Protein AF-0000000082581713 (afdb_homodimer)

Structure (mmCIF, N/CA/C/O backbone):
data_AF-0000000082581713-model_v1
#
loop_
_entity.id
_entity.type
_entity.pdbx_description
1 polymer Glycosyltransferase
#
loop_
_atom_site.group_PDB
_atom_site.id
_atom_site.type_symbol
_atom_site.label_atom_id
_atom_site.label_alt_id
_atom_site.label_comp_id
_atom_site.label_asym_id
_atom_site.label_entity_id
_atom_site.label_seq_id
_atom_site.pdbx_PDB_ins_code
_atom_site.Cartn_x
_atom_site.Cartn_y
_atom_site.Cartn_z
_atom_site.occupancy
_atom_site.B_iso_or_equiv
_atom_site.auth_seq_id
_atom_site.auth_comp_id
_atom_site.auth_asym_id
_atom_site.auth_atom_id
_atom_site.pdbx_PDB_model_num
ATOM 1 N N . MET A 1 1 ? -20.016 19.453 37.25 1 76.5 1 MET A N 1
ATOM 2 C CA . MET A 1 1 ? -19.453 18.109 37.062 1 76.5 1 MET A CA 1
ATOM 3 C C . MET A 1 1 ? -18.406 18.109 35.969 1 76.5 1 MET A C 1
ATOM 5 O O . MET A 1 1 ? -18.516 18.891 35 1 76.5 1 MET A O 1
ATOM 9 N N . THR A 1 2 ? -17.359 17.469 36.125 1 90.81 2 THR A N 1
ATOM 10 C CA . THR A 1 2 ? -16.234 17.422 35.188 1 90.81 2 THR A CA 1
ATOM 11 C C . THR A 1 2 ? -16.672 16.781 33.875 1 90.81 2 THR A C 1
ATOM 13 O O . THR A 1 2 ? -17.359 15.758 33.875 1 90.81 2 THR A O 1
ATOM 16 N N . LYS A 1 3 ? -16.484 17.5 32.812 1 94.31 3 LYS A N 1
ATOM 17 C CA . LYS A 1 3 ? -16.828 16.984 31.484 1 94.31 3 LYS A CA 1
ATOM 18 C C . LYS A 1 3 ? -15.664 16.219 30.891 1 94.31 3 LYS A C 1
ATOM 20 O O . LYS A 1 3 ? -14.516 16.656 30.953 1 94.31 3 LYS A O 1
ATOM 25 N N . ASN A 1 4 ? -15.984 15 30.391 1 97.25 4 ASN A N 1
ATOM 26 C CA . ASN A 1 4 ? -14.984 14.156 29.75 1 97.25 4 ASN A CA 1
ATOM 27 C C . ASN A 1 4 ? -15.039 14.281 28.234 1 97.25 4 ASN A C 1
ATOM 29 O O . ASN A 1 4 ? -16.078 14.055 27.625 1 97.25 4 ASN A O 1
ATOM 33 N N . ILE A 1 5 ? -13.922 14.641 27.688 1 98.06 5 ILE A N 1
ATOM 34 C CA . ILE A 1 5 ? -13.828 14.75 26.234 1 98.06 5 ILE A CA 1
ATOM 35 C C . ILE A 1 5 ? -12.844 13.711 25.703 1 98.06 5 ILE A C 1
ATOM 37 O O . ILE A 1 5 ? -11.711 13.625 26.172 1 98.06 5 ILE A O 1
ATOM 41 N N . LEU A 1 6 ? -13.289 12.883 24.781 1 98.69 6 LEU A N 1
ATOM 42 C CA . LEU A 1 6 ? -12.43 11.914 24.109 1 98.69 6 LEU A CA 1
ATOM 43 C C . LEU A 1 6 ? -11.992 12.43 22.734 1 98.69 6 LEU A C 1
ATOM 45 O O . LEU A 1 6 ? -12.828 12.688 21.875 1 98.69 6 LEU A O 1
ATOM 49 N N . ILE A 1 7 ? -10.711 12.625 22.578 1 98.69 7 ILE A N 1
ATOM 50 C CA . ILE A 1 7 ? -10.164 13.07 21.297 1 98.69 7 ILE A CA 1
ATOM 51 C C . ILE A 1 7 ? -9.523 11.891 20.562 1 98.69 7 ILE A C 1
ATOM 53 O O . ILE A 1 7 ? -8.625 11.242 21.109 1 98.69 7 ILE A O 1
ATOM 57 N N . ILE A 1 8 ? -10.023 11.594 19.406 1 98.56 8 ILE A N 1
ATOM 58 C CA . ILE A 1 8 ? -9.422 10.57 18.562 1 98.56 8 ILE A CA 1
ATOM 59 C C . ILE A 1 8 ? -8.461 11.227 17.562 1 98.56 8 ILE A C 1
ATOM 61 O O . ILE A 1 8 ? -8.891 11.93 16.656 1 98.56 8 ILE A O 1
ATOM 65 N N . SER A 1 9 ? -7.238 10.992 17.75 1 97.44 9 SER A N 1
ATOM 66 C CA . SER A 1 9 ? -6.156 11.594 16.969 1 97.44 9 SER A CA 1
ATOM 67 C C . SER A 1 9 ? -5.254 10.531 16.359 1 97.44 9 SER A C 1
ATOM 69 O O . SER A 1 9 ? -5.691 9.406 16.109 1 97.44 9 SER A O 1
ATOM 71 N N . SER A 1 10 ? -4.082 10.898 15.914 1 94.25 10 SER A N 1
ATOM 72 C CA . SER A 1 10 ? -3.074 9.977 15.406 1 94.25 10 SER A CA 1
ATOM 73 C C . SER A 1 10 ? -1.665 10.453 15.734 1 94.25 10 SER A C 1
ATOM 75 O O . SER A 1 10 ? -1.375 11.648 15.656 1 94.25 10 SER A O 1
ATOM 77 N N . ASP A 1 11 ? -0.821 9.508 16.031 1 86.69 11 ASP A N 1
ATOM 78 C CA . ASP A 1 11 ? 0.545 9.844 16.422 1 86.69 11 ASP A CA 1
ATOM 79 C C . ASP A 1 11 ? 1.524 9.578 15.273 1 86.69 11 ASP A C 1
ATOM 81 O O . ASP A 1 11 ? 2.609 10.156 15.234 1 86.69 11 ASP A O 1
ATOM 85 N N . TYR A 1 12 ? 1.099 8.797 14.344 1 78.5 12 TYR A N 1
ATOM 86 C CA . TYR A 1 12 ? 2.113 8.258 13.438 1 78.5 12 TYR A CA 1
ATOM 87 C C . TYR A 1 12 ? 1.801 8.617 11.992 1 78.5 12 TYR A C 1
ATOM 89 O O . TYR A 1 12 ? 2.4 8.062 11.07 1 78.5 12 TYR A O 1
ATOM 97 N N . THR A 1 13 ? 0.914 9.406 11.727 1 79.06 13 THR A N 1
ATOM 98 C CA . THR A 1 13 ? 0.546 9.727 10.352 1 79.06 13 THR A CA 1
ATOM 99 C C . THR A 1 13 ? 1.019 11.133 9.984 1 79.06 13 THR A C 1
ATOM 101 O O . THR A 1 13 ? 0.245 11.938 9.453 1 79.06 13 THR A O 1
ATOM 104 N N . GLY A 1 14 ? 2.258 11.469 10.219 1 71.94 14 GLY A N 1
ATOM 105 C CA . GLY A 1 14 ? 2.852 12.727 9.781 1 71.94 14 GLY A CA 1
ATOM 106 C C . GLY A 1 14 ? 2.936 13.766 10.891 1 71.94 14 GLY A C 1
ATOM 107 O O . GLY A 1 14 ? 3.496 14.844 10.695 1 71.94 14 GLY A O 1
ATOM 108 N N . HIS A 1 15 ? 2.373 13.602 12.023 1 79 15 HIS A N 1
ATOM 109 C CA . HIS A 1 15 ? 2.473 14.383 13.25 1 79 15 HIS A CA 1
ATOM 110 C C . HIS A 1 15 ? 1.567 15.609 13.195 1 79 15 HIS A C 1
ATOM 112 O O . HIS A 1 15 ? 1.511 16.391 14.148 1 79 15 HIS A O 1
ATOM 118 N N . GLY A 1 16 ? 0.906 15.797 12.109 1 87.88 16 GLY A N 1
ATOM 119 C CA . GLY A 1 16 ? 0.008 16.938 11.992 1 87.88 16 GLY A CA 1
ATOM 120 C C . GLY A 1 16 ? -1.176 16.859 12.938 1 87.88 16 GLY A C 1
ATOM 121 O O . GLY A 1 16 ? -1.491 17.844 13.617 1 87.88 16 GLY A O 1
ATOM 122 N N . HIS A 1 17 ? -1.705 15.711 13.031 1 93.69 17 HIS A N 1
ATOM 123 C CA . HIS A 1 17 ? -2.863 15.516 13.898 1 93.69 17 HIS A CA 1
ATOM 124 C C . HIS A 1 17 ? -2.486 15.68 15.367 1 93.69 17 HIS A C 1
ATOM 126 O O . HIS A 1 17 ? -3.266 16.219 16.156 1 93.69 17 HIS A O 1
ATOM 132 N N . LYS A 1 18 ? -1.314 15.25 15.641 1 92.38 18 LYS A N 1
ATOM 133 C CA . LYS A 1 18 ? -0.814 15.406 17 1 92.38 18 LYS A CA 1
ATOM 134 C C . LYS A 1 18 ? -0.645 16.891 17.359 1 92.38 18 LYS A C 1
ATOM 136 O O . LYS A 1 18 ? -0.983 17.297 18.469 1 92.38 18 LYS A O 1
ATOM 141 N N . SER A 1 19 ? -0.098 17.625 16.438 1 92.94 19 SER A N 1
ATOM 142 C CA . SER A 1 19 ? 0.111 19.062 16.656 1 92.94 19 SER A CA 1
ATOM 143 C C . SER A 1 19 ? -1.212 19.781 16.891 1 92.94 19 SER A C 1
ATOM 145 O O . SER A 1 19 ? -1.307 20.641 17.766 1 92.94 19 SER A O 1
ATOM 147 N N . ILE A 1 20 ? -2.191 19.406 16.141 1 96.56 20 ILE A N 1
ATOM 148 C CA . ILE A 1 20 ? -3.521 19.984 16.281 1 96.56 20 ILE A CA 1
ATOM 149 C C . ILE A 1 20 ? -4.078 19.656 17.672 1 96.56 20 ILE A C 1
ATOM 151 O O . ILE A 1 20 ? -4.551 20.547 18.391 1 96.56 20 ILE A O 1
ATOM 155 N N . THR A 1 21 ? -3.941 18.438 18.047 1 97.56 21 THR A N 1
ATOM 156 C CA . THR A 1 21 ? -4.441 17.969 19.328 1 97.56 21 THR A CA 1
ATOM 157 C C . THR A 1 21 ? -3.725 18.672 20.469 1 97.56 21 THR A C 1
ATOM 159 O O . THR A 1 21 ? -4.359 19.094 21.453 1 97.56 21 THR A O 1
ATOM 162 N N . GLU A 1 22 ? -2.465 18.875 20.312 1 95.81 22 GLU A N 1
ATOM 163 C CA . GLU A 1 22 ? -1.679 19.562 21.344 1 95.81 22 GLU A CA 1
ATOM 164 C C . GLU A 1 22 ? -2.141 21 21.516 1 95.81 22 GLU A C 1
ATOM 166 O O . GLU A 1 22 ? -2.219 21.5 22.641 1 95.81 22 GLU A O 1
ATOM 171 N N . SER A 1 23 ? -2.396 21.625 20.438 1 96.38 23 SER A N 1
ATOM 172 C CA . SER A 1 23 ? -2.844 23 20.484 1 96.38 23 SER A CA 1
ATOM 173 C C . SER A 1 23 ? -4.168 23.141 21.219 1 96.38 23 SER A C 1
ATOM 175 O O . SER A 1 23 ? -4.371 24.078 21.984 1 96.38 23 SER A O 1
ATOM 177 N N . LEU A 1 24 ? -5.074 22.172 21.031 1 97.88 24 LEU A N 1
ATOM 178 C CA . LEU A 1 24 ? -6.355 22.188 21.719 1 97.88 24 LEU A CA 1
ATOM 179 C C . LEU A 1 24 ? -6.172 21.875 23.203 1 97.88 24 LEU A C 1
ATOM 181 O O . LEU A 1 24 ? -6.801 22.516 24.062 1 97.88 24 LEU A O 1
ATOM 185 N N . CYS A 1 25 ? -5.309 20.938 23.484 1 97.31 25 CYS A N 1
ATOM 186 C CA . CYS A 1 25 ? -5.07 20.516 24.859 1 97.31 25 CYS A CA 1
ATOM 187 C C . CYS A 1 25 ? -4.496 21.672 25.688 1 97.31 25 CYS A C 1
ATOM 189 O O . CYS A 1 25 ? -4.781 21.781 26.875 1 97.31 25 CYS A O 1
ATOM 191 N N . GLU A 1 26 ? -3.684 22.531 25.016 1 95.94 26 GLU A N 1
ATOM 192 C CA . GLU A 1 26 ? -3.174 23.719 25.703 1 95.94 26 GLU A CA 1
ATOM 193 C C . GLU A 1 26 ? -4.312 24.578 26.234 1 95.94 26 GLU A C 1
ATOM 195 O O . GLU A 1 26 ? -4.227 25.141 27.328 1 95.94 26 GLU A O 1
ATOM 200 N N . VAL A 1 27 ? -5.34 24.703 25.469 1 96.12 27 VAL A N 1
ATOM 201 C CA . VAL A 1 27 ? -6.465 25.562 25.812 1 96.12 27 VAL A CA 1
ATOM 202 C C . VAL A 1 27 ? -7.387 24.844 26.797 1 96.12 27 VAL A C 1
ATOM 204 O O . VAL A 1 27 ? -7.812 25.406 27.797 1 96.12 27 VAL A O 1
ATOM 207 N N . PHE A 1 28 ? -7.656 23.516 26.562 1 96.38 28 PHE A N 1
ATOM 208 C CA . PHE A 1 28 ? -8.508 22.734 27.438 1 96.38 28 PHE A CA 1
ATOM 209 C C . PHE A 1 28 ? -7.945 22.703 28.859 1 96.38 28 PHE A C 1
ATOM 211 O O . PHE A 1 28 ? -8.703 22.688 29.828 1 96.38 28 PHE A O 1
ATOM 218 N N . SER A 1 29 ? -6.633 22.641 28.922 1 94.25 29 SER A N 1
ATOM 219 C CA . SER A 1 29 ? -5.965 22.516 30.203 1 94.25 29 SER A CA 1
ATOM 220 C C . SER A 1 29 ? -6.215 23.734 31.078 1 94.25 29 SER A C 1
ATOM 222 O O . SER A 1 29 ? -6.031 23.672 32.312 1 94.25 29 SER A O 1
ATOM 224 N N . GLN A 1 30 ? -6.664 24.812 30.516 1 93.56 30 GLN A N 1
ATOM 225 C CA . GLN A 1 30 ? -6.969 26.031 31.25 1 93.56 30 GLN A CA 1
ATOM 226 C C . GLN A 1 30 ? -8.344 25.953 31.906 1 93.56 30 GLN A C 1
ATOM 228 O O . GLN A 1 30 ? -8.68 26.766 32.75 1 93.56 30 GLN A O 1
ATOM 233 N N . ASN A 1 31 ? -9.062 24.969 31.516 1 91.56 31 ASN A N 1
ATOM 234 C CA . ASN A 1 31 ? -10.383 24.734 32.094 1 91.56 31 ASN A CA 1
ATOM 235 C C . ASN A 1 31 ? -10.359 23.594 33.094 1 91.56 31 ASN A C 1
ATOM 237 O O . ASN A 1 31 ? -10.305 22.422 32.719 1 91.56 31 ASN A O 1
ATOM 241 N N . ASN A 1 32 ? -10.594 23.875 34.344 1 90 32 ASN A N 1
ATOM 242 C CA . ASN A 1 32 ? -10.453 22.906 35.438 1 90 32 ASN A CA 1
ATOM 243 C C . ASN A 1 32 ? -11.625 21.922 35.438 1 90 32 ASN A C 1
ATOM 245 O O . ASN A 1 32 ? -11.547 20.875 36.094 1 90 32 ASN A O 1
ATOM 249 N N . ASN A 1 33 ? -12.641 22.172 34.688 1 92.75 33 ASN A N 1
ATOM 250 C CA . ASN A 1 33 ? -13.82 21.312 34.719 1 92.75 33 ASN A CA 1
ATOM 251 C C . ASN A 1 33 ? -13.883 20.391 33.5 1 92.75 33 ASN A C 1
ATOM 253 O O . ASN A 1 33 ? -14.945 19.859 33.188 1 92.75 33 ASN A O 1
ATOM 257 N N . VAL A 1 34 ? -12.773 20.297 32.875 1 95.25 34 VAL A N 1
ATOM 258 C CA . VAL A 1 34 ? -12.75 19.453 31.688 1 95.25 34 VAL A CA 1
ATOM 259 C C . VAL A 1 34 ? -11.602 18.453 31.781 1 95.25 34 VAL A C 1
ATOM 261 O O . VAL A 1 34 ? -10.484 18.828 32.156 1 95.25 34 VAL A O 1
ATOM 264 N N . LYS A 1 35 ? -11.852 17.219 31.578 1 96.5 35 LYS A N 1
ATOM 265 C CA . LYS A 1 35 ? -10.844 16.172 31.453 1 96.5 35 LYS A CA 1
ATOM 266 C C . LYS A 1 35 ? -10.742 15.672 30.016 1 96.5 35 LYS A C 1
ATOM 268 O O . LYS A 1 35 ? -11.75 15.289 29.422 1 96.5 35 LYS A O 1
ATOM 273 N N . ILE A 1 36 ? -9.547 15.695 29.516 1 97.5 36 ILE A N 1
ATOM 274 C CA . ILE A 1 36 ? -9.336 15.305 28.125 1 97.5 36 ILE A CA 1
ATOM 275 C C . ILE A 1 36 ? -8.664 13.938 28.062 1 97.5 36 ILE A C 1
ATOM 277 O O . ILE A 1 36 ? -7.676 13.695 28.766 1 97.5 36 ILE A O 1
ATOM 281 N N . HIS A 1 37 ? -9.156 13.094 27.281 1 97.88 37 HIS A N 1
ATOM 282 C CA . HIS A 1 37 ? -8.547 11.812 26.953 1 97.88 37 HIS A CA 1
ATOM 283 C C . HIS A 1 37 ? -8.203 11.727 25.469 1 97.88 37 HIS A C 1
ATOM 285 O O . HIS A 1 37 ? -9.102 11.734 24.609 1 97.88 37 HIS A O 1
ATOM 291 N N . VAL A 1 38 ? -6.902 11.68 25.188 1 98.06 38 VAL A N 1
ATOM 292 C CA . VAL A 1 38 ? -6.465 11.594 23.797 1 98.06 38 VAL A CA 1
ATOM 293 C C . VAL A 1 38 ? -6.078 10.156 23.469 1 98.06 38 VAL A C 1
ATOM 295 O O . VAL A 1 38 ? -5.324 9.523 24.203 1 98.06 38 VAL A O 1
ATOM 298 N N . VAL A 1 39 ? -6.617 9.641 22.422 1 97.81 39 VAL A N 1
ATOM 299 C CA . VAL A 1 39 ? -6.262 8.297 21.984 1 97.81 39 VAL A CA 1
ATOM 300 C C . VAL A 1 39 ? -5.801 8.328 20.531 1 97.81 39 VAL A C 1
ATOM 302 O O . VAL A 1 39 ? -6.305 9.117 19.734 1 97.81 39 VAL A O 1
ATOM 305 N N . ASP A 1 40 ? -4.805 7.543 20.219 1 96.94 40 ASP A N 1
ATOM 306 C CA . ASP A 1 40 ? -4.465 7.277 18.828 1 96.94 40 ASP A CA 1
ATOM 307 C C . ASP A 1 40 ? -5.465 6.32 18.188 1 96.94 40 ASP A C 1
ATOM 309 O O . ASP A 1 40 ? -5.512 5.137 18.531 1 96.94 40 ASP A O 1
ATOM 313 N N . GLY A 1 41 ? -6.238 6.82 17.266 1 97.44 41 GLY A N 1
ATOM 314 C CA . GLY A 1 41 ? -7.273 6.008 16.656 1 97.44 41 GLY A CA 1
ATOM 315 C C . GLY A 1 41 ? -6.75 4.699 16.094 1 97.44 41 GLY A C 1
ATOM 316 O O . GLY A 1 41 ? -7.449 3.686 16.109 1 97.44 41 GLY A O 1
ATOM 317 N N . PHE A 1 42 ? -5.547 4.684 15.641 1 95.88 42 PHE A N 1
ATOM 318 C CA . PHE A 1 42 ? -4.961 3.488 15.047 1 95.88 42 PHE A CA 1
ATOM 319 C C . PHE A 1 42 ? -4.676 2.441 16.125 1 95.88 42 PHE A C 1
ATOM 321 O O . PHE A 1 42 ? -4.707 1.239 15.844 1 95.88 42 PHE A O 1
ATOM 328 N N . SER A 1 43 ? -4.418 2.879 17.328 1 95.44 43 SER A N 1
ATOM 329 C CA . SER A 1 43 ? -4.156 1.944 18.422 1 95.44 43 SER A CA 1
ATOM 330 C C . SER A 1 43 ? -5.41 1.151 18.781 1 95.44 43 SER A C 1
ATOM 332 O O . SER A 1 43 ? -5.316 0.046 19.312 1 95.44 43 SER A O 1
ATOM 334 N N . LEU A 1 44 ? -6.586 1.679 18.469 1 96.38 44 LEU A N 1
ATOM 335 C CA . LEU A 1 44 ? -7.848 0.998 18.734 1 96.38 44 LEU A CA 1
ATOM 336 C C . LEU A 1 44 ? -7.992 -0.249 17.875 1 96.38 44 LEU A C 1
ATOM 338 O O . LEU A 1 44 ? -8.789 -1.134 18.172 1 96.38 44 LEU A O 1
ATOM 342 N N . GLY A 1 45 ? -7.281 -0.263 16.797 1 93.31 45 GLY A N 1
ATOM 343 C CA . GLY A 1 45 ? -7.336 -1.415 15.914 1 93.31 45 GLY A CA 1
ATOM 344 C C . GLY A 1 45 ? -6.238 -2.426 16.172 1 93.31 45 GLY A C 1
ATOM 345 O O . GLY A 1 45 ? -6.004 -3.324 15.367 1 93.31 45 GLY A O 1
ATOM 346 N N . GLY A 1 46 ? -5.496 -2.205 17.25 1 90.38 46 GLY A N 1
ATOM 347 C CA . GLY A 1 46 ? -4.414 -3.119 17.594 1 90.38 46 GLY A CA 1
ATOM 348 C C . GLY A 1 46 ? -3.242 -3.039 16.625 1 90.38 46 GLY A C 1
ATOM 349 O O . GLY A 1 46 ? -2.959 -1.975 16.078 1 90.38 46 GLY A O 1
ATOM 350 N N . ASN A 1 47 ? -2.529 -4.109 16.516 1 85.38 47 ASN A N 1
ATOM 351 C CA . ASN A 1 47 ? -1.3 -4.156 15.734 1 85.38 47 ASN A CA 1
ATOM 352 C C . ASN A 1 47 ? -1.573 -3.916 14.25 1 85.38 47 ASN A C 1
ATOM 354 O O . ASN A 1 47 ? -0.766 -3.293 13.562 1 85.38 47 ASN A O 1
ATOM 358 N N . THR A 1 48 ? -2.705 -4.293 13.812 1 82.44 48 THR A N 1
ATOM 359 C CA . THR A 1 48 ? -3.047 -4.184 12.398 1 82.44 48 THR A CA 1
ATOM 360 C C . THR A 1 48 ? -3.152 -2.719 11.984 1 82.44 48 THR A C 1
ATOM 362 O O . THR A 1 48 ? -2.461 -2.277 11.062 1 82.44 48 THR A O 1
ATOM 365 N N . LEU A 1 49 ? -3.957 -2.061 12.648 1 88 49 LEU A N 1
ATOM 366 C CA . LEU A 1 49 ? -4.172 -0.667 12.273 1 88 49 LEU A CA 1
ATOM 367 C C . LEU A 1 49 ? -2.943 0.178 12.594 1 88 49 LEU A C 1
ATOM 369 O O . LEU A 1 49 ? -2.65 1.147 11.891 1 88 49 LEU A O 1
ATOM 373 N N . LEU A 1 50 ? -2.25 -0.201 13.648 1 88.56 50 LEU A N 1
ATOM 374 C CA . LEU A 1 50 ? -1.025 0.517 13.984 1 88.56 50 LEU A CA 1
ATOM 375 C C . LEU A 1 50 ? -0.004 0.401 12.859 1 88.56 50 LEU A C 1
ATOM 377 O O . LEU A 1 50 ? 0.654 1.383 12.508 1 88.56 50 LEU A O 1
ATOM 381 N N . LYS A 1 51 ? 0.089 -0.771 12.289 1 85.94 51 LYS A N 1
ATOM 382 C CA . LYS A 1 51 ? 1.004 -0.964 11.164 1 85.94 51 LYS A CA 1
ATOM 383 C C . LYS A 1 51 ? 0.579 -0.134 9.961 1 85.94 51 LYS A C 1
ATOM 385 O O . LYS A 1 51 ? 1.424 0.405 9.242 1 85.94 51 LYS A O 1
ATOM 390 N N . ILE A 1 52 ? -0.706 -0.058 9.789 1 85.81 52 ILE A N 1
ATOM 391 C CA . ILE A 1 52 ? -1.23 0.75 8.695 1 85.81 52 ILE A CA 1
ATOM 392 C C . ILE A 1 52 ? -0.875 2.217 8.922 1 85.81 52 ILE A C 1
ATOM 394 O O . ILE A 1 52 ? -0.369 2.885 8.016 1 85.81 52 ILE A O 1
ATOM 398 N N . GLY A 1 53 ? -1.15 2.654 10.086 1 87.94 53 GLY A N 1
ATOM 399 C CA . GLY A 1 53 ? -0.791 4.027 10.406 1 87.94 53 GLY A CA 1
ATOM 400 C C . GLY A 1 53 ? 0.687 4.316 10.219 1 87.94 53 GLY A C 1
ATOM 401 O O . GLY A 1 53 ? 1.056 5.34 9.641 1 87.94 53 GLY A O 1
ATOM 402 N N . LYS A 1 54 ? 1.484 3.424 10.609 1 85.69 54 LYS A N 1
ATOM 403 C CA . LYS A 1 54 ? 2.936 3.58 10.547 1 85.69 54 LYS A CA 1
ATOM 404 C C . LYS A 1 54 ? 3.439 3.504 9.109 1 85.69 54 LYS A C 1
ATOM 406 O O . LYS A 1 54 ? 4.555 3.938 8.812 1 85.69 54 LYS A O 1
ATOM 411 N N . SER A 1 55 ? 2.623 2.936 8.227 1 86.69 55 SER A N 1
ATOM 412 C CA . SER A 1 55 ? 3.035 2.793 6.832 1 86.69 55 SER A CA 1
ATOM 413 C C . SER A 1 55 ? 2.918 4.117 6.082 1 86.69 55 SER A C 1
ATOM 415 O O . SER A 1 55 ? 3.467 4.266 4.988 1 86.69 55 SER A O 1
ATOM 417 N N . TYR A 1 56 ? 2.201 5.031 6.672 1 84.69 56 TYR A N 1
ATOM 418 C CA . TYR A 1 56 ? 2.02 6.332 6.035 1 84.69 56 TYR A CA 1
ATOM 419 C C . TYR A 1 56 ? 3.365 6.965 5.703 1 84.69 56 TYR A C 1
ATOM 421 O O . TYR A 1 56 ? 3.596 7.387 4.566 1 84.69 56 TYR A O 1
ATOM 429 N N . GLY A 1 57 ? 4.191 7.055 6.605 1 82.81 57 GLY A N 1
ATOM 430 C CA . GLY A 1 57 ? 5.496 7.68 6.449 1 82.81 57 GLY A CA 1
ATOM 431 C C . GLY A 1 57 ? 6.32 7.066 5.332 1 82.81 57 GLY A C 1
ATOM 432 O O . GLY A 1 57 ? 6.645 7.738 4.352 1 82.81 57 GLY A O 1
ATOM 433 N N . PRO A 1 58 ? 6.562 5.77 5.438 1 79.38 58 PRO A N 1
ATOM 434 C CA . PRO A 1 58 ? 7.332 5.098 4.387 1 79.38 58 PRO A CA 1
ATOM 435 C C . PRO A 1 58 ? 6.699 5.246 3.004 1 79.38 58 PRO A C 1
ATOM 437 O O . PRO A 1 58 ? 7.41 5.438 2.014 1 79.38 58 PRO A O 1
ATOM 440 N N . ILE A 1 59 ? 5.43 5.215 2.926 1 82.69 59 ILE A N 1
ATOM 441 C CA . ILE A 1 59 ? 4.75 5.309 1.638 1 82.69 59 ILE A CA 1
ATOM 442 C C . ILE A 1 59 ? 4.938 6.711 1.059 1 82.69 59 ILE A C 1
ATOM 444 O O . ILE A 1 59 ? 5.309 6.863 -0.107 1 82.69 59 ILE A O 1
ATOM 448 N N . THR A 1 60 ? 4.723 7.695 1.848 1 81.38 60 THR A N 1
ATOM 449 C CA . THR A 1 60 ? 4.785 9.062 1.35 1 81.38 60 THR A CA 1
ATOM 450 C C . THR A 1 60 ? 6.223 9.469 1.048 1 81.38 60 THR A C 1
ATOM 452 O O . THR A 1 60 ? 6.473 10.312 0.181 1 81.38 60 THR A O 1
ATOM 455 N N . ARG A 1 61 ? 7.191 8.852 1.752 1 76.38 61 ARG A N 1
ATOM 456 C CA . ARG A 1 61 ? 8.609 9.141 1.534 1 76.38 61 ARG A CA 1
ATOM 457 C C . ARG A 1 61 ? 9.117 8.461 0.271 1 76.38 61 ARG A C 1
ATOM 459 O O . ARG A 1 61 ? 9.898 9.039 -0.483 1 76.38 61 ARG A O 1
ATOM 466 N N . LYS A 1 62 ? 8.609 7.266 0.079 1 73.38 62 LYS A N 1
ATOM 467 C CA . LYS A 1 62 ? 9.219 6.43 -0.949 1 73.38 62 LYS A CA 1
ATOM 468 C C . LYS A 1 62 ? 8.5 6.586 -2.285 1 73.38 62 LYS A C 1
ATOM 470 O O . LYS A 1 62 ? 9.117 6.465 -3.346 1 73.38 62 LYS A O 1
ATOM 475 N N . SER A 1 63 ? 7.195 6.809 -2.189 1 76.56 63 SER A N 1
ATOM 476 C CA . SER A 1 63 ? 6.48 6.84 -3.461 1 76.56 63 SER A CA 1
ATOM 477 C C . SER A 1 63 ? 5.227 7.707 -3.367 1 76.56 63 SER A C 1
ATOM 479 O O . SER A 1 63 ? 4.184 7.246 -2.898 1 76.56 63 SER A O 1
ATOM 481 N N . GLU A 1 64 ? 5.297 8.805 -4 1 82.12 64 GLU A N 1
ATOM 482 C CA . GLU A 1 64 ? 4.133 9.68 -4.07 1 82.12 64 GLU A CA 1
ATOM 483 C C . GLU A 1 64 ? 3.031 9.07 -4.934 1 82.12 64 GLU A C 1
ATOM 485 O O . GLU A 1 64 ? 1.844 9.266 -4.664 1 82.12 64 GLU A O 1
ATOM 490 N N . SER A 1 65 ? 3.496 8.32 -5.852 1 81.12 65 SER A N 1
ATOM 491 C CA . SER A 1 65 ? 2.529 7.695 -6.746 1 81.12 65 SER A CA 1
ATOM 492 C C . SER A 1 65 ? 1.706 6.637 -6.023 1 81.12 65 SER A C 1
ATOM 494 O O . SER A 1 65 ? 0.505 6.5 -6.266 1 81.12 65 SER A O 1
ATOM 496 N N . LEU A 1 66 ? 2.363 5.91 -5.16 1 82.94 66 LEU A N 1
ATOM 497 C CA . LEU A 1 66 ? 1.633 4.922 -4.375 1 82.94 66 LEU A CA 1
ATOM 498 C C . LEU A 1 66 ? 0.641 5.594 -3.436 1 82.94 66 LEU A C 1
ATOM 500 O O . LEU A 1 66 ? -0.479 5.109 -3.258 1 82.94 66 LEU A O 1
ATOM 504 N N . TRP A 1 67 ? 1.074 6.68 -2.92 1 84.88 67 TRP A N 1
ATOM 505 C CA . TRP A 1 67 ? 0.15 7.418 -2.066 1 84.88 67 TRP A CA 1
ATOM 506 C C . TRP A 1 67 ? -1.042 7.93 -2.867 1 84.88 67 TRP A C 1
ATOM 508 O O . TRP A 1 67 ? -2.184 7.871 -2.402 1 84.88 67 TRP A O 1
ATOM 518 N N . GLU A 1 68 ? -0.718 8.422 -3.949 1 87 68 GLU A N 1
ATOM 519 C CA . GLU A 1 68 ? -1.786 8.906 -4.82 1 87 68 GLU A CA 1
ATOM 520 C C . GLU A 1 68 ? -2.785 7.793 -5.133 1 87 68 GLU A C 1
ATOM 522 O O . GLU A 1 68 ? -3.994 8.031 -5.168 1 87 68 GLU A O 1
ATOM 527 N N . LEU A 1 69 ? -2.285 6.652 -5.332 1 83.25 69 LEU A N 1
ATOM 528 C CA . LEU A 1 69 ? -3.148 5.5 -5.578 1 83.25 69 LEU A CA 1
ATOM 529 C C . LEU A 1 69 ? -4.02 5.207 -4.359 1 83.25 69 LEU A C 1
ATOM 531 O O . LEU A 1 69 ? -5.23 5.004 -4.488 1 83.25 69 LEU A O 1
ATOM 535 N N . VAL A 1 70 ? -3.383 5.184 -3.236 1 85.19 70 VAL A N 1
ATOM 536 C CA . VAL A 1 70 ? -4.109 4.93 -1.998 1 85.19 70 VAL A CA 1
ATOM 537 C C . VAL A 1 70 ? -5.207 5.98 -1.819 1 85.19 70 VAL A C 1
ATOM 539 O O . VAL A 1 70 ? -6.344 5.645 -1.482 1 85.19 70 VAL A O 1
ATOM 542 N N . TRP A 1 71 ? -4.828 7.211 -2.094 1 85.44 71 TRP A N 1
ATOM 543 C CA . TRP A 1 71 ? -5.766 8.32 -1.99 1 85.44 71 TRP A CA 1
ATOM 544 C C . TRP A 1 71 ? -6.934 8.148 -2.957 1 85.44 71 TRP A C 1
ATOM 546 O O . TRP A 1 71 ? -8.094 8.211 -2.555 1 85.44 71 TRP A O 1
ATOM 556 N N . ASN A 1 72 ? -6.656 7.887 -4.156 1 84.94 72 ASN A N 1
ATOM 557 C CA . ASN A 1 72 ? -7.676 7.777 -5.195 1 84.94 72 ASN A CA 1
ATOM 558 C C . ASN A 1 72 ? -8.609 6.598 -4.941 1 84.94 72 ASN A C 1
ATOM 560 O O . ASN A 1 72 ? -9.828 6.73 -5.078 1 84.94 72 ASN A O 1
ATOM 564 N N . VAL A 1 73 ? -8.031 5.547 -4.523 1 82.5 73 VAL A N 1
ATOM 565 C CA . VAL A 1 73 ? -8.82 4.34 -4.293 1 82.5 73 VAL A CA 1
ATOM 566 C C . VAL A 1 73 ? -9.703 4.527 -3.064 1 82.5 73 VAL A C 1
ATOM 568 O O . VAL A 1 73 ? -10.883 4.152 -3.078 1 82.5 73 VAL A O 1
ATOM 571 N N . SER A 1 74 ? -9.164 5.074 -2.092 1 84.44 74 SER A N 1
ATOM 572 C CA . SER A 1 74 ? -9.906 5.234 -0.848 1 84.44 74 SER A CA 1
ATOM 573 C C . SER A 1 74 ? -11.016 6.273 -0.995 1 84.44 74 SER A C 1
ATOM 575 O O . SER A 1 74 ? -11.992 6.258 -0.246 1 84.44 74 SER A O 1
ATOM 577 N N . THR A 1 75 ? -10.82 7.172 -1.946 1 87.69 75 THR A N 1
ATOM 578 C CA . THR A 1 75 ? -11.812 8.219 -2.135 1 87.69 75 THR A CA 1
ATOM 579 C C . THR A 1 75 ? -12.969 7.719 -2.994 1 87.69 75 THR A C 1
ATOM 581 O O . THR A 1 75 ? -14.039 8.336 -3.025 1 87.69 75 THR A O 1
ATOM 584 N N . LEU A 1 76 ? -12.773 6.582 -3.643 1 82.44 76 LEU A N 1
ATOM 585 C CA . LEU A 1 76 ? -13.805 6.039 -4.523 1 82.44 76 LEU A CA 1
ATOM 586 C C . LEU A 1 76 ? -14.977 5.492 -3.715 1 82.44 76 LEU A C 1
ATOM 588 O O . LEU A 1 76 ? -16.141 5.648 -4.109 1 82.44 76 LEU A O 1
ATOM 592 N N . LYS A 1 77 ? -14.68 4.824 -2.629 1 86.25 77 LYS A N 1
ATOM 593 C CA . LYS A 1 77 ? -15.727 4.219 -1.808 1 86.25 77 LYS A CA 1
ATOM 594 C C . LYS A 1 77 ? -15.445 4.43 -0.322 1 86.25 77 LYS A C 1
ATOM 596 O O . LYS A 1 77 ? -15.211 3.471 0.414 1 86.25 77 LYS A O 1
ATOM 601 N N . PRO A 1 78 ? -15.664 5.605 0.097 1 91.25 78 PRO A N 1
ATOM 602 C CA . PRO A 1 78 ? -15.344 5.938 1.488 1 91.25 78 PRO A CA 1
ATOM 603 C C . PRO A 1 78 ? -16.141 5.105 2.488 1 91.25 78 PRO A C 1
ATOM 605 O O . PRO A 1 78 ? -15.656 4.801 3.578 1 91.25 78 PRO A O 1
ATOM 608 N N . LEU A 1 79 ? -17.328 4.691 2.092 1 91.62 79 LEU A N 1
ATOM 609 C CA . LEU A 1 79 ? -18.172 3.914 2.99 1 91.62 79 LEU A CA 1
ATOM 610 C C . LEU A 1 79 ? -17.547 2.562 3.303 1 91.62 79 LEU A C 1
ATOM 612 O O . LEU A 1 79 ? -17.656 2.066 4.426 1 91.62 79 LEU A O 1
ATOM 616 N N . LEU A 1 80 ? -16.875 1.952 2.32 1 89.88 80 LEU A N 1
ATOM 617 C CA . LEU A 1 80 ? -16.203 0.669 2.529 1 89.88 80 LEU A CA 1
ATOM 618 C C . LEU A 1 80 ? -15 0.823 3.447 1 89.88 80 LEU A C 1
ATOM 620 O O . LEU A 1 80 ? -14.688 -0.08 4.227 1 89.88 80 LEU A O 1
ATOM 624 N N . VAL A 1 81 ? -14.328 1.955 3.32 1 92.5 81 VAL A N 1
ATOM 625 C CA . VAL A 1 81 ? -13.211 2.23 4.215 1 92.5 81 VAL A CA 1
ATOM 626 C C . VAL A 1 81 ? -13.711 2.354 5.648 1 92.5 81 VAL A C 1
ATOM 628 O O . VAL A 1 81 ? -13.125 1.787 6.57 1 92.5 81 VAL A O 1
ATOM 631 N N . ASN A 1 82 ? -14.852 3.068 5.836 1 95.69 82 ASN A N 1
ATOM 632 C CA . ASN A 1 82 ? -15.461 3.197 7.156 1 95.69 82 ASN A CA 1
ATOM 633 C C . ASN A 1 82 ? -15.805 1.835 7.746 1 95.69 82 ASN A C 1
ATOM 635 O O . ASN A 1 82 ? -15.547 1.581 8.922 1 95.69 82 ASN A O 1
ATOM 639 N N . GLU A 1 83 ? -16.359 0.984 6.898 1 93.56 83 GLU A N 1
ATOM 640 C CA . GLU A 1 83 ? -16.781 -0.338 7.355 1 93.56 83 GLU A CA 1
ATOM 641 C C . GLU A 1 83 ? -15.586 -1.177 7.793 1 93.56 83 GLU A C 1
ATOM 643 O O . GLU A 1 83 ? -15.648 -1.886 8.797 1 93.56 83 GLU A O 1
ATOM 648 N N . PHE A 1 84 ? -14.578 -1.102 7.07 1 90.88 84 PHE A N 1
ATOM 649 C CA . PHE A 1 84 ? -13.367 -1.846 7.387 1 90.88 84 PHE A CA 1
ATOM 650 C C . PHE A 1 84 ? -12.789 -1.398 8.727 1 90.88 84 PHE A C 1
ATOM 652 O O . PHE A 1 84 ? -12.492 -2.229 9.586 1 90.88 84 PHE A O 1
ATOM 659 N N . ILE A 1 85 ? -12.656 -0.091 8.875 1 95.5 85 ILE A N 1
ATOM 660 C CA . ILE A 1 85 ? -12.078 0.47 10.094 1 95.5 85 ILE A CA 1
ATOM 661 C C . ILE A 1 85 ? -13.008 0.188 11.281 1 95.5 85 ILE A C 1
ATOM 663 O O . ILE A 1 85 ? -12.547 -0.185 12.359 1 95.5 85 ILE A O 1
ATOM 667 N N . GLU A 1 86 ? -14.297 0.336 11.102 1 96.56 86 GLU A N 1
ATOM 668 C CA . GLU A 1 86 ? -15.297 0.044 12.125 1 96.56 86 GLU A CA 1
ATOM 669 C C . GLU A 1 86 ? -15.102 -1.354 12.703 1 96.56 86 GLU A C 1
ATOM 671 O O . GLU A 1 86 ? -15.078 -1.53 13.922 1 96.56 86 GLU A O 1
ATOM 676 N N . LEU A 1 87 ? -14.93 -2.305 11.812 1 91.62 87 LEU A N 1
ATOM 677 C CA . LEU A 1 87 ? -14.82 -3.701 12.227 1 91.62 87 LEU A CA 1
ATOM 678 C C . LEU A 1 87 ? -13.586 -3.916 13.094 1 91.62 87 LEU A C 1
ATOM 680 O O . LEU A 1 87 ? -13.617 -4.715 14.031 1 91.62 87 LEU A O 1
ATOM 684 N N . ILE A 1 88 ? -12.594 -3.238 12.789 1 92.75 88 ILE A N 1
ATOM 685 C CA . ILE A 1 88 ? -11.312 -3.475 13.445 1 92.75 88 ILE A CA 1
ATOM 686 C C . ILE A 1 88 ? -11.273 -2.752 14.789 1 92.75 88 ILE A C 1
ATOM 688 O O . ILE A 1 88 ? -10.695 -3.256 15.75 1 92.75 88 ILE A O 1
ATOM 692 N N . ILE A 1 89 ? -11.945 -1.63 14.891 1 97.25 89 ILE A N 1
ATOM 693 C CA . ILE A 1 89 ? -11.758 -0.817 16.094 1 97.25 89 ILE A CA 1
ATOM 694 C C . ILE A 1 89 ? -12.922 -1.051 17.047 1 97.25 89 ILE A C 1
ATOM 696 O O . ILE A 1 89 ? -12.875 -0.613 18.203 1 97.25 89 ILE A O 1
ATOM 700 N N . ARG A 1 90 ? -13.984 -1.703 16.672 1 97.12 90 ARG A N 1
ATOM 701 C CA . ARG A 1 90 ? -15.266 -1.761 17.375 1 97.12 90 ARG A CA 1
ATOM 702 C C . ARG A 1 90 ? -15.086 -2.139 18.828 1 97.12 90 ARG A C 1
ATOM 704 O O . ARG A 1 90 ? -15.477 -1.384 19.734 1 97.12 90 ARG A O 1
ATOM 711 N N . ASP A 1 91 ? -14.461 -3.211 19.125 1 97.31 91 ASP A N 1
ATOM 712 C CA . ASP A 1 91 ? -14.391 -3.744 20.484 1 97.31 91 ASP A CA 1
ATOM 713 C C . ASP A 1 91 ? -13.586 -2.822 21.391 1 97.31 91 ASP A C 1
ATOM 715 O O . ASP A 1 91 ? -14.023 -2.498 22.5 1 97.31 91 ASP A O 1
ATOM 719 N N . ASN A 1 92 ? -12.461 -2.42 20.953 1 98 92 ASN A N 1
ATOM 720 C CA . ASN A 1 92 ? -11.609 -1.559 21.781 1 98 92 ASN A CA 1
ATOM 721 C C . ASN A 1 92 ? -12.234 -0.177 21.969 1 98 92 ASN A C 1
ATOM 723 O O . ASN A 1 92 ? -12.055 0.45 23.016 1 98 92 ASN A O 1
ATOM 727 N N . LEU A 1 93 ? -12.93 0.277 20.938 1 98.56 93 LEU A N 1
ATOM 728 C CA . LEU A 1 93 ? -13.609 1.561 21.062 1 98.56 93 LEU A CA 1
ATOM 729 C C . LEU A 1 93 ? -14.711 1.494 22.125 1 98.56 93 LEU A C 1
ATOM 731 O O . LEU A 1 93 ? -14.852 2.408 22.938 1 98.56 93 LEU A O 1
ATOM 735 N N . LEU A 1 94 ? -15.484 0.437 22.094 1 98.56 94 LEU A N 1
ATOM 736 C CA . LEU A 1 94 ? -16.547 0.276 23.062 1 98.56 94 LEU A CA 1
ATOM 737 C C . LEU A 1 94 ? -15.992 0.195 24.484 1 98.56 94 LEU A C 1
ATOM 739 O O . LEU A 1 94 ? -16.547 0.789 25.406 1 98.56 94 LEU A O 1
ATOM 743 N N . LYS A 1 95 ? -14.898 -0.567 24.625 1 98.44 95 LYS A N 1
ATOM 744 C CA . LYS A 1 95 ? -14.234 -0.641 25.922 1 98.44 95 LYS A CA 1
ATOM 745 C C . LYS A 1 95 ? -13.766 0.738 26.391 1 98.44 95 LYS A C 1
ATOM 747 O O . LYS A 1 95 ? -13.93 1.099 27.547 1 98.44 95 LYS A O 1
ATOM 752 N N . LEU A 1 96 ? -13.219 1.461 25.484 1 98.44 96 LEU A N 1
ATOM 753 C CA . LEU A 1 96 ? -12.719 2.797 25.781 1 98.44 96 LEU A CA 1
ATOM 754 C C . LEU A 1 96 ? -13.852 3.725 26.188 1 98.44 96 LEU A C 1
ATOM 756 O O . LEU A 1 96 ? -13.711 4.5 27.141 1 98.44 96 LEU A O 1
ATOM 760 N N . ILE A 1 97 ? -14.945 3.682 25.453 1 98.38 97 ILE A N 1
ATOM 761 C CA . ILE A 1 97 ? -16.109 4.527 25.734 1 98.38 97 ILE A CA 1
ATOM 762 C C . ILE A 1 97 ? -16.641 4.215 27.141 1 98.38 97 ILE A C 1
ATOM 764 O O . ILE A 1 97 ? -17.016 5.125 27.875 1 98.38 97 ILE A O 1
ATOM 768 N N . LYS A 1 98 ? -16.656 2.953 27.484 1 98 98 LYS A N 1
ATOM 769 C CA . LYS A 1 98 ? -17.109 2.541 28.797 1 98 98 LYS A CA 1
ATOM 770 C C . LYS A 1 98 ? -16.172 3.068 29.891 1 98 98 LYS A C 1
ATOM 772 O O . LYS A 1 98 ? -16.625 3.484 30.953 1 98 98 LYS A O 1
ATOM 777 N N . GLU A 1 99 ? -14.945 3.051 29.656 1 98 99 GLU A N 1
ATOM 778 C CA . GLU A 1 99 ? -13.93 3.471 30.609 1 98 99 GLU A CA 1
ATOM 779 C C . GLU A 1 99 ? -13.938 4.988 30.797 1 98 99 GLU A C 1
ATOM 781 O O . GLU A 1 99 ? -13.852 5.488 31.922 1 98 99 GLU A O 1
ATOM 786 N N . VAL A 1 100 ? -14.055 5.734 29.719 1 97.81 100 VAL A N 1
ATOM 787 C CA . VAL A 1 100 ? -13.891 7.188 29.719 1 97.81 100 VAL A CA 1
ATOM 788 C C . VAL A 1 100 ? -15.234 7.855 29.984 1 97.81 100 VAL A C 1
ATOM 790 O O . VAL A 1 100 ? -15.297 8.922 30.609 1 97.81 100 VAL A O 1
ATOM 793 N N . ASN A 1 101 ? -16.297 7.23 29.547 1 97.31 101 ASN A N 1
ATOM 794 C CA . ASN A 1 101 ? -17.625 7.816 29.625 1 97.31 101 ASN A CA 1
ATOM 795 C C . ASN A 1 101 ? -17.641 9.25 29.094 1 97.31 101 ASN A C 1
ATOM 797 O O . ASN A 1 101 ? -18.016 10.18 29.812 1 97.31 101 ASN A O 1
ATOM 801 N N . PRO A 1 102 ? -17.297 9.391 27.844 1 98.25 102 PRO A N 1
ATOM 802 C CA . PRO A 1 102 ? -17.125 10.75 27.312 1 98.25 102 PRO A CA 1
ATOM 803 C C . PRO A 1 102 ? -18.453 11.484 27.141 1 98.25 102 PRO A C 1
ATOM 805 O O . PRO A 1 102 ? -19.453 10.875 26.75 1 98.25 102 PRO A O 1
ATOM 808 N N . ASP A 1 103 ? -18.438 12.758 27.438 1 97.75 103 ASP A N 1
ATOM 809 C CA . ASP A 1 103 ? -19.562 13.648 27.172 1 97.75 103 ASP A CA 1
ATOM 810 C C . ASP A 1 103 ? -19.562 14.117 25.719 1 97.75 103 ASP A C 1
ATOM 812 O O . ASP A 1 103 ? -20.578 14.586 25.219 1 97.75 103 ASP A O 1
ATOM 816 N N . LEU A 1 104 ? -18.406 13.992 25.094 1 98.38 104 LEU A N 1
ATOM 817 C CA . LEU A 1 104 ? -18.234 14.367 23.688 1 98.38 104 LEU A CA 1
ATOM 818 C C . LEU A 1 104 ? -17.031 13.648 23.078 1 98.38 104 LEU A C 1
ATOM 820 O O . LEU A 1 104 ? -16.016 13.453 23.75 1 98.38 104 LEU A O 1
ATOM 824 N N . ILE A 1 105 ? -17.156 13.219 21.812 1 98.81 105 ILE A N 1
ATOM 825 C CA . ILE A 1 105 ? -16.031 12.664 21.047 1 98.81 105 ILE A CA 1
ATOM 826 C C . ILE A 1 105 ? -15.625 13.641 19.953 1 98.81 105 ILE A C 1
ATOM 828 O O . ILE A 1 105 ? -16.469 14.102 19.172 1 98.81 105 ILE A O 1
ATOM 832 N N . LEU A 1 106 ? -14.391 14.031 19.969 1 98.88 106 LEU A N 1
ATOM 833 C CA . LEU A 1 106 ? -13.797 14.867 18.922 1 98.88 106 LEU A CA 1
ATOM 834 C C . LEU A 1 106 ? -12.836 14.055 18.062 1 98.88 106 LEU A C 1
ATOM 836 O O . LEU A 1 106 ? -11.859 13.492 18.578 1 98.88 106 LEU A O 1
ATOM 840 N N . SER A 1 107 ? -13.109 13.93 16.812 1 98.75 107 SER A N 1
ATOM 841 C CA . SER A 1 107 ? -12.203 13.25 15.898 1 98.75 107 SER A CA 1
ATOM 842 C C . SER A 1 107 ? -11.383 14.25 15.086 1 98.75 107 SER A C 1
ATOM 844 O O . SER A 1 107 ? -11.938 15.156 14.469 1 98.75 107 SER A O 1
ATOM 846 N N . VAL A 1 108 ? -10.094 14.086 15.07 1 98.25 108 VAL A N 1
ATOM 847 C CA . VAL A 1 108 ? -9.211 14.969 14.305 1 98.25 108 VAL A CA 1
ATOM 848 C C . VAL A 1 108 ? -8.508 14.172 13.211 1 98.25 108 VAL A C 1
ATOM 850 O O . VAL A 1 108 ? -7.418 14.547 12.773 1 98.25 108 VAL A O 1
ATOM 853 N N . HIS A 1 109 ? -9.062 13.016 12.859 1 97.81 109 HIS A N 1
ATOM 854 C CA . HIS A 1 109 ? -8.539 12.164 11.797 1 97.81 109 HIS A CA 1
ATOM 855 C C . HIS A 1 109 ? -9.664 11.633 10.914 1 97.81 109 HIS A C 1
ATOM 857 O O . HIS A 1 109 ? -10.672 11.133 11.422 1 97.81 109 HIS A O 1
ATOM 863 N N . PRO A 1 110 ? -9.461 11.688 9.625 1 96.81 110 PRO A N 1
ATOM 864 C CA . PRO A 1 110 ? -10.578 11.367 8.734 1 96.81 110 PRO A CA 1
ATOM 865 C C . PRO A 1 110 ? -10.992 9.898 8.812 1 96.81 110 PRO A C 1
ATOM 867 O O . PRO A 1 110 ? -12.164 9.578 8.609 1 96.81 110 PRO A O 1
ATOM 870 N N . ASN A 1 111 ? -10.102 9.047 9.164 1 96 111 ASN A N 1
ATOM 871 C CA . ASN A 1 111 ? -10.383 7.613 9.141 1 96 111 ASN A CA 1
ATOM 872 C C . ASN A 1 111 ? -11.305 7.207 10.289 1 96 111 ASN A C 1
ATOM 874 O O . ASN A 1 111 ? -11.852 6.102 10.289 1 96 111 ASN A O 1
ATOM 878 N N . PHE A 1 112 ? -11.531 8.062 11.234 1 98.12 112 PHE A N 1
ATOM 879 C CA . PHE A 1 112 ? -12.234 7.641 12.445 1 98.12 112 PHE A CA 1
ATOM 880 C C . PHE A 1 112 ? -13.508 8.453 12.641 1 98.12 112 PHE A C 1
ATOM 882 O O . PHE A 1 112 ? -14 8.586 13.758 1 98.12 112 PHE A O 1
ATOM 889 N N . ASN A 1 113 ? -13.992 9.078 11.539 1 98.44 113 ASN A N 1
ATOM 890 C CA . ASN A 1 113 ? -15.289 9.75 11.594 1 98.44 113 ASN A CA 1
ATOM 891 C C . ASN A 1 113 ? -16.438 8.766 11.359 1 98.44 113 ASN A C 1
ATOM 893 O O . ASN A 1 113 ? -17.016 8.234 12.305 1 98.44 113 ASN A O 1
ATOM 897 N N . GLY A 1 114 ? -16.562 8.336 10.125 1 98.19 114 GLY A N 1
ATOM 898 C CA . GLY A 1 114 ? -17.641 7.414 9.789 1 98.19 114 GLY A CA 1
ATOM 899 C C . GLY A 1 114 ? -17.547 6.098 10.531 1 98.19 114 GLY A C 1
ATOM 900 O O . GLY A 1 114 ? -18.562 5.527 10.938 1 98.19 114 GLY A O 1
ATOM 901 N N . SER A 1 115 ? -16.375 5.594 10.758 1 98.19 115 SER A N 1
ATOM 902 C CA . SER A 1 115 ? -16.172 4.312 11.422 1 98.19 115 SER A CA 1
ATOM 903 C C . SER A 1 115 ? -16.625 4.363 12.875 1 98.19 115 SER A C 1
ATOM 905 O O . SER A 1 115 ? -17.328 3.459 13.344 1 98.19 115 SER A O 1
ATOM 907 N N . VAL A 1 116 ? -16.266 5.461 13.578 1 98.75 116 VAL A N 1
ATOM 908 C CA . VAL A 1 116 ? -16.656 5.621 14.977 1 98.75 116 VAL A CA 1
ATOM 909 C C . VAL A 1 116 ? -18.172 5.816 15.07 1 98.75 116 VAL A C 1
ATOM 911 O O . VAL A 1 116 ? -18.828 5.211 15.914 1 98.75 116 VAL A O 1
ATOM 914 N N . ILE A 1 117 ? -18.719 6.602 14.172 1 98.69 117 ILE A N 1
ATOM 915 C CA . ILE A 1 117 ? -20.156 6.855 14.18 1 98.69 117 ILE A CA 1
ATOM 916 C C . ILE A 1 117 ? -20.906 5.555 13.914 1 98.69 117 ILE A C 1
ATOM 918 O O . ILE A 1 117 ? -21.953 5.297 14.523 1 98.69 117 ILE A O 1
ATOM 922 N N . ASN A 1 118 ? -20.391 4.695 13 1 98.44 118 ASN A N 1
ATOM 923 C CA . ASN A 1 118 ? -20.969 3.379 12.781 1 98.44 118 ASN A CA 1
ATOM 924 C C . ASN A 1 118 ? -21.078 2.59 14.078 1 98.44 118 ASN A C 1
ATOM 926 O O . ASN A 1 118 ? -22.141 2.021 14.375 1 98.44 118 ASN A O 1
ATOM 930 N N . VAL A 1 119 ? -19.984 2.559 14.828 1 98.5 119 VAL A N 1
ATOM 931 C CA . VAL A 1 119 ? -19.938 1.792 16.062 1 98.5 119 VAL A CA 1
ATOM 932 C C . VAL A 1 119 ? -20.938 2.355 17.062 1 98.5 119 VAL A C 1
ATOM 934 O O . VAL A 1 119 ? -21.672 1.601 17.719 1 98.5 119 VAL A O 1
ATOM 937 N N . LEU A 1 120 ? -21.016 3.682 17.203 1 98.62 120 LEU A N 1
ATOM 938 C CA . LEU A 1 120 ? -21.938 4.324 18.125 1 98.62 120 LEU A CA 1
ATOM 939 C C . LEU A 1 120 ? -23.375 3.992 17.766 1 98.62 120 LEU A C 1
ATOM 941 O O . LEU A 1 120 ? -24.156 3.574 18.625 1 98.62 120 LEU A O 1
ATOM 945 N N . GLU A 1 121 ? -23.719 4.074 16.516 1 98.25 121 GLU A N 1
ATOM 946 C CA . GLU A 1 121 ? -25.078 3.854 16.062 1 98.25 121 GLU A CA 1
ATOM 947 C C . GLU A 1 121 ? -25.484 2.393 16.234 1 98.25 121 GLU A C 1
ATOM 949 O O . GLU A 1 121 ? -26.594 2.104 16.688 1 98.25 121 GLU A O 1
ATOM 954 N N . GLN A 1 122 ? -24.625 1.548 15.875 1 97.62 122 GLN A N 1
ATOM 955 C CA . GLN A 1 122 ? -24.922 0.12 15.945 1 97.62 122 GLN A CA 1
ATOM 956 C C . GLN A 1 122 ? -25.125 -0.33 17.391 1 97.62 122 GLN A C 1
ATOM 958 O O . GLN A 1 122 ? -25.812 -1.32 17.641 1 97.62 122 GLN A O 1
ATOM 963 N N . ASN A 1 123 ? -24.562 0.406 18.312 1 97.88 123 ASN A N 1
ATOM 964 C CA . ASN A 1 123 ? -24.656 0.025 19.719 1 97.88 123 ASN A CA 1
ATOM 965 C C . ASN A 1 123 ? -25.594 0.959 20.484 1 97.88 123 ASN A C 1
ATOM 967 O O . ASN A 1 123 ? -25.609 0.943 21.719 1 97.88 123 ASN A O 1
ATOM 971 N N . LYS A 1 124 ? -26.281 1.863 19.797 1 97.75 124 LYS A N 1
ATOM 972 C CA . LYS A 1 124 ? -27.281 2.773 20.344 1 97.75 124 LYS A CA 1
ATOM 973 C C . LYS A 1 124 ? -26.672 3.672 21.422 1 97.75 124 LYS A C 1
ATOM 975 O O . LYS A 1 124 ? -27.266 3.871 22.469 1 97.75 124 LYS A O 1
ATOM 980 N N . ILE A 1 125 ? -25.5 4.051 21.203 1 98 125 ILE A N 1
ATOM 981 C CA . ILE A 1 125 ? -24.812 4.98 22.078 1 98 125 ILE A CA 1
ATOM 982 C C . ILE A 1 125 ? -24.969 6.406 21.562 1 98 125 ILE A C 1
ATOM 984 O O . ILE A 1 125 ? -24.656 6.688 20.391 1 98 125 ILE A O 1
ATOM 988 N N . LYS A 1 126 ? -25.469 7.215 22.484 1 96.69 126 LYS A N 1
ATOM 989 C CA . LYS A 1 126 ? -25.688 8.602 22.094 1 96.69 126 LYS A CA 1
ATOM 990 C C . LYS A 1 126 ? -24.672 9.531 22.75 1 96.69 126 LYS A C 1
ATOM 992 O O . LYS A 1 126 ? -24.844 9.906 23.922 1 96.69 126 LYS A O 1
ATOM 997 N N . ILE A 1 127 ? -23.688 9.914 22.062 1 97.56 127 ILE A N 1
ATOM 998 C CA . ILE A 1 127 ? -22.656 10.852 22.469 1 97.56 127 ILE A CA 1
ATOM 999 C C . ILE A 1 127 ? -22.422 11.883 21.359 1 97.56 127 ILE A C 1
ATOM 1001 O O . ILE A 1 127 ? -22.281 11.516 20.188 1 97.56 127 ILE A O 1
ATOM 1005 N N . PRO A 1 128 ? -22.469 13.188 21.688 1 98.19 128 PRO A N 1
ATOM 1006 C CA . PRO A 1 128 ? -22.141 14.188 20.672 1 98.19 128 PRO A CA 1
ATOM 1007 C C . PRO A 1 128 ? -20.812 13.906 19.969 1 98.19 128 PRO A C 1
ATOM 1009 O O . PRO A 1 128 ? -19.812 13.602 20.641 1 98.19 128 PRO A O 1
ATOM 1012 N N . PHE A 1 129 ? -20.844 13.969 18.625 1 98.69 129 PHE A N 1
ATOM 1013 C CA . PHE A 1 129 ? -19.656 13.688 17.812 1 98.69 129 PHE A CA 1
ATOM 1014 C C . PHE A 1 129 ? -19.297 14.891 16.953 1 98.69 129 PHE A C 1
ATOM 1016 O O . PHE A 1 129 ? -20.125 15.367 16.172 1 98.69 129 PHE A O 1
ATOM 1023 N N . VAL A 1 130 ? -18.094 15.375 17.125 1 98.81 130 VAL A N 1
ATOM 1024 C CA . VAL A 1 130 ? -17.609 16.531 16.375 1 98.81 130 VAL A CA 1
ATOM 1025 C C . VAL A 1 130 ? -16.359 16.156 15.602 1 98.81 130 VAL A C 1
ATOM 1027 O O . VAL A 1 130 ? -15.492 15.445 16.109 1 98.81 130 VAL A O 1
ATOM 1030 N N . THR A 1 131 ? -16.25 16.594 14.359 1 98.81 131 THR A N 1
ATOM 1031 C CA . THR A 1 131 ? -15.078 16.406 13.516 1 98.81 131 THR A CA 1
ATOM 1032 C C . THR A 1 131 ? -14.32 17.719 13.359 1 98.81 131 THR A C 1
ATOM 1034 O O . THR A 1 131 ? -14.922 18.781 13.164 1 98.81 131 THR A O 1
ATOM 1037 N N . LEU A 1 132 ? -13.078 17.656 13.555 1 98.75 132 LEU A N 1
ATOM 1038 C CA . LEU A 1 132 ? -12.211 18.781 13.219 1 98.75 132 LEU A CA 1
ATOM 1039 C C . LEU A 1 132 ? -11.336 18.453 12.016 1 98.75 132 LEU A C 1
ATOM 1041 O O . LEU A 1 132 ? -10.43 17.625 12.109 1 98.75 132 LEU A O 1
ATOM 1045 N N . ILE A 1 133 ? -11.578 19.109 10.914 1 98.5 133 ILE A N 1
ATOM 1046 C CA . ILE A 1 133 ? -10.859 18.859 9.672 1 98.5 133 ILE A CA 1
ATOM 1047 C C . ILE A 1 133 ? -9.422 19.375 9.789 1 98.5 133 ILE A C 1
ATOM 1049 O O . ILE A 1 133 ? -9.195 20.5 10.258 1 98.5 133 ILE A O 1
ATOM 1053 N N . ALA A 1 134 ? -8.508 18.578 9.352 1 97 134 ALA A N 1
ATOM 1054 C CA . ALA A 1 134 ? -7.094 18.922 9.477 1 97 134 ALA A CA 1
ATOM 1055 C C . ALA A 1 134 ? -6.5 19.297 8.125 1 97 134 ALA A C 1
ATOM 1057 O O . ALA A 1 134 ? -5.312 19.625 8.031 1 97 134 ALA A O 1
ATOM 1058 N N . ASP A 1 135 ? -7.273 19.297 7.062 1 96.44 135 ASP A N 1
ATOM 1059 C CA . ASP A 1 135 ? -6.859 19.703 5.73 1 96.44 135 ASP A CA 1
ATOM 1060 C C . ASP A 1 135 ? -7.402 21.094 5.391 1 96.44 135 ASP A C 1
ATOM 1062 O O . ASP A 1 135 ? -8.477 21.484 5.863 1 96.44 135 ASP A O 1
ATOM 1066 N N . LEU A 1 136 ? -6.754 21.797 4.508 1 97.31 136 LEU A N 1
ATOM 1067 C CA . LEU A 1 136 ? -7.082 23.203 4.324 1 97.31 136 LEU A CA 1
ATOM 1068 C C . LEU A 1 136 ? -8.047 23.391 3.158 1 97.31 136 LEU A C 1
ATOM 1070 O O . LEU A 1 136 ? -8.891 24.281 3.184 1 97.31 136 LEU A O 1
ATOM 1074 N N . VAL A 1 137 ? -7.848 22.609 2.113 1 96.81 137 VAL A N 1
ATOM 1075 C CA . VAL A 1 137 ? -8.562 22.875 0.87 1 96.81 137 VAL A CA 1
ATOM 1076 C C . VAL A 1 137 ? -9.117 21.578 0.294 1 96.81 137 VAL A C 1
ATOM 1078 O O . VAL A 1 137 ? -10.328 21.344 0.335 1 96.81 137 VAL A O 1
ATOM 1081 N N . SER A 1 138 ? -8.203 20.734 -0.09 1 93.25 138 SER A N 1
ATOM 1082 C CA . SER A 1 138 ? -8.57 19.422 -0.604 1 93.25 138 SER A CA 1
ATOM 1083 C C . SER A 1 138 ? -8.805 18.422 0.532 1 93.25 138 SER A C 1
ATOM 1085 O O . SER A 1 138 ? -7.852 17.859 1.071 1 93.25 138 SER A O 1
ATOM 1087 N N . ILE A 1 139 ? -10.086 18.234 0.889 1 94.62 139 ILE A N 1
ATOM 1088 C CA . ILE A 1 139 ? -10.312 17.375 2.049 1 94.62 139 ILE A CA 1
ATOM 1089 C C . ILE A 1 139 ? -10.742 15.992 1.587 1 94.62 139 ILE A C 1
ATOM 1091 O O . ILE A 1 139 ? -11.406 15.844 0.558 1 94.62 139 ILE A O 1
ATOM 1095 N N . TYR A 1 140 ? -10.281 15.055 2.287 1 93.69 140 TYR A N 1
ATOM 1096 C CA . TYR A 1 140 ? -10.672 13.656 2.107 1 93.69 140 TYR A CA 1
ATOM 1097 C C . TYR A 1 140 ? -12.156 13.469 2.393 1 93.69 140 TYR A C 1
ATOM 1099 O O . TYR A 1 140 ? -12.703 14.062 3.328 1 93.69 140 TYR A O 1
ATOM 1107 N N . PRO A 1 141 ? -12.836 12.641 1.628 1 95.38 141 PRO A N 1
ATOM 1108 C CA . PRO A 1 141 ? -14.281 12.484 1.824 1 95.38 141 PRO A CA 1
ATOM 1109 C C . PRO A 1 141 ? -14.633 11.953 3.213 1 95.38 141 PRO A C 1
ATOM 1111 O O . PRO A 1 141 ? -15.734 12.195 3.709 1 95.38 141 PRO A O 1
ATOM 1114 N N . LEU A 1 142 ? -13.758 11.297 3.828 1 96.75 142 LEU A N 1
ATOM 1115 C CA . LEU A 1 142 ? -14.008 10.68 5.129 1 96.75 142 LEU A CA 1
ATOM 1116 C C . LEU A 1 142 ? -14.148 11.75 6.211 1 96.75 142 LEU A C 1
ATOM 1118 O O . LEU A 1 142 ? -14.625 11.461 7.312 1 96.75 142 LEU A O 1
ATOM 1122 N N . TRP A 1 143 ? -13.789 12.953 5.879 1 98 143 TRP A N 1
ATOM 1123 C CA . TRP A 1 143 ? -14.008 14.055 6.812 1 98 143 TRP A CA 1
ATOM 1124 C C . TRP A 1 143 ? -15.484 14.391 6.93 1 98 143 TRP A C 1
ATOM 1126 O O . TRP A 1 143 ? -15.922 14.969 7.93 1 98 143 TRP A O 1
ATOM 1136 N N . ALA A 1 144 ? -16.188 14.094 5.895 1 97.25 144 ALA A N 1
ATOM 1137 C CA . ALA A 1 144 ? -17.547 14.594 5.742 1 97.25 144 ALA A CA 1
ATOM 1138 C C . ALA A 1 144 ? -18.562 13.492 5.988 1 97.25 144 ALA A C 1
ATOM 1140 O O . ALA A 1 144 ? -18.953 12.766 5.062 1 97.25 144 ALA A O 1
ATOM 1141 N N . ASP A 1 145 ? -19 13.367 7.16 1 97.94 145 ASP A N 1
ATOM 1142 C CA . ASP A 1 145 ? -20.094 12.469 7.516 1 97.94 145 ASP A CA 1
ATOM 1143 C C . ASP A 1 145 ? -21.297 13.258 8.031 1 97.94 145 ASP A C 1
ATOM 1145 O O . ASP A 1 145 ? -21.219 13.93 9.062 1 97.94 145 ASP A O 1
ATOM 1149 N N . THR A 1 146 ? -22.375 13.133 7.355 1 97.19 146 THR A N 1
ATOM 1150 C CA . THR A 1 146 ? -23.562 13.938 7.652 1 97.19 146 THR A CA 1
ATOM 1151 C C . THR A 1 146 ? -24.109 13.602 9.039 1 97.19 146 THR A C 1
ATOM 1153 O O . THR A 1 146 ? -24.859 14.383 9.617 1 97.19 146 THR A O 1
ATOM 1156 N N . ARG A 1 147 ? -23.781 12.578 9.648 1 98.12 147 ARG A N 1
ATOM 1157 C CA . ARG A 1 147 ? -24.312 12.141 10.938 1 98.12 147 ARG A CA 1
ATOM 1158 C C . ARG A 1 147 ? -23.578 12.836 12.086 1 98.12 147 ARG A C 1
ATOM 1160 O O . ARG A 1 147 ? -24.062 12.812 13.227 1 98.12 147 ARG A O 1
ATOM 1167 N N . ALA A 1 148 ? -22.344 13.391 11.805 1 98.62 148 ALA A N 1
ATOM 1168 C CA . ALA A 1 148 ? -21.656 14.172 12.836 1 98.62 148 ALA A CA 1
ATOM 1169 C C . ALA A 1 148 ? -22.531 15.328 13.312 1 98.62 148 ALA A C 1
ATOM 1171 O O . ALA A 1 148 ? -23.25 15.945 12.516 1 98.62 148 ALA A O 1
ATOM 1172 N N . ASP A 1 149 ? -22.469 15.617 14.578 1 98.38 149 ASP A N 1
ATOM 1173 C CA . ASP A 1 149 ? -23.25 16.734 15.094 1 98.38 149 ASP A CA 1
ATOM 1174 C C . ASP A 1 149 ? -22.734 18.062 14.539 1 98.38 149 ASP A C 1
ATOM 1176 O O . ASP A 1 149 ? -23.531 18.938 14.18 1 98.38 149 ASP A O 1
ATOM 1180 N N . TYR A 1 150 ? -21.453 18.188 14.508 1 98.69 150 TYR A N 1
ATOM 1181 C CA . TYR A 1 150 ? -20.812 19.359 13.914 1 98.69 150 TYR A CA 1
ATOM 1182 C C . TYR A 1 150 ? -19.5 18.984 13.25 1 98.69 150 TYR A C 1
ATOM 1184 O O . TYR A 1 150 ? -18.875 17.984 13.602 1 98.69 150 TYR A O 1
ATOM 1192 N N . ILE A 1 151 ? -19.141 19.781 12.273 1 98.88 151 ILE A N 1
ATOM 1193 C CA . ILE A 1 151 ? -17.844 19.719 11.617 1 98.88 151 ILE A CA 1
ATOM 1194 C C . ILE A 1 151 ? -17.141 21.062 11.688 1 98.88 151 ILE A C 1
ATOM 1196 O O . ILE A 1 151 ? -17.703 22.078 11.266 1 98.88 151 ILE A O 1
ATOM 1200 N N . ILE A 1 152 ? -16.031 21.078 12.305 1 98.81 152 ILE A N 1
ATOM 1201 C CA . ILE A 1 152 ? -15.227 22.297 12.398 1 98.81 152 ILE A CA 1
ATOM 1202 C C . ILE A 1 152 ? -14.25 22.359 11.227 1 98.81 152 ILE A C 1
ATOM 1204 O O . ILE A 1 152 ? -13.438 21.453 11.031 1 98.81 152 ILE A O 1
ATOM 1208 N N . SER A 1 153 ? -14.336 23.375 10.461 1 98.56 153 SER A N 1
ATOM 1209 C CA . SER A 1 153 ? -13.508 23.562 9.273 1 98.56 153 SER A CA 1
ATOM 1210 C C . SER A 1 153 ? -12.414 24.609 9.523 1 98.56 153 SER A C 1
ATOM 1212 O O . SER A 1 153 ? -12.664 25.641 10.141 1 98.5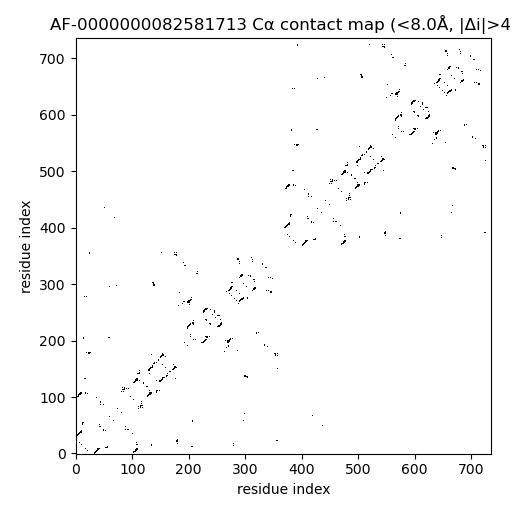6 153 SER A O 1
ATOM 1214 N N . PRO A 1 154 ? -11.227 24.344 9.062 1 97.5 154 PRO A N 1
ATOM 1215 C CA . PRO A 1 154 ? -10.148 25.328 9.234 1 97.5 154 PRO A CA 1
ATOM 1216 C C . PRO A 1 154 ? -10.266 26.516 8.281 1 97.5 154 PRO A C 1
ATOM 1218 O O . PRO A 1 154 ? -9.742 27.594 8.562 1 97.5 154 PRO A O 1
ATOM 1221 N N . THR A 1 155 ? -10.883 26.266 7.141 1 97.69 155 THR A N 1
ATOM 1222 C CA . THR A 1 155 ? -10.953 27.297 6.109 1 97.69 155 THR A CA 1
ATOM 1223 C C . THR A 1 155 ? -12.328 27.312 5.449 1 97.69 155 THR A C 1
ATOM 1225 O O . THR A 1 155 ? -13.102 26.375 5.605 1 97.69 155 THR A O 1
ATOM 1228 N N . VAL A 1 156 ? -12.609 28.406 4.75 1 97.81 156 VAL A N 1
ATOM 1229 C CA . VAL A 1 156 ? -13.836 28.5 3.967 1 97.81 156 VAL A CA 1
ATOM 1230 C C . VAL A 1 156 ? -13.789 27.5 2.807 1 97.81 156 VAL A C 1
ATOM 1232 O O . VAL A 1 156 ? -14.805 26.922 2.434 1 97.81 156 VAL A O 1
ATOM 1235 N N . GLU A 1 157 ? -12.609 27.297 2.264 1 98 157 GLU A N 1
ATOM 1236 C CA . GLU A 1 157 ? -12.422 26.359 1.164 1 98 157 GLU A CA 1
ATOM 1237 C C . GLU A 1 157 ? -12.781 24.938 1.588 1 98 157 GLU A C 1
ATOM 1239 O O . GLU A 1 157 ? -13.461 24.219 0.855 1 98 157 GLU A O 1
ATOM 1244 N N . ALA A 1 158 ? -12.328 24.531 2.75 1 98.12 158 ALA A N 1
ATOM 1245 C CA . ALA A 1 158 ? -12.656 23.203 3.264 1 98.12 158 ALA A CA 1
ATOM 1246 C C . ALA A 1 158 ? -14.156 23.078 3.541 1 98.12 158 ALA A C 1
ATOM 1248 O O . ALA A 1 158 ? -14.75 22.031 3.307 1 98.12 158 ALA A O 1
ATOM 1249 N N . LYS A 1 159 ? -14.75 24.109 4.102 1 98.44 159 LYS A N 1
ATOM 1250 C CA . LYS A 1 159 ? -16.188 24.141 4.301 1 98.44 159 LYS A CA 1
ATOM 1251 C C . LYS A 1 159 ? -16.938 23.891 2.992 1 98.44 159 LYS A C 1
ATOM 1253 O O . LYS A 1 159 ? -17.859 23.094 2.943 1 98.44 159 LYS A O 1
ATOM 1258 N N . ASP A 1 160 ? -16.531 24.594 1.969 1 98.12 160 ASP A N 1
ATOM 1259 C CA . ASP A 1 160 ? -17.188 24.453 0.669 1 98.12 160 ASP A CA 1
ATOM 1260 C C . ASP A 1 160 ? -17.109 23.016 0.161 1 98.12 160 ASP A C 1
ATOM 1262 O O . ASP A 1 160 ? -18.078 22.5 -0.39 1 98.12 160 ASP A O 1
ATOM 1266 N N . LYS A 1 161 ? -15.977 22.438 0.367 1 97.12 161 LYS A N 1
ATOM 1267 C CA . LYS A 1 161 ? -15.82 21.047 -0.044 1 97.12 161 LYS A CA 1
ATOM 1268 C C . LYS A 1 161 ? -16.734 20.125 0.767 1 97.12 161 LYS A C 1
ATOM 1270 O O . LYS A 1 161 ? -17.281 19.156 0.235 1 97.12 161 LYS A O 1
ATOM 1275 N N . CYS A 1 162 ? -16.844 20.406 2.047 1 97.25 162 CYS A N 1
ATOM 1276 C CA . CYS A 1 162 ? -17.766 19.656 2.898 1 97.25 162 CYS A CA 1
ATOM 1277 C C . CYS A 1 162 ? -19.188 19.734 2.373 1 97.25 162 CYS A C 1
ATOM 1279 O O . CYS A 1 162 ? -19.906 18.734 2.348 1 97.25 162 CYS A O 1
ATOM 1281 N N . ILE A 1 163 ? -19.562 20.875 1.965 1 98 163 ILE A N 1
ATOM 1282 C CA . ILE A 1 163 ? -20.906 21.094 1.436 1 98 163 ILE A CA 1
ATOM 1283 C C . ILE A 1 163 ? -21.078 20.297 0.142 1 98 163 ILE A C 1
ATOM 1285 O O . ILE A 1 163 ? -22.125 19.688 -0.074 1 98 163 ILE A O 1
ATOM 1289 N N . GLU A 1 164 ? -20.047 20.312 -0.667 1 97 164 GLU A N 1
ATOM 1290 C CA . GLU A 1 164 ? -20.078 19.531 -1.9 1 97 164 GLU A CA 1
ATOM 1291 C C . GLU A 1 164 ? -20.297 18.047 -1.609 1 97 164 GLU A C 1
ATOM 1293 O O . GLU A 1 164 ? -20.906 17.328 -2.414 1 97 164 GLU A O 1
ATOM 1298 N N . TYR A 1 165 ? -19.797 17.672 -0.448 1 96.06 165 TYR A N 1
ATOM 1299 C CA . TYR A 1 165 ? -19.938 16.266 -0.067 1 96.06 165 TYR A CA 1
ATOM 1300 C C . TYR A 1 165 ? -21.297 16 0.563 1 96.06 165 TYR A C 1
ATOM 1302 O O . TYR A 1 165 ? -21.578 14.875 0.989 1 96.06 165 TYR A O 1
ATOM 1310 N N . GLY A 1 166 ? -22.125 16.984 0.798 1 96.69 166 GLY A N 1
ATOM 1311 C CA . GLY A 1 166 ? -23.5 16.797 1.221 1 96.69 166 GLY A CA 1
ATOM 1312 C C . GLY A 1 166 ? -23.75 17.203 2.662 1 96.69 166 GLY A C 1
ATOM 1313 O O . GLY A 1 166 ? -24.828 16.969 3.201 1 96.69 166 GLY A O 1
ATOM 1314 N N . ILE A 1 167 ? -22.797 17.812 3.268 1 98.19 167 ILE A N 1
ATOM 1315 C CA . ILE A 1 167 ? -22.969 18.25 4.652 1 98.19 167 ILE A CA 1
ATOM 1316 C C . ILE A 1 167 ? -23.812 19.516 4.695 1 98.19 167 ILE A C 1
ATOM 1318 O O . ILE A 1 167 ? -23.516 20.484 3.984 1 98.19 167 ILE A O 1
ATOM 1322 N N . PRO A 1 168 ? -24.812 19.578 5.508 1 98.19 168 PRO A N 1
ATOM 1323 C CA . PRO A 1 168 ? -25.562 20.828 5.672 1 98.19 168 PRO A CA 1
ATOM 1324 C C . PRO A 1 168 ? -24.703 21.969 6.215 1 98.19 168 PRO A C 1
ATOM 1326 O O . PRO A 1 168 ? -23.922 21.766 7.156 1 98.19 168 PRO A O 1
ATOM 1329 N N . GLU A 1 169 ? -24.891 23.094 5.68 1 98.12 169 GLU A N 1
ATOM 1330 C CA . GLU A 1 169 ? -24.078 24.266 6.027 1 98.12 169 GLU A CA 1
ATOM 1331 C C . GLU A 1 169 ? -24.203 24.594 7.516 1 98.12 169 GLU A C 1
ATOM 1333 O O . GLU A 1 169 ? -23.234 25.016 8.141 1 98.12 169 GLU A O 1
ATOM 1338 N N . GLU A 1 170 ? -25.328 24.375 8.109 1 97.75 170 GLU A N 1
ATOM 1339 C CA . GLU A 1 170 ? -25.578 24.734 9.5 1 97.75 170 GLU A CA 1
ATOM 1340 C C . GLU A 1 170 ? -24.75 23.891 10.461 1 97.75 170 GLU A C 1
ATOM 1342 O O . GLU A 1 170 ? -24.578 24.25 11.625 1 97.75 170 GLU A O 1
ATOM 1347 N N . LYS A 1 171 ? -24.219 22.766 10.016 1 98.25 171 LYS A N 1
ATOM 1348 C CA . LYS A 1 171 ? -23.422 21.859 10.852 1 98.25 171 LYS A CA 1
ATOM 1349 C C . LYS A 1 171 ? -21.938 22.203 10.773 1 98.25 171 LYS A C 1
ATOM 1351 O O . LYS A 1 171 ? -21.141 21.656 11.539 1 98.25 171 LYS A O 1
ATOM 1356 N N . ILE A 1 172 ? -21.562 23.078 9.844 1 98.75 172 ILE A N 1
ATOM 1357 C CA . ILE A 1 172 ? -20.156 23.359 9.625 1 98.75 172 ILE A CA 1
ATOM 1358 C C . ILE A 1 172 ? -19.797 24.703 10.273 1 98.75 172 ILE A C 1
ATOM 1360 O O . ILE A 1 172 ? -20.469 25.703 10.055 1 98.75 172 ILE A O 1
ATOM 1364 N N . LYS A 1 173 ? -18.797 24.734 11.094 1 98.56 173 LYS A N 1
ATOM 1365 C CA . LYS A 1 173 ? -18.266 25.938 11.727 1 98.56 173 LYS A CA 1
ATOM 1366 C C . LYS A 1 173 ? -16.844 26.234 11.266 1 98.56 173 LYS A C 1
ATOM 1368 O O . LYS A 1 173 ? -15.938 25.422 11.484 1 98.56 173 LYS A O 1
ATOM 1373 N N . VAL A 1 174 ? -16.656 27.359 10.633 1 98.19 174 VAL A N 1
ATOM 1374 C CA . VAL A 1 174 ? -15.305 27.766 10.234 1 98.19 174 VAL A CA 1
ATOM 1375 C C . VAL A 1 174 ? -14.625 28.5 11.391 1 98.19 174 VAL A C 1
ATOM 1377 O O . VAL A 1 174 ? -14.922 29.656 11.664 1 98.19 174 VAL A O 1
ATOM 1380 N N . LEU A 1 175 ? -13.672 27.828 12.023 1 97.75 175 LEU A N 1
ATOM 1381 C CA . LEU A 1 175 ? -13.102 28.391 13.25 1 97.75 175 LEU A CA 1
ATOM 1382 C C . LEU A 1 175 ? -11.586 28.484 13.148 1 97.75 175 LEU A C 1
ATOM 1384 O O . LEU A 1 175 ? -10.906 28.719 14.148 1 97.75 175 LEU A O 1
ATOM 1388 N N . GLY A 1 176 ? -11.062 28.25 11.922 1 96.31 176 GLY A N 1
ATOM 1389 C CA . GLY A 1 176 ? -9.625 28.375 11.711 1 96.31 176 GLY A CA 1
ATOM 1390 C C . GLY A 1 176 ? -8.867 27.094 12 1 96.31 176 GLY A C 1
ATOM 1391 O O . GLY A 1 176 ? -9.469 26.094 12.391 1 96.31 176 GLY A O 1
ATOM 1392 N N . PHE A 1 177 ? -7.559 27.109 11.727 1 97.12 177 PHE A N 1
ATOM 1393 C CA . PHE A 1 177 ? -6.637 26.016 11.969 1 97.12 177 PHE A CA 1
ATOM 1394 C C . PHE A 1 177 ? -5.859 26.234 13.258 1 97.12 177 PHE A C 1
ATOM 1396 O O . PHE A 1 177 ? -5.117 27.203 13.383 1 97.12 177 PHE A O 1
ATOM 1403 N N . PRO A 1 178 ? -6.016 25.406 14.258 1 97.12 178 PRO A N 1
ATOM 1404 C CA . PRO A 1 178 ? -5.328 25.656 15.531 1 97.12 178 PRO A CA 1
ATOM 1405 C C . PRO A 1 178 ? -3.828 25.375 15.445 1 97.12 178 PRO A C 1
ATOM 1407 O O . PRO A 1 178 ? -3.41 24.375 14.867 1 97.12 178 PRO A O 1
ATOM 1410 N N . VAL A 1 179 ? -3.076 26.266 15.906 1 96.12 179 VAL A N 1
ATOM 1411 C CA . VAL A 1 179 ? -1.623 26.172 15.992 1 96.12 179 VAL A CA 1
ATOM 1412 C C . VAL A 1 179 ? -1.185 26.312 17.453 1 96.12 179 VAL A C 1
ATOM 1414 O O . VAL A 1 179 ? -1.813 27.031 18.234 1 96.12 179 VAL A O 1
ATOM 1417 N N . ARG A 1 180 ? -0.168 25.609 17.906 1 94.75 180 ARG A N 1
ATOM 1418 C CA . ARG A 1 180 ? 0.363 25.672 19.25 1 94.75 180 ARG A CA 1
ATOM 1419 C C . ARG A 1 180 ? 0.829 27.078 19.594 1 94.75 180 ARG A C 1
ATOM 1421 O O . ARG A 1 180 ? 1.398 27.766 18.75 1 94.75 180 ARG A O 1
ATOM 1428 N N . SER A 1 181 ? 0.708 27.344 20.75 1 93.38 181 SER A N 1
ATOM 1429 C CA . SER A 1 181 ? 0.919 28.719 21.203 1 93.38 181 SER A CA 1
ATOM 1430 C C . SER A 1 181 ? 2.373 29.141 21.031 1 93.38 181 SER A C 1
ATOM 1432 O O . SER A 1 181 ? 2.658 30.312 20.781 1 93.38 181 SER A O 1
ATOM 1434 N N . ARG A 1 182 ? 3.271 28.234 21.094 1 92.62 182 ARG A N 1
ATOM 1435 C CA . ARG A 1 182 ? 4.695 28.547 21.047 1 92.62 182 ARG A CA 1
ATOM 1436 C C . ARG A 1 182 ? 5.09 29.109 19.688 1 92.62 182 ARG A C 1
ATOM 1438 O O . ARG A 1 182 ? 6.137 29.734 19.547 1 92.62 182 ARG A O 1
ATOM 1445 N N . PHE A 1 183 ? 4.273 28.969 18.719 1 93.75 183 PHE A N 1
ATOM 1446 C CA . PHE A 1 183 ? 4.598 29.453 17.375 1 93.75 183 PHE A CA 1
ATOM 1447 C C . PHE A 1 183 ? 4.246 30.922 17.219 1 93.75 183 PHE A C 1
ATOM 1449 O O . PHE A 1 183 ? 4.664 31.562 16.266 1 93.75 183 PHE A O 1
ATOM 1456 N N . TYR A 1 184 ? 3.428 31.469 18.109 1 90 184 TYR A N 1
ATOM 1457 C CA . TYR A 1 184 ? 3.016 32.875 18.062 1 90 184 TYR A CA 1
ATOM 1458 C C . TYR A 1 184 ? 4.004 33.75 18.797 1 90 184 TYR A C 1
ATOM 1460 O O . TYR A 1 184 ? 3.959 34.969 18.688 1 90 184 TYR A O 1
ATOM 1468 N N . ASN A 1 185 ? 4.766 33.188 19.625 1 67.69 185 ASN A N 1
ATOM 1469 C CA . ASN A 1 185 ? 5.605 33.906 20.578 1 67.69 185 ASN A CA 1
ATOM 1470 C C . ASN A 1 185 ? 6.836 34.5 19.891 1 67.69 185 ASN A C 1
ATOM 1472 O O . ASN A 1 185 ? 7.961 34.062 20.141 1 67.69 185 ASN A O 1
ATOM 1476 N N . HIS A 1 186 ? 6.645 35.281 18.891 1 64.38 186 HIS A N 1
ATOM 1477 C CA . HIS A 1 186 ? 7.852 35.812 18.281 1 64.38 186 HIS A CA 1
ATOM 1478 C C . HIS A 1 186 ? 8.039 37.281 18.625 1 64.38 186 HIS A C 1
ATOM 1480 O O . HIS A 1 186 ? 7.066 38.031 18.75 1 64.38 186 HIS A O 1
ATOM 1486 N N . GLU A 1 187 ? 9.102 37.438 19.406 1 61.22 187 GLU A N 1
ATOM 1487 C CA . GLU A 1 187 ? 9.547 38.812 19.422 1 61.22 187 GLU A CA 1
ATOM 1488 C C . GLU A 1 187 ? 9.648 39.375 18.016 1 61.22 187 GLU A C 1
ATOM 1490 O O . GLU A 1 187 ? 9.734 38.625 17.031 1 61.22 187 GLU A O 1
ATOM 1495 N N . GLU A 1 188 ? 9.344 40.719 17.859 1 56.5 188 GLU A N 1
ATOM 1496 C CA . GLU A 1 188 ? 9.453 41.438 16.578 1 56.5 188 GLU A CA 1
ATOM 1497 C C . GLU A 1 188 ? 10.641 40.906 15.773 1 56.5 188 GLU A C 1
ATOM 1499 O O . GLU A 1 188 ? 11.781 40.938 16.25 1 56.5 188 GLU A O 1
ATOM 1504 N N . HIS A 1 189 ? 10.5 39.875 15.039 1 58.78 189 HIS A N 1
ATOM 1505 C CA . HIS A 1 189 ? 11.523 39.375 14.125 1 58.78 189 HIS A CA 1
ATOM 1506 C C . HIS A 1 189 ? 12.195 40.531 13.383 1 58.78 189 HIS A C 1
ATOM 1508 O O . HIS A 1 189 ? 11.516 41.469 12.922 1 58.78 189 HIS A O 1
ATOM 1514 N N . SER A 1 190 ? 13.461 40.719 13.602 1 60.34 190 SER A N 1
ATOM 1515 C CA . SER A 1 190 ? 14.219 41.656 12.797 1 60.34 190 SER A CA 1
ATOM 1516 C C . SER A 1 190 ? 14.141 41.312 11.312 1 60.34 190 SER A C 1
ATOM 1518 O O . SER A 1 190 ? 14.289 40.156 10.93 1 60.34 190 SER A O 1
ATOM 1520 N N . GLY A 1 191 ? 13.242 42 10.492 1 69.44 191 GLY A N 1
ATOM 1521 C CA . GLY A 1 191 ? 13.141 41.844 9.047 1 69.44 191 GLY A CA 1
ATOM 1522 C C . GLY A 1 191 ? 14.461 41.562 8.375 1 69.44 191 GLY A C 1
ATOM 1523 O O . GLY A 1 191 ? 15.523 41.656 9 1 69.44 191 GLY A O 1
ATOM 1524 N N . TYR A 1 192 ? 14.43 40.875 7.293 1 78.31 192 TYR A N 1
ATOM 1525 C CA . TYR A 1 192 ? 15.594 40.656 6.453 1 78.31 192 TYR A CA 1
ATOM 1526 C C . TYR A 1 192 ? 16.406 41.906 6.273 1 78.31 192 TYR A C 1
ATOM 1528 O O . TYR A 1 192 ? 15.844 43 6.039 1 78.31 192 TYR A O 1
ATOM 1536 N N . LYS A 1 193 ? 17.766 41.719 6.617 1 79.75 193 LYS A N 1
ATOM 1537 C CA . LYS A 1 193 ? 18.734 42.781 6.348 1 79.75 193 LYS A CA 1
ATOM 1538 C C . LYS A 1 193 ? 19.719 42.375 5.27 1 79.75 193 LYS A C 1
ATOM 1540 O O . LYS A 1 193 ? 20.375 41.344 5.383 1 79.75 193 LYS A O 1
ATOM 1545 N N . SER A 1 194 ? 19.875 43.25 4.309 1 81.31 194 SER A N 1
ATOM 1546 C CA . SER A 1 194 ? 20.703 42.906 3.145 1 81.31 194 SER A CA 1
ATOM 1547 C C . SER A 1 194 ? 22.172 42.75 3.531 1 81.31 194 SER A C 1
ATOM 1549 O O . SER A 1 194 ? 22.938 42.125 2.803 1 81.31 194 SER A O 1
ATOM 1551 N N . ASP A 1 195 ? 22.594 43.312 4.641 1 84.88 195 ASP A N 1
ATOM 1552 C CA . ASP A 1 195 ? 23.984 43.25 5.035 1 84.88 195 ASP A CA 1
ATOM 1553 C C . ASP A 1 195 ? 24.281 42 5.848 1 84.88 195 ASP A C 1
ATOM 1555 O O . ASP A 1 195 ? 25.422 41.781 6.242 1 84.88 195 ASP A O 1
ATOM 1559 N N . GLU A 1 196 ? 23.359 41.156 6.07 1 88.62 196 GLU A N 1
ATOM 1560 C CA . GLU A 1 196 ? 23.516 39.906 6.773 1 88.62 196 GLU A CA 1
ATOM 1561 C C . GLU A 1 196 ? 23.203 38.719 5.855 1 88.62 196 GLU A C 1
ATOM 1563 O O . GLU A 1 196 ? 22.484 38.875 4.863 1 88.62 196 GLU A O 1
ATOM 1568 N N . PRO A 1 197 ? 23.766 37.594 6.18 1 94.12 197 PRO A N 1
ATOM 1569 C CA . PRO A 1 197 ? 23.422 36.438 5.367 1 94.12 197 PRO A CA 1
ATOM 1570 C C . PRO A 1 197 ? 21.938 36.062 5.445 1 94.12 197 PRO A C 1
ATOM 1572 O O . PRO A 1 197 ? 21.344 36.156 6.516 1 94.12 197 PRO A O 1
ATOM 1575 N N . LEU A 1 198 ? 21.406 35.781 4.281 1 94.69 198 LEU A N 1
ATOM 1576 C CA . LEU A 1 198 ? 20.047 35.281 4.227 1 94.69 198 LEU A CA 1
ATOM 1577 C C . LEU A 1 198 ? 19.906 33.969 4.992 1 94.69 198 LEU A C 1
ATOM 1579 O O . LEU A 1 198 ? 20.703 33.031 4.777 1 94.69 198 LEU A O 1
ATOM 1583 N N . LYS A 1 199 ? 19.047 33.844 5.934 1 95.81 199 LYS A N 1
ATOM 1584 C CA . LYS A 1 199 ? 18.828 32.625 6.707 1 95.81 199 LYS A CA 1
ATOM 1585 C C . LYS A 1 199 ? 17.656 31.828 6.148 1 95.81 199 LYS A C 1
ATOM 1587 O O . LYS A 1 199 ? 16.5 32.25 6.238 1 95.81 199 LYS A O 1
ATOM 1592 N N . CYS A 1 200 ? 17.984 30.641 5.613 1 96.56 200 CYS A N 1
ATOM 1593 C CA . CYS A 1 200 ? 16.984 29.797 4.977 1 96.56 200 CYS A CA 1
ATOM 1594 C C . CYS A 1 200 ? 16.734 28.531 5.793 1 96.56 200 CYS A C 1
ATOM 1596 O O . CYS A 1 200 ? 17.688 27.922 6.285 1 96.56 200 CYS A O 1
ATOM 1598 N N . LEU A 1 201 ? 15.461 28.219 5.953 1 96.31 201 LEU A N 1
ATOM 1599 C CA . LEU A 1 201 ? 15.055 26.984 6.613 1 96.31 201 LEU A CA 1
ATOM 1600 C C . LEU A 1 201 ? 14.367 26.047 5.625 1 96.31 201 LEU A C 1
ATOM 1602 O O . LEU A 1 201 ? 13.367 26.406 5.012 1 96.31 201 LEU A O 1
ATOM 1606 N N . ILE A 1 202 ? 14.969 24.859 5.383 1 95.88 202 ILE A N 1
ATOM 1607 C CA . ILE A 1 202 ? 14.375 23.859 4.504 1 95.88 202 ILE A CA 1
ATOM 1608 C C . ILE A 1 202 ? 13.734 22.75 5.336 1 95.88 202 ILE A C 1
ATOM 1610 O O . ILE A 1 202 ? 14.391 22.141 6.172 1 95.88 202 ILE A O 1
ATOM 1614 N N . MET A 1 203 ? 12.484 22.562 5.102 1 90.38 203 MET A N 1
ATOM 1615 C CA . MET A 1 203 ? 11.789 21.484 5.793 1 90.38 203 MET A CA 1
ATOM 1616 C C . MET A 1 203 ? 10.719 20.859 4.898 1 90.38 203 MET A C 1
ATOM 1618 O O . MET A 1 203 ? 10.141 21.547 4.051 1 90.38 203 MET A O 1
ATOM 1622 N N . SER A 1 204 ? 10.547 19.516 4.883 1 79.06 204 SER A N 1
ATOM 1623 C CA . SER A 1 204 ? 9.539 18.844 4.07 1 79.06 204 SER A CA 1
ATOM 1624 C C . SER A 1 204 ? 8.703 17.891 4.918 1 79.06 204 SER A C 1
ATOM 1626 O O . SER A 1 204 ? 8.555 16.703 4.574 1 79.06 204 SER A O 1
ATOM 1628 N N . GLY A 1 205 ? 8.219 18.344 5.996 1 71.19 205 GLY A N 1
ATOM 1629 C CA . GLY A 1 205 ? 7.383 17.547 6.871 1 71.19 205 GLY A CA 1
ATOM 1630 C C . GLY A 1 205 ? 8.18 16.656 7.812 1 71.19 205 GLY A C 1
ATOM 1631 O O . GLY A 1 205 ? 9.414 16.641 7.754 1 71.19 205 GLY A O 1
ATOM 1632 N N . GLY A 1 206 ? 7.438 15.891 8.578 1 66.75 206 GLY A N 1
ATOM 1633 C CA . GLY A 1 206 ? 8.062 15.07 9.594 1 66.75 206 GLY A CA 1
ATOM 1634 C C . GLY A 1 206 ? 8.797 13.867 9.031 1 66.75 206 GLY A C 1
ATOM 1635 O O . GLY A 1 206 ? 9.641 13.273 9.703 1 66.75 206 GLY A O 1
ATOM 1636 N N . GLU A 1 207 ? 8.57 13.562 7.688 1 69.12 207 GLU A N 1
ATOM 1637 C CA . GLU A 1 207 ? 9.156 12.359 7.105 1 69.12 207 GLU A CA 1
ATOM 1638 C C . GLU A 1 207 ? 10.352 12.695 6.219 1 69.12 207 GLU A C 1
ATOM 1640 O O . GLU A 1 207 ? 11.109 11.805 5.828 1 69.12 207 GLU A O 1
ATOM 1645 N N . GLY A 1 208 ? 10.648 13.945 6.027 1 67.44 208 GLY A N 1
ATOM 1646 C CA . GLY A 1 208 ? 11.82 14.359 5.262 1 67.44 208 GLY A CA 1
ATOM 1647 C C . GLY A 1 208 ? 11.805 13.859 3.832 1 67.44 208 GLY A C 1
ATOM 1648 O O . GLY A 1 208 ? 12.492 12.891 3.502 1 67.44 208 GLY A O 1
ATOM 1649 N N . VAL A 1 209 ? 11.023 14.438 2.963 1 67.38 209 VAL A N 1
ATOM 1650 C CA . VAL A 1 209 ? 10.914 14.039 1.563 1 67.38 209 VAL A CA 1
ATOM 1651 C C . VAL A 1 209 ? 11.312 15.203 0.658 1 67.38 209 VAL A C 1
ATOM 1653 O O . VAL A 1 209 ? 11.359 16.359 1.1 1 67.38 209 VAL A O 1
ATOM 1656 N N . GLY A 1 210 ? 11.859 14.891 -0.482 1 67.06 210 GLY A N 1
ATOM 1657 C CA . GLY A 1 210 ? 12.023 15.93 -1.488 1 67.06 210 GLY A CA 1
ATOM 1658 C C . GLY A 1 210 ? 13.477 16.188 -1.834 1 67.06 210 GLY A C 1
ATOM 1659 O O . GLY A 1 210 ? 14.375 15.492 -1.362 1 67.06 210 GLY A O 1
ATOM 1660 N N . ASN A 1 211 ? 13.648 17.172 -2.623 1 82.44 211 ASN A N 1
ATOM 1661 C CA . ASN A 1 211 ? 14.938 17.516 -3.213 1 82.44 211 ASN A CA 1
ATOM 1662 C C . ASN A 1 211 ? 15.688 18.531 -2.352 1 82.44 211 ASN A C 1
ATOM 1664 O O . ASN A 1 211 ? 16.203 19.531 -2.861 1 82.44 211 ASN A O 1
ATOM 1668 N N . MET A 1 212 ? 15.812 18.234 -1.031 1 89.81 212 MET A N 1
ATOM 1669 C CA . MET A 1 212 ? 16.391 19.188 -0.089 1 89.81 212 MET A CA 1
ATOM 1670 C C . MET A 1 212 ? 17.828 19.516 -0.46 1 89.81 212 MET A C 1
ATOM 1672 O O . MET A 1 212 ? 18.266 20.656 -0.335 1 89.81 212 MET A O 1
ATOM 1676 N N . ARG A 1 213 ? 18.484 18.5 -0.932 1 91.62 213 ARG A N 1
ATOM 1677 C CA . ARG A 1 213 ? 19.891 18.688 -1.296 1 91.62 213 ARG A CA 1
ATOM 1678 C C . ARG A 1 213 ? 20.016 19.672 -2.453 1 91.62 213 ARG A C 1
ATOM 1680 O O . ARG A 1 213 ? 20.797 20.625 -2.381 1 91.62 213 ARG A O 1
ATOM 1687 N N . LYS A 1 214 ? 19.266 19.484 -3.455 1 93.56 214 LYS A N 1
ATOM 1688 C CA . LYS A 1 214 ? 19.344 20.328 -4.641 1 93.56 214 LYS A CA 1
ATOM 1689 C C . LYS A 1 214 ? 18.953 21.766 -4.32 1 93.56 214 LYS A C 1
ATOM 1691 O O . LYS A 1 214 ? 19.562 22.719 -4.812 1 93.56 214 LYS A O 1
ATOM 1696 N N . ILE A 1 215 ? 17.938 21.922 -3.521 1 94.88 215 ILE A N 1
ATOM 1697 C CA . ILE A 1 215 ? 17.484 23.234 -3.117 1 94.88 215 ILE A CA 1
ATOM 1698 C C . ILE A 1 215 ? 18.578 23.953 -2.352 1 94.88 215 ILE A C 1
ATOM 1700 O O . ILE A 1 215 ? 18.891 25.125 -2.633 1 94.88 215 ILE A O 1
ATOM 1704 N N . ALA A 1 216 ? 19.172 23.234 -1.415 1 95.94 216 ALA A N 1
ATOM 1705 C CA . ALA A 1 216 ? 20.266 23.797 -0.618 1 95.94 216 ALA A CA 1
ATOM 1706 C C . ALA A 1 216 ? 21.438 24.219 -1.505 1 95.94 216 ALA A C 1
ATOM 1708 O O . ALA A 1 216 ? 22.016 25.281 -1.304 1 95.94 216 ALA A O 1
ATOM 1709 N N . GLU A 1 217 ? 21.703 23.422 -2.459 1 96.06 217 GLU A N 1
ATOM 1710 C CA . GLU A 1 217 ? 22.812 23.719 -3.355 1 96.06 217 GLU A CA 1
ATOM 1711 C C . GLU A 1 217 ? 22.547 24.969 -4.188 1 96.06 217 GLU A C 1
ATOM 1713 O O . GLU A 1 217 ? 23.453 25.766 -4.418 1 96.06 217 GLU A O 1
ATOM 1718 N N . VAL A 1 218 ? 21.359 25.109 -4.664 1 96.25 218 VAL A N 1
ATOM 1719 C CA . VAL A 1 218 ? 21 26.297 -5.426 1 96.25 218 VAL A CA 1
ATOM 1720 C C . VAL A 1 218 ? 21.156 27.547 -4.555 1 96.25 218 VAL A C 1
ATOM 1722 O O . VAL A 1 218 ? 21.719 28.547 -5 1 96.25 218 VAL A O 1
ATOM 1725 N N . LEU A 1 219 ? 20.719 27.469 -3.312 1 97.19 219 LEU A N 1
ATOM 1726 C CA . LEU A 1 219 ? 20.797 28.609 -2.4 1 97.19 219 LEU A CA 1
ATOM 1727 C C . LEU A 1 219 ? 22.25 28.938 -2.082 1 97.19 219 LEU A C 1
ATOM 1729 O O . LEU A 1 219 ? 22.672 30.094 -2.236 1 97.19 219 LEU A O 1
ATOM 1733 N N . LEU A 1 220 ? 23 27.922 -1.698 1 96.75 220 LEU A N 1
ATOM 1734 C CA . LEU A 1 220 ? 24.375 28.109 -1.256 1 96.75 220 LEU A CA 1
ATOM 1735 C C . LEU A 1 220 ? 25.281 28.516 -2.422 1 96.75 220 LEU A C 1
ATOM 1737 O O . LEU A 1 220 ? 26.266 29.219 -2.227 1 96.75 220 LEU A O 1
ATOM 1741 N N . GLY A 1 221 ? 24.906 28.188 -3.559 1 95.69 221 GLY A N 1
ATOM 1742 C CA . GLY A 1 221 ? 25.688 28.5 -4.738 1 95.69 221 GLY A CA 1
ATOM 1743 C C . GLY A 1 221 ? 25.406 29.875 -5.297 1 95.69 221 GLY A C 1
ATOM 1744 O O . GLY A 1 221 ? 26.203 30.422 -6.062 1 95.69 221 GLY A O 1
ATOM 1745 N N . ASN A 1 222 ? 24.359 30.484 -4.914 1 96.19 222 ASN A N 1
ATOM 1746 C CA . ASN A 1 222 ? 23.953 31.703 -5.605 1 96.19 222 ASN A CA 1
ATOM 1747 C C . ASN A 1 222 ? 23.797 32.875 -4.637 1 96.19 222 ASN A C 1
ATOM 1749 O O . ASN A 1 222 ? 23.75 34.031 -5.055 1 96.19 222 ASN A O 1
ATOM 1753 N N . PHE A 1 223 ? 23.75 32.594 -3.34 1 95.5 223 PHE A N 1
ATOM 1754 C CA . PHE A 1 223 ? 23.469 33.656 -2.379 1 95.5 223 PHE A CA 1
ATOM 1755 C C . PHE A 1 223 ? 24.406 33.562 -1.183 1 95.5 223 PHE A C 1
ATOM 1757 O O . PHE A 1 223 ? 24.938 32.469 -0.888 1 95.5 223 PHE A O 1
ATOM 1764 N N . ASN A 1 224 ? 24.672 34.688 -0.556 1 95.25 224 ASN A N 1
ATOM 1765 C CA . ASN A 1 224 ? 25.234 34.688 0.791 1 95.25 224 ASN A CA 1
ATOM 1766 C C . ASN A 1 224 ? 24.188 34.312 1.834 1 95.25 224 ASN A C 1
ATOM 1768 O O . ASN A 1 224 ? 23.453 35.156 2.33 1 95.25 224 ASN A O 1
ATOM 1772 N N . CYS A 1 225 ? 24.219 33.031 2.146 1 96.06 225 CYS A N 1
ATOM 1773 C CA . CYS A 1 225 ? 23.125 32.594 3.006 1 96.06 225 CYS A CA 1
ATOM 1774 C C . CYS A 1 225 ? 23.594 31.469 3.934 1 96.06 225 CYS A C 1
ATOM 1776 O O . CYS A 1 225 ? 24.703 30.938 3.766 1 96.06 225 CYS A O 1
ATOM 1778 N N . ILE A 1 226 ? 22.891 31.266 4.953 1 96.88 226 ILE A N 1
ATOM 1779 C CA . ILE A 1 226 ? 22.953 30.109 5.84 1 96.88 226 ILE A CA 1
ATOM 1780 C C . ILE A 1 226 ? 21.719 29.234 5.645 1 96.88 226 ILE A C 1
ATOM 1782 O O . ILE A 1 226 ? 20.578 29.734 5.652 1 96.88 226 ILE A O 1
ATOM 1786 N N . VAL A 1 227 ? 22 27.938 5.402 1 97.38 227 VAL A N 1
ATOM 1787 C CA . VAL A 1 227 ? 20.891 27.031 5.125 1 97.38 227 VAL A CA 1
ATOM 1788 C C . VAL A 1 227 ? 20.766 26.016 6.258 1 97.38 227 VAL A C 1
ATOM 1790 O O . VAL A 1 227 ? 21.719 25.297 6.566 1 97.38 227 VAL A O 1
ATOM 1793 N N . ARG A 1 228 ? 19.625 26.047 6.891 1 96.56 228 ARG A N 1
ATOM 1794 C CA . ARG A 1 228 ? 19.281 25.047 7.895 1 96.56 228 ARG A CA 1
ATOM 1795 C C . ARG A 1 228 ? 18.281 24.031 7.34 1 96.56 228 ARG A C 1
ATOM 1797 O O . ARG A 1 228 ? 17.25 24.422 6.762 1 96.56 228 ARG A O 1
ATOM 1804 N N . ILE A 1 229 ? 18.609 22.734 7.445 1 95.69 229 ILE A N 1
ATOM 1805 C CA . ILE A 1 229 ? 17.781 21.688 6.863 1 95.69 229 ILE A CA 1
ATOM 1806 C C . ILE A 1 229 ? 17.266 20.766 7.965 1 95.69 229 ILE A C 1
ATOM 1808 O O . ILE A 1 229 ? 18.047 20.281 8.789 1 95.69 229 ILE A O 1
ATOM 1812 N N . ILE A 1 230 ? 16 20.578 7.977 1 93.25 230 ILE A N 1
ATOM 1813 C CA . ILE A 1 230 ? 15.391 19.625 8.883 1 93.25 230 ILE A CA 1
ATOM 1814 C C . ILE A 1 230 ? 14.977 18.375 8.102 1 93.25 230 ILE A C 1
ATOM 1816 O O . ILE A 1 230 ? 14.016 18.406 7.336 1 93.25 230 ILE A O 1
ATOM 1820 N N . ALA A 1 231 ? 15.594 17.203 8.406 1 90.62 231 ALA A N 1
ATOM 1821 C CA . ALA A 1 231 ? 15.359 15.969 7.676 1 90.62 231 ALA A CA 1
ATOM 1822 C C . ALA A 1 231 ? 14.328 15.094 8.391 1 90.62 231 ALA A C 1
ATOM 1824 O O . ALA A 1 231 ? 14 14.008 7.926 1 90.62 231 ALA A O 1
ATOM 1825 N N . GLY A 1 232 ? 13.805 15.672 9.508 1 86.69 232 GLY A N 1
ATOM 1826 C CA . GLY A 1 232 ? 12.797 14.922 10.242 1 86.69 232 GLY A CA 1
ATOM 1827 C C . GLY A 1 232 ? 13.297 13.586 10.758 1 86.69 232 GLY A C 1
ATOM 1828 O O . GLY A 1 232 ? 14.375 13.508 11.344 1 86.69 232 GLY A O 1
ATOM 1829 N N . ARG A 1 233 ? 12.484 12.539 10.523 1 83.19 233 ARG A N 1
ATOM 1830 C CA . ARG A 1 233 ? 12.82 11.219 11.039 1 83.19 233 ARG A CA 1
ATOM 1831 C C . ARG A 1 233 ? 13.602 10.406 10.008 1 83.19 233 ARG A C 1
ATOM 1833 O O . ARG A 1 233 ? 13.914 9.242 10.234 1 83.19 233 ARG A O 1
ATOM 1840 N N . ASN A 1 234 ? 13.875 10.984 8.914 1 86.31 234 ASN A N 1
ATOM 1841 C CA . ASN A 1 234 ? 14.625 10.328 7.855 1 86.31 234 ASN A CA 1
ATOM 1842 C C . ASN A 1 234 ? 16.125 10.359 8.125 1 86.31 234 ASN A C 1
ATOM 1844 O O . ASN A 1 234 ? 16.844 11.188 7.562 1 86.31 234 ASN A O 1
ATOM 1848 N N . THR A 1 235 ? 16.578 9.414 8.82 1 87.38 235 THR A N 1
ATOM 1849 C CA . THR A 1 235 ? 17.969 9.359 9.242 1 87.38 235 THR A CA 1
ATOM 1850 C C . THR A 1 235 ? 18.891 9.156 8.039 1 87.38 235 THR A C 1
ATOM 1852 O O . THR A 1 235 ? 19.984 9.711 7.996 1 87.38 235 THR A O 1
ATOM 1855 N N . ARG A 1 236 ? 18.422 8.344 7.109 1 84.56 236 ARG A N 1
ATOM 1856 C CA . ARG A 1 236 ? 19.219 8.117 5.906 1 84.56 236 ARG A CA 1
ATOM 1857 C C . ARG A 1 236 ? 19.438 9.43 5.148 1 84.56 236 ARG A C 1
ATOM 1859 O O . ARG A 1 236 ? 20.547 9.703 4.688 1 84.56 236 ARG A O 1
ATOM 1866 N N . LEU A 1 237 ? 18.453 10.195 5.07 1 88.06 237 LEU A N 1
ATOM 1867 C CA . LEU A 1 237 ? 18.547 11.484 4.398 1 88.06 237 LEU A CA 1
ATOM 1868 C C . LEU A 1 237 ? 19.453 12.438 5.164 1 88.06 237 LEU A C 1
ATOM 1870 O O . LEU A 1 237 ? 20.281 13.125 4.562 1 88.06 237 LEU A O 1
ATOM 1874 N N . ARG A 1 238 ? 19.281 12.539 6.469 1 91.81 238 ARG A N 1
ATOM 1875 C CA . ARG A 1 238 ? 20.125 13.398 7.301 1 91.81 238 ARG A CA 1
ATOM 1876 C C . ARG A 1 238 ? 21.594 13.094 7.09 1 91.81 238 ARG A C 1
ATOM 1878 O O . ARG A 1 238 ? 22.406 14 6.895 1 91.81 238 ARG A O 1
ATOM 1885 N N . ASN A 1 239 ? 21.875 11.812 7.082 1 92.44 239 ASN A N 1
ATOM 1886 C CA . ASN A 1 239 ? 23.25 11.383 6.91 1 92.44 239 ASN A CA 1
ATOM 1887 C C . ASN A 1 239 ? 23.781 11.727 5.516 1 92.44 239 ASN A C 1
ATOM 1889 O O . ASN A 1 239 ? 24.906 12.195 5.371 1 92.44 239 ASN A O 1
ATOM 1893 N N . ALA A 1 240 ? 22.953 11.469 4.551 1 89.69 240 ALA A N 1
ATOM 1894 C CA . ALA A 1 240 ? 23.344 11.766 3.176 1 89.69 240 ALA A CA 1
ATOM 1895 C C . ALA A 1 240 ? 23.609 13.266 2.994 1 89.69 240 ALA A C 1
ATOM 1897 O O . ALA A 1 240 ? 24.562 13.656 2.318 1 89.69 240 ALA A O 1
ATOM 1898 N N . LEU A 1 241 ? 22.766 14.062 3.568 1 93.38 241 LEU A N 1
ATOM 1899 C CA . LEU A 1 241 ? 22.891 15.516 3.477 1 93.38 241 LEU A CA 1
ATOM 1900 C C . LEU A 1 241 ? 24.156 15.992 4.203 1 93.38 241 LEU A C 1
ATOM 1902 O O . LEU A 1 241 ? 24.859 16.875 3.719 1 93.38 241 LEU A O 1
ATOM 1906 N N . THR A 1 242 ? 24.391 15.422 5.383 1 92.75 242 THR A N 1
ATOM 1907 C CA . THR A 1 242 ? 25.562 15.781 6.168 1 92.75 242 THR A CA 1
ATOM 1908 C C . THR A 1 242 ? 26.844 15.492 5.383 1 92.75 242 THR A C 1
ATOM 1910 O O . THR A 1 242 ? 27.766 16.312 5.355 1 92.75 242 THR A O 1
ATOM 1913 N N . LYS A 1 243 ? 26.844 14.367 4.77 1 92.44 243 LYS A N 1
ATOM 1914 C CA . LYS A 1 243 ? 28.016 13.969 4.004 1 92.44 243 LYS A CA 1
ATOM 1915 C C . LYS A 1 243 ? 28.188 14.836 2.76 1 92.44 243 LYS A C 1
ATOM 1917 O O . LYS A 1 243 ? 29.297 15.281 2.455 1 92.44 243 LYS A O 1
ATOM 1922 N N . SER A 1 244 ? 27.141 15.086 2.104 1 91.69 244 SER A N 1
ATOM 1923 C CA . SER A 1 244 ? 27.234 15.758 0.809 1 91.69 244 SER A CA 1
ATOM 1924 C C . SER A 1 244 ? 27.359 17.266 0.973 1 91.69 244 SER A C 1
ATOM 1926 O O . SER A 1 244 ? 28.188 17.906 0.304 1 91.69 244 SER A O 1
ATOM 1928 N N . LEU A 1 245 ? 26.594 17.875 1.881 1 93.31 245 LEU A N 1
ATOM 1929 C CA . LEU A 1 245 ? 26.547 19.328 2.027 1 93.31 245 LEU A CA 1
ATOM 1930 C C . LEU A 1 245 ? 27.453 19.797 3.158 1 93.31 245 LEU A C 1
ATOM 1932 O O . LEU A 1 245 ? 28.109 20.828 3.045 1 93.31 245 LEU A O 1
ATOM 1936 N N . GLY A 1 246 ? 27.406 19.016 4.234 1 89 246 GLY A N 1
ATOM 1937 C CA . GLY A 1 246 ? 28.219 19.391 5.379 1 89 246 GLY A CA 1
ATOM 1938 C C . GLY A 1 246 ? 29.688 19.484 5.051 1 89 246 GLY A C 1
ATOM 1939 O O . GLY A 1 246 ? 30.359 20.453 5.43 1 89 246 GLY A O 1
ATOM 1940 N N . GLU A 1 247 ? 30.094 18.609 4.355 1 88.31 247 GLU A N 1
ATOM 1941 C CA . GLU A 1 247 ? 31.516 18.562 4.016 1 88.31 247 GLU A CA 1
ATOM 1942 C C . GLU A 1 247 ? 31.891 19.656 3.012 1 88.31 247 GLU A C 1
ATOM 1944 O O . GLU A 1 247 ? 32.969 20.219 3.08 1 88.31 247 GLU A O 1
ATOM 1949 N N . LYS A 1 248 ? 31.047 19.984 2.197 1 92.44 248 LYS A N 1
ATOM 1950 C CA . LYS A 1 248 ? 31.312 20.906 1.097 1 92.44 248 LYS A CA 1
ATOM 1951 C C . LYS A 1 248 ? 31.156 22.359 1.537 1 92.44 248 LYS A C 1
ATOM 1953 O O . LYS A 1 248 ? 31.891 23.234 1.097 1 92.44 248 LYS A O 1
ATOM 1958 N N . TYR A 1 249 ? 30.203 22.656 2.459 1 94.5 249 TYR A N 1
ATOM 1959 C CA . TYR A 1 249 ? 29.844 24.047 2.721 1 94.5 249 TYR A CA 1
ATOM 1960 C C . TYR A 1 249 ? 30.109 24.422 4.18 1 94.5 249 TYR A C 1
ATOM 1962 O O . TYR A 1 249 ? 30.016 25.594 4.559 1 94.5 249 TYR A O 1
ATOM 1970 N N . GLY A 1 250 ? 30.375 23.484 5.02 1 91.44 250 GLY A N 1
ATOM 1971 C CA . GLY A 1 250 ? 30.797 23.703 6.395 1 91.44 250 GLY A CA 1
ATOM 1972 C C . GLY A 1 250 ? 29.75 24.438 7.219 1 91.44 250 GLY A C 1
ATOM 1973 O O . GLY A 1 250 ? 28.594 24.016 7.27 1 91.44 250 GLY A O 1
ATOM 1974 N N . ASP A 1 251 ? 30.141 25.688 7.688 1 91.31 251 ASP A N 1
ATOM 1975 C CA . ASP A 1 251 ? 29.328 26.406 8.672 1 91.31 251 ASP A CA 1
ATOM 1976 C C . ASP A 1 251 ? 28.141 27.094 8.008 1 91.31 251 ASP A C 1
ATOM 1978 O O . ASP A 1 251 ? 27.25 27.609 8.695 1 91.31 251 ASP A O 1
ATOM 1982 N N . LYS A 1 252 ? 28.047 27.031 6.719 1 96 252 LYS A N 1
ATOM 1983 C CA . LYS A 1 252 ? 26.938 27.656 6.004 1 96 252 LYS A CA 1
ATOM 1984 C C . LYS A 1 252 ? 25.719 26.75 5.973 1 96 252 LYS A C 1
ATOM 1986 O O . LYS A 1 252 ? 24.625 27.172 5.57 1 96 252 LYS A O 1
ATOM 1991 N N . VAL A 1 253 ? 25.938 25.453 6.395 1 96.38 253 VAL A N 1
ATOM 1992 C CA . VAL A 1 253 ? 24.828 24.516 6.363 1 96.38 253 VAL A CA 1
ATOM 1993 C C . VAL A 1 253 ? 24.703 23.812 7.719 1 96.38 253 VAL A C 1
ATOM 1995 O O . VAL A 1 253 ? 25.703 23.406 8.312 1 96.38 253 VAL A O 1
ATOM 1998 N N . GLU A 1 254 ? 23.562 23.812 8.258 1 95.75 254 GLU A N 1
ATOM 1999 C CA . GLU A 1 254 ? 23.234 23.062 9.461 1 95.75 254 GLU A CA 1
ATOM 2000 C C . GLU A 1 254 ? 22.141 22.016 9.18 1 95.75 254 GLU A C 1
ATOM 2002 O O . GLU A 1 254 ? 21.078 22.359 8.648 1 95.75 254 GLU A O 1
ATOM 2007 N N . ILE A 1 255 ? 22.406 20.797 9.508 1 95.06 255 ILE A N 1
ATOM 2008 C CA . ILE A 1 255 ? 21.469 19.703 9.227 1 95.06 255 ILE A CA 1
ATOM 2009 C C . ILE A 1 255 ? 20.953 19.125 10.539 1 95.06 255 ILE A C 1
ATOM 2011 O O . ILE A 1 255 ? 21.734 18.734 11.406 1 95.06 255 ILE A O 1
ATOM 2015 N N . TYR A 1 256 ? 19.625 19.094 10.625 1 93.25 256 TYR A N 1
ATOM 2016 C CA . TYR A 1 256 ? 18.953 18.594 11.828 1 93.25 256 TYR A CA 1
ATOM 2017 C C . TYR A 1 256 ? 18.062 17.391 11.516 1 93.25 256 TYR A C 1
ATOM 2019 O O . TYR A 1 256 ? 17.703 17.172 10.352 1 93.25 256 TYR A O 1
ATOM 2027 N N . GLY A 1 257 ? 17.844 16.562 12.523 1 90.5 257 GLY A N 1
ATOM 2028 C CA . GLY A 1 257 ? 16.781 15.57 12.461 1 90.5 257 GLY A CA 1
ATOM 2029 C C . GLY A 1 257 ? 15.445 16.094 12.969 1 90.5 257 GLY A C 1
ATOM 2030 O O . GLY A 1 257 ? 15.133 17.281 12.797 1 90.5 257 GLY A O 1
ATOM 2031 N N . PHE A 1 258 ? 14.695 15.234 13.523 1 84 258 PHE A N 1
ATOM 2032 C CA . PHE A 1 258 ? 13.422 15.648 14.094 1 84 258 PHE A CA 1
ATOM 2033 C C . PHE A 1 258 ? 13.641 16.516 15.32 1 84 258 PHE A C 1
ATOM 2035 O O . PHE A 1 258 ? 14.477 16.203 16.172 1 84 258 PHE A O 1
ATOM 2042 N N . MET A 1 259 ? 12.906 17.703 15.289 1 85.19 259 MET A N 1
ATOM 2043 C CA . MET A 1 259 ? 13.039 18.656 16.391 1 85.19 259 MET A CA 1
ATOM 2044 C C . MET A 1 259 ? 11.68 18.969 17 1 85.19 259 MET A C 1
ATOM 2046 O O . MET A 1 259 ? 10.688 19.109 16.281 1 85.19 259 MET A O 1
ATOM 2050 N N . GLU A 1 260 ? 11.656 19.172 18.344 1 82.44 260 GLU A N 1
ATOM 2051 C CA . GLU A 1 260 ? 10.43 19.547 19.047 1 82.44 260 GLU A CA 1
ATOM 2052 C C . GLU A 1 260 ? 10.258 21.062 19.078 1 82.44 260 GLU A C 1
ATOM 2054 O O . GLU A 1 260 ? 9.133 21.578 19.094 1 82.44 260 GLU A O 1
ATOM 2059 N N . ASN A 1 261 ? 11.398 21.797 19.062 1 88.5 261 ASN A N 1
ATOM 2060 C CA . ASN A 1 261 ? 11.352 23.25 19.156 1 88.5 261 ASN A CA 1
ATOM 2061 C C . ASN A 1 261 ? 11.688 23.922 17.828 1 88.5 261 ASN A C 1
ATOM 2063 O O . ASN A 1 261 ? 12.547 24.797 17.766 1 88.5 261 ASN A O 1
ATOM 2067 N N . ILE A 1 262 ? 10.984 23.516 16.828 1 91.19 262 ILE A N 1
ATOM 2068 C CA . ILE A 1 262 ? 11.281 23.969 15.469 1 91.19 262 ILE A CA 1
ATOM 2069 C C . ILE A 1 262 ? 10.984 25.453 15.352 1 91.19 262 ILE A C 1
ATOM 2071 O O . ILE A 1 262 ? 11.555 26.141 14.492 1 91.19 262 ILE A O 1
ATOM 2075 N N . GLN A 1 263 ? 10.086 26.031 16.219 1 91.94 263 GLN A N 1
ATOM 2076 C CA . GLN A 1 263 ? 9.711 27.438 16.141 1 91.94 263 GLN A CA 1
ATOM 2077 C C . GLN A 1 263 ? 10.922 28.344 16.344 1 91.94 263 GLN A C 1
ATOM 2079 O O . GLN A 1 263 ? 10.977 29.453 15.789 1 91.94 263 GLN A O 1
ATOM 2084 N N . GLU A 1 264 ? 11.93 27.844 17.109 1 90.5 264 GLU A N 1
ATOM 2085 C CA . GLU A 1 264 ? 13.148 28.641 17.297 1 90.5 264 GLU A CA 1
ATOM 2086 C C . GLU A 1 264 ? 13.875 28.844 15.969 1 90.5 264 GLU A C 1
ATOM 2088 O O . GLU A 1 264 ? 14.375 29.953 15.703 1 90.5 264 GLU A O 1
ATOM 2093 N N . LEU A 1 265 ? 13.922 27.812 15.219 1 91.5 265 LEU A N 1
ATOM 2094 C CA . LEU A 1 265 ? 14.539 27.938 13.906 1 91.5 265 LEU A CA 1
ATOM 2095 C C . LEU A 1 265 ? 13.68 28.781 12.969 1 91.5 265 LEU A C 1
ATOM 2097 O O . LEU A 1 265 ? 14.211 29.531 12.156 1 91.5 265 LEU A O 1
ATOM 2101 N N . MET A 1 266 ? 12.383 28.656 13.117 1 92.38 266 MET A N 1
ATOM 2102 C CA . MET A 1 266 ? 11.484 29.469 12.305 1 92.38 266 MET A CA 1
ATOM 2103 C C . MET A 1 266 ? 11.664 30.953 12.602 1 92.38 266 MET A C 1
ATOM 2105 O O . MET A 1 266 ? 11.812 31.766 11.688 1 92.38 266 MET A O 1
ATOM 2109 N N . PHE A 1 267 ? 11.797 31.281 13.883 1 91.25 267 PHE A N 1
ATOM 2110 C CA . PHE A 1 267 ? 11.93 32.656 14.312 1 91.25 267 PHE A CA 1
ATOM 2111 C C . PHE A 1 267 ? 13.25 33.25 13.836 1 91.25 267 PHE A C 1
ATOM 2113 O O . PHE A 1 267 ? 13.344 34.469 13.617 1 91.25 267 PHE A O 1
ATOM 2120 N N . SER A 1 268 ? 14.203 32.438 13.641 1 89.69 268 SER A N 1
ATOM 2121 C CA . SER A 1 268 ? 15.539 32.906 13.297 1 89.69 268 SER A CA 1
ATOM 2122 C C . SER A 1 268 ? 15.797 32.781 11.797 1 89.69 268 SER A C 1
ATOM 2124 O O . SER A 1 268 ? 16.953 32.844 11.352 1 89.69 268 SER A O 1
ATOM 2126 N N . SER A 1 269 ? 14.773 32.562 11.023 1 93.25 269 SER A N 1
ATOM 2127 C CA . SER A 1 269 ? 14.922 32.406 9.578 1 93.25 269 SER A CA 1
ATOM 2128 C C . SER A 1 269 ? 14.211 33.5 8.828 1 93.25 269 SER A C 1
ATOM 2130 O O . SER A 1 269 ? 13.258 34.094 9.336 1 93.25 269 SER A O 1
ATOM 2132 N N . ASP A 1 270 ? 14.75 33.812 7.617 1 93.31 270 ASP A N 1
ATOM 2133 C CA . ASP A 1 270 ? 14.148 34.844 6.77 1 93.31 270 ASP A CA 1
ATOM 2134 C C . ASP A 1 270 ? 13.133 34.219 5.805 1 93.31 270 ASP A C 1
ATOM 2136 O O . ASP A 1 270 ? 12.156 34.875 5.43 1 93.31 270 ASP A O 1
ATOM 2140 N N . ILE A 1 271 ? 13.445 33 5.43 1 95.5 271 ILE A N 1
ATOM 2141 C CA . ILE A 1 271 ? 12.594 32.312 4.48 1 95.5 271 ILE A CA 1
ATOM 2142 C C . ILE A 1 271 ? 12.531 30.828 4.844 1 95.5 271 ILE A C 1
ATOM 2144 O O . ILE A 1 271 ? 13.531 30.234 5.262 1 95.5 271 ILE A O 1
ATOM 2148 N N . ALA A 1 272 ? 11.391 30.266 4.75 1 95.81 272 ALA A N 1
ATOM 2149 C CA . ALA A 1 272 ? 11.219 28.828 4.902 1 95.81 272 ALA A CA 1
ATOM 2150 C C . ALA A 1 272 ? 10.852 28.172 3.574 1 95.81 272 ALA A C 1
ATOM 2152 O O . ALA A 1 272 ? 9.969 28.656 2.861 1 95.81 272 ALA A O 1
ATOM 2153 N N . ILE A 1 273 ? 11.555 27.172 3.168 1 96.31 273 ILE A N 1
ATOM 2154 C CA . ILE A 1 273 ? 11.289 26.375 1.969 1 96.31 273 ILE A CA 1
ATOM 2155 C C . ILE A 1 273 ? 10.68 25.031 2.359 1 96.31 273 ILE A C 1
ATOM 2157 O O . ILE A 1 273 ? 11.344 24.203 2.979 1 96.31 273 ILE A O 1
ATOM 2161 N N . THR A 1 274 ? 9.438 24.844 2.002 1 93.94 274 THR A N 1
ATOM 2162 C CA . THR A 1 274 ? 8.711 23.719 2.57 1 93.94 274 THR A CA 1
ATOM 2163 C C . THR A 1 274 ? 7.766 23.109 1.543 1 93.94 274 THR A C 1
ATOM 2165 O O . THR A 1 274 ? 7.527 23.703 0.486 1 93.94 274 THR A O 1
ATOM 2168 N N . ARG A 1 275 ? 7.285 21.922 1.901 1 90.69 275 ARG A N 1
ATOM 2169 C CA . ARG A 1 275 ? 6.094 21.406 1.238 1 90.69 275 ARG A CA 1
ATOM 2170 C C . ARG A 1 275 ? 4.84 22.125 1.733 1 90.69 275 ARG A C 1
ATOM 2172 O O . ARG A 1 275 ? 4.863 22.781 2.781 1 90.69 275 ARG A O 1
ATOM 2179 N N . GLY A 1 276 ? 3.777 22 0.96 1 92.44 276 GLY A N 1
ATOM 2180 C CA . GLY A 1 276 ? 2.551 22.703 1.293 1 92.44 276 GLY A CA 1
ATOM 2181 C C . GLY A 1 276 ? 1.643 21.922 2.221 1 92.44 276 GLY A C 1
ATOM 2182 O O . GLY A 1 276 ? 0.451 21.766 1.944 1 92.44 276 GLY A O 1
ATOM 2183 N N . SER A 1 277 ? 2.191 21.344 3.305 1 92.81 277 SER A N 1
ATOM 2184 C CA . SER A 1 277 ? 1.354 20.672 4.285 1 92.81 277 SER A CA 1
ATOM 2185 C C . SER A 1 277 ? 0.607 21.656 5.164 1 92.81 277 SER A C 1
ATOM 2187 O O . SER A 1 277 ? 1.122 22.734 5.461 1 92.81 277 SER A O 1
ATOM 2189 N N . PRO A 1 278 ? -0.546 21.281 5.625 1 95 278 PRO A N 1
ATOM 2190 C CA . PRO A 1 278 ? -1.368 22.219 6.398 1 95 278 PRO A CA 1
ATOM 2191 C C . PRO A 1 278 ? -0.662 22.719 7.652 1 95 278 PRO A C 1
ATOM 2193 O O . PRO A 1 278 ? -0.622 23.938 7.891 1 95 278 PRO A O 1
ATOM 2196 N N . ASN A 1 279 ? -0.076 21.828 8.43 1 93.25 279 ASN A N 1
ATOM 2197 C CA . ASN A 1 279 ? 0.546 22.203 9.695 1 93.25 279 ASN A CA 1
ATOM 2198 C C . ASN A 1 279 ? 1.727 23.141 9.484 1 93.25 279 ASN A C 1
ATOM 2200 O O . ASN A 1 279 ? 1.845 24.156 10.164 1 93.25 279 ASN A O 1
ATOM 2204 N N . VAL A 1 280 ? 2.537 22.812 8.562 1 91.56 280 VAL A N 1
ATOM 2205 C CA . VAL A 1 280 ? 3.732 23.609 8.305 1 91.56 280 VAL A CA 1
ATOM 2206 C C . VAL A 1 280 ? 3.33 25 7.809 1 91.56 280 VAL A C 1
ATOM 2208 O O . VAL A 1 280 ? 3.865 26 8.273 1 91.56 280 VAL A O 1
ATOM 2211 N N . MET A 1 281 ? 2.441 25.047 6.934 1 94.56 281 MET A N 1
ATOM 2212 C CA . MET A 1 281 ? 1.988 26.328 6.395 1 94.56 281 MET A CA 1
ATOM 2213 C C . MET A 1 281 ? 1.426 27.219 7.5 1 94.56 281 MET A C 1
ATOM 2215 O O . MET A 1 281 ? 1.759 28.391 7.578 1 94.56 281 MET A O 1
ATOM 2219 N N . MET A 1 282 ? 0.604 26.625 8.352 1 95.31 282 MET A N 1
ATOM 2220 C CA . MET A 1 282 ? -0.075 27.422 9.367 1 95.31 282 MET A CA 1
ATOM 2221 C C . MET A 1 282 ? 0.88 27.781 10.5 1 95.31 282 MET A C 1
ATOM 2223 O O . MET A 1 282 ? 0.768 28.859 11.086 1 95.31 282 MET A O 1
ATOM 2227 N N . GLU A 1 283 ? 1.821 26.906 10.805 1 93.62 283 GLU A N 1
ATOM 2228 C CA . GLU A 1 283 ? 2.844 27.219 11.797 1 93.62 283 GLU A CA 1
ATOM 2229 C C . GLU A 1 283 ? 3.777 28.328 11.297 1 93.62 283 GLU A C 1
ATOM 2231 O O . GLU A 1 283 ? 4.164 29.203 12.062 1 93.62 283 GLU A O 1
ATOM 2236 N N . CYS A 1 284 ? 4.129 28.281 10.039 1 93.44 284 CYS A N 1
ATOM 2237 C CA . CYS A 1 284 ? 4.945 29.344 9.453 1 93.44 284 CYS A CA 1
ATOM 2238 C C . CYS A 1 284 ? 4.195 30.672 9.438 1 93.44 284 CYS A C 1
ATOM 2240 O O . CYS A 1 284 ? 4.773 31.719 9.734 1 93.44 284 CYS A O 1
ATOM 2242 N N . THR A 1 285 ? 2.955 30.578 9.102 1 94.31 285 THR A N 1
ATOM 2243 C CA . THR A 1 285 ? 2.121 31.781 9.109 1 94.31 285 THR A CA 1
ATOM 2244 C C . THR A 1 285 ? 2.039 32.375 10.516 1 94.31 285 THR A C 1
ATOM 2246 O O . THR A 1 285 ? 2.178 33.594 10.695 1 94.31 285 THR A O 1
ATOM 2249 N N . ALA A 1 286 ? 1.853 31.484 11.469 1 93.75 286 ALA A N 1
ATOM 2250 C CA . ALA A 1 286 ? 1.795 31.922 12.867 1 93.75 286 ALA A CA 1
ATOM 2251 C C . ALA A 1 286 ? 3.119 32.531 13.312 1 93.75 286 ALA A C 1
ATOM 2253 O O . ALA A 1 286 ? 3.139 33.5 14.07 1 93.75 286 ALA A O 1
ATOM 2254 N N . SER A 1 287 ? 4.195 31.984 12.844 1 92.81 287 SER A N 1
ATOM 2255 C CA . SER A 1 287 ? 5.531 32.438 13.203 1 92.81 287 SER A CA 1
ATOM 2256 C C . SER A 1 287 ? 5.957 33.625 12.344 1 92.81 287 SER A C 1
ATOM 2258 O O . SER A 1 287 ? 7.039 34.188 12.531 1 92.81 287 SER A O 1
ATOM 2260 N N . ASN A 1 288 ? 5.172 33.969 11.367 1 92.81 288 ASN A N 1
ATOM 2261 C CA . ASN A 1 288 ? 5.383 35.125 10.477 1 92.81 288 ASN A CA 1
ATOM 2262 C C . ASN A 1 288 ? 6.672 34.969 9.672 1 92.81 288 ASN A C 1
ATOM 2264 O O . ASN A 1 288 ? 7.473 35.906 9.594 1 92.81 288 ASN A O 1
ATOM 2268 N N . ILE A 1 289 ? 6.914 33.812 9.172 1 93.06 289 ILE A N 1
ATOM 2269 C CA . ILE A 1 289 ? 8.039 33.562 8.289 1 93.06 289 ILE A CA 1
ATOM 2270 C C . ILE A 1 289 ? 7.535 33.312 6.867 1 93.06 289 ILE A C 1
ATOM 2272 O O . ILE A 1 289 ? 6.75 32.375 6.637 1 93.06 289 ILE A O 1
ATOM 2276 N N . PRO A 1 290 ? 8.023 34.094 5.922 1 93.81 290 PRO A N 1
ATOM 2277 C CA . PRO A 1 290 ? 7.613 33.844 4.535 1 93.81 290 PRO A CA 1
ATOM 2278 C C . PRO A 1 290 ? 7.965 32.438 4.055 1 93.81 290 PRO A C 1
ATOM 2280 O O . PRO A 1 290 ? 9.023 31.922 4.395 1 93.81 290 PRO A O 1
ATOM 2283 N N . LEU A 1 291 ? 7.102 31.891 3.182 1 94.94 291 LEU A N 1
ATOM 2284 C CA . LEU A 1 291 ? 7.266 30.516 2.719 1 94.94 291 LEU A CA 1
ATOM 2285 C C . LEU A 1 291 ? 7.492 30.469 1.211 1 94.94 291 LEU A C 1
ATOM 2287 O O . LEU A 1 291 ? 6.918 31.281 0.47 1 94.94 291 LEU A O 1
ATOM 2291 N N . VAL A 1 292 ? 8.352 29.609 0.859 1 97.06 292 VAL A N 1
ATOM 2292 C CA . VAL A 1 292 ? 8.438 29.125 -0.516 1 97.06 292 VAL A CA 1
ATOM 2293 C C . VAL A 1 292 ? 7.973 27.672 -0.582 1 97.06 292 VAL A C 1
ATOM 2295 O O . VAL A 1 292 ? 8.656 26.766 -0.082 1 97.06 292 VAL A O 1
ATOM 2298 N N . ILE A 1 293 ? 6.836 27.438 -1.16 1 96.75 293 ILE A N 1
ATOM 2299 C CA . ILE A 1 293 ? 6.277 26.094 -1.233 1 96.75 293 ILE A CA 1
ATOM 2300 C C . ILE A 1 293 ? 6.82 25.375 -2.467 1 96.75 293 ILE A C 1
ATOM 2302 O O . ILE A 1 293 ? 6.621 25.828 -3.596 1 96.75 293 ILE A O 1
ATOM 2306 N N . THR A 1 294 ? 7.461 24.266 -2.264 1 94.62 294 THR A N 1
ATOM 2307 C CA . THR A 1 294 ? 8.164 23.594 -3.355 1 94.62 294 THR A CA 1
ATOM 2308 C C . THR A 1 294 ? 7.406 22.344 -3.812 1 94.62 294 THR A C 1
ATOM 2310 O O . THR A 1 294 ? 7.762 21.734 -4.816 1 94.62 294 THR A O 1
ATOM 2313 N N . GLY A 1 295 ? 6.348 22.047 -3.09 1 90.94 295 GLY A N 1
ATOM 2314 C CA . GLY A 1 295 ? 5.57 20.875 -3.461 1 90.94 295 GLY A CA 1
ATOM 2315 C C . GLY A 1 295 ? 4.391 20.625 -2.541 1 90.94 295 GLY A C 1
ATOM 2316 O O . GLY A 1 295 ? 4.176 21.359 -1.582 1 90.94 295 GLY A O 1
ATOM 2317 N N . ALA A 1 296 ? 3.596 19.641 -2.906 1 91.56 296 ALA A N 1
ATOM 2318 C CA . ALA A 1 296 ? 2.42 19.219 -2.152 1 91.56 296 ALA A CA 1
ATOM 2319 C C . ALA A 1 296 ? 2.158 17.719 -2.35 1 91.56 296 ALA A C 1
ATOM 2321 O O . ALA A 1 296 ? 2.328 17.203 -3.451 1 91.56 296 ALA A O 1
ATOM 2322 N N . LEU A 1 297 ? 1.86 17.078 -1.29 1 88.75 297 LEU A N 1
ATOM 2323 C CA . LEU A 1 297 ? 1.473 15.672 -1.412 1 88.75 297 LEU A CA 1
ATOM 2324 C C . LEU A 1 297 ? 0.213 15.523 -2.26 1 88.75 297 LEU A C 1
ATOM 2326 O O . LEU A 1 297 ? -0.742 16.297 -2.096 1 88.75 297 LEU A O 1
ATOM 2330 N N . PRO A 1 298 ? 0.184 14.555 -3.121 1 88.88 298 PRO A N 1
ATOM 2331 C CA . PRO A 1 298 ? -1.038 14.344 -3.9 1 88.88 298 PRO A CA 1
ATOM 2332 C C . PRO A 1 298 ? -2.266 14.117 -3.021 1 88.88 298 PRO A C 1
ATOM 2334 O O . PRO A 1 298 ? -2.174 13.461 -1.985 1 88.88 298 PRO A O 1
ATOM 2337 N N . GLY A 1 299 ? -3.418 14.656 -3.518 1 90.75 299 GLY A N 1
ATOM 2338 C CA . GLY A 1 299 ? -4.664 14.477 -2.793 1 90.75 299 GLY A CA 1
ATOM 2339 C C . GLY A 1 299 ? -4.922 15.57 -1.767 1 90.75 299 GLY A C 1
ATOM 2340 O O . GLY A 1 299 ? -5.391 16.656 -2.109 1 90.75 299 GLY A O 1
ATOM 2341 N N . GLN A 1 300 ? -4.414 15.336 -0.573 1 90.44 300 GLN A N 1
ATOM 2342 C CA . GLN A 1 300 ? -4.848 16.156 0.548 1 90.44 300 GLN A CA 1
ATOM 2343 C C . GLN A 1 300 ? -4.137 17.516 0.54 1 90.44 300 GLN A C 1
ATOM 2345 O O . GLN A 1 300 ? -4.582 18.453 1.192 1 90.44 300 GLN A O 1
ATOM 2350 N N . GLU A 1 301 ? -3.006 17.656 -0.196 1 92.62 301 GLU A N 1
ATOM 2351 C CA . GLU A 1 301 ? -2.273 18.922 -0.163 1 92.62 301 GLU A CA 1
ATOM 2352 C C . GLU A 1 301 ? -2.365 19.641 -1.502 1 92.62 301 GLU A C 1
ATOM 2354 O O . GLU A 1 301 ? -1.823 20.734 -1.657 1 92.62 301 GLU A O 1
ATOM 2359 N N . GLU A 1 302 ? -3.088 19.109 -2.393 1 93.06 302 GLU A N 1
ATOM 2360 C CA . GLU A 1 302 ? -3.084 19.578 -3.773 1 93.06 302 GLU A CA 1
ATOM 2361 C C . GLU A 1 302 ? -3.535 21.031 -3.863 1 93.06 302 GLU A C 1
ATOM 2363 O O . GLU A 1 302 ? -3.021 21.797 -4.684 1 93.06 302 GLU A O 1
ATOM 2368 N N . GLY A 1 303 ? -4.453 21.453 -3.104 1 95.94 303 GLY A N 1
ATOM 2369 C CA . GLY A 1 303 ? -4.988 22.812 -3.176 1 95.94 303 GLY A CA 1
ATOM 2370 C C . GLY A 1 303 ? -4.227 23.797 -2.316 1 95.94 303 GLY A C 1
ATOM 2371 O O . GLY A 1 303 ? -4.441 25 -2.414 1 95.94 303 GLY A O 1
ATOM 2372 N N . ASN A 1 304 ? -3.248 23.359 -1.565 1 97.25 304 ASN A N 1
ATOM 2373 C CA . ASN A 1 304 ? -2.619 24.188 -0.542 1 97.25 304 ASN A CA 1
ATOM 2374 C C . ASN A 1 304 ? -1.727 25.266 -1.157 1 97.25 304 ASN A C 1
ATOM 2376 O O . ASN A 1 304 ? -1.741 26.422 -0.721 1 97.25 304 ASN A O 1
ATOM 2380 N N . PRO A 1 305 ? -0.941 24.938 -2.213 1 96.88 305 PRO A N 1
ATOM 2381 C CA . PRO A 1 305 ? -0.099 25.984 -2.799 1 96.88 305 PRO A CA 1
ATOM 2382 C C . PRO A 1 305 ? -0.908 27.172 -3.344 1 96.88 305 PRO A C 1
ATOM 2384 O O . PRO A 1 305 ? -0.58 28.328 -3.076 1 96.88 305 PRO A O 1
ATOM 2387 N N . LYS A 1 306 ? -1.941 26.828 -4.09 1 96.94 306 LYS A N 1
ATOM 2388 C CA . LYS A 1 306 ? -2.779 27.891 -4.641 1 96.94 306 LYS A CA 1
ATOM 2389 C C . LYS A 1 306 ? -3.459 28.688 -3.529 1 96.94 306 LYS A C 1
ATOM 2391 O O . LYS A 1 306 ? -3.604 29.906 -3.631 1 96.94 306 LYS A O 1
ATOM 2396 N N . PHE A 1 307 ? -3.92 28.047 -2.561 1 97.5 307 PHE A N 1
ATOM 2397 C CA . PHE A 1 307 ? -4.496 28.672 -1.382 1 97.5 307 PHE A CA 1
ATOM 2398 C C . PHE A 1 307 ? -3.527 29.688 -0.783 1 97.5 307 PHE A C 1
ATOM 2400 O O . PHE A 1 307 ? -3.91 30.828 -0.487 1 97.5 307 PHE A O 1
ATOM 2407 N N . ALA A 1 308 ? -2.287 29.297 -0.568 1 97.06 308 ALA A N 1
ATOM 2408 C CA . ALA A 1 308 ? -1.261 30.172 0.003 1 97.06 308 ALA A CA 1
ATOM 2409 C C . ALA A 1 308 ? -1.037 31.406 -0.87 1 97.06 308 ALA A C 1
ATOM 2411 O O . ALA A 1 308 ? -0.868 32.5 -0.357 1 97.06 308 ALA A O 1
ATOM 2412 N N . GLU A 1 309 ? -1.036 31.172 -2.141 1 96.5 309 GLU A N 1
ATOM 2413 C CA . GLU A 1 309 ? -0.856 32.281 -3.072 1 96.5 309 GLU A CA 1
ATOM 2414 C C . GLU A 1 309 ? -2.043 33.25 -3.025 1 96.5 309 GLU A C 1
ATOM 2416 O O . GLU A 1 309 ? -1.863 34.469 -3.039 1 96.5 309 GLU A O 1
ATOM 2421 N N . ASN A 1 310 ? -3.23 32.688 -2.992 1 96.69 310 ASN A N 1
ATOM 2422 C CA . ASN A 1 310 ? -4.445 33.5 -2.984 1 96.69 310 ASN A CA 1
ATOM 2423 C C . ASN A 1 310 ? -4.473 34.438 -1.798 1 96.69 310 ASN A C 1
ATOM 2425 O O . ASN A 1 310 ? -4.953 35.594 -1.916 1 96.69 310 ASN A O 1
ATOM 2429 N N . TYR A 1 311 ? -3.98 34.031 -0.73 1 96.44 311 TYR A N 1
ATOM 2430 C CA . TYR A 1 311 ? -3.975 34.844 0.469 1 96.44 311 TYR A CA 1
ATOM 2431 C C . TYR A 1 311 ? -2.621 35.531 0.657 1 96.44 311 TYR A C 1
ATOM 2433 O O . TYR A 1 311 ? -2.379 36.188 1.682 1 96.44 311 TYR A O 1
ATOM 2441 N N . ASN A 1 312 ? -1.653 35.344 -0.279 1 96.81 312 ASN A N 1
ATOM 2442 C CA . ASN A 1 312 ? -0.308 35.938 -0.264 1 96.81 312 ASN A CA 1
ATOM 2443 C C . ASN A 1 312 ? 0.454 35.531 0.997 1 96.81 312 ASN A C 1
ATOM 2445 O O . ASN A 1 312 ? 1.066 36.375 1.65 1 96.81 312 ASN A O 1
ATOM 2449 N N . LEU A 1 313 ? 0.344 34.25 1.339 1 96 313 LEU A N 1
ATOM 2450 C CA . LEU A 1 313 ? 1.019 33.75 2.523 1 96 313 LEU A CA 1
ATOM 2451 C C . LEU A 1 313 ? 2.393 33.188 2.166 1 96 313 LEU A C 1
ATOM 2453 O O . LEU A 1 313 ? 3.234 33 3.045 1 96 313 LEU A O 1
ATOM 2457 N N . ALA A 1 314 ? 2.549 32.875 0.915 1 97.31 314 ALA A N 1
ATOM 2458 C CA . ALA A 1 314 ? 3.736 32.188 0.409 1 97.31 314 ALA A CA 1
ATOM 2459 C C . ALA A 1 314 ? 3.922 32.438 -1.084 1 97.31 314 ALA A C 1
ATOM 2461 O O . ALA A 1 314 ? 3.029 32.969 -1.744 1 97.31 314 ALA A O 1
ATOM 2462 N N . VAL A 1 315 ? 5.094 32.125 -1.562 1 97.56 315 VAL A N 1
ATOM 2463 C CA . VAL A 1 315 ? 5.301 31.953 -2.996 1 97.56 315 VAL A CA 1
ATOM 2464 C C . VAL A 1 315 ? 5.449 30.469 -3.322 1 97.56 315 VAL A C 1
ATOM 2466 O O . VAL A 1 315 ? 5.875 29.688 -2.477 1 97.56 315 VAL A O 1
ATOM 2469 N N . VAL A 1 316 ? 5.016 30.109 -4.531 1 97.56 316 VAL A N 1
ATOM 2470 C CA . VAL A 1 316 ? 5.078 28.703 -4.949 1 97.56 316 VAL A CA 1
ATOM 2471 C C . VAL A 1 316 ? 6.176 28.531 -5.992 1 97.56 316 VAL A C 1
ATOM 2473 O O . VAL A 1 316 ? 6.254 29.297 -6.961 1 97.56 316 VAL A O 1
ATOM 2476 N N . CYS A 1 317 ? 7.113 27.656 -5.75 1 96.5 317 CYS A N 1
ATOM 2477 C CA . CYS A 1 317 ? 8.195 27.312 -6.668 1 96.5 317 CYS A CA 1
ATOM 2478 C C . CYS A 1 317 ? 8.414 25.812 -6.727 1 96.5 317 CYS A C 1
ATOM 2480 O O . CYS A 1 317 ? 9.258 25.281 -6.008 1 96.5 317 CYS A O 1
ATOM 2482 N N . THR A 1 318 ? 7.805 25.156 -7.684 1 92.25 318 THR A N 1
ATOM 2483 C CA . THR A 1 318 ? 7.867 23.688 -7.75 1 92.25 318 THR A CA 1
ATOM 2484 C C . THR A 1 318 ? 9.023 23.25 -8.641 1 92.25 318 THR A C 1
ATOM 2486 O O . THR A 1 318 ? 9.43 22.078 -8.602 1 92.25 318 THR A O 1
ATOM 2489 N N . ASP A 1 319 ? 9.516 24.156 -9.43 1 93.38 319 ASP A N 1
ATOM 2490 C CA . ASP A 1 319 ? 10.656 23.875 -10.297 1 93.38 319 ASP A CA 1
ATOM 2491 C C . ASP A 1 319 ? 11.953 24.375 -9.688 1 93.38 319 ASP A C 1
ATOM 2493 O O . ASP A 1 319 ? 12.172 25.594 -9.586 1 93.38 319 ASP A O 1
ATOM 2497 N N . ILE A 1 320 ? 12.828 23.516 -9.414 1 92.31 320 ILE A N 1
ATOM 2498 C CA . ILE A 1 320 ? 14.086 23.844 -8.75 1 92.31 320 ILE A CA 1
ATOM 2499 C C . ILE A 1 320 ? 14.883 24.812 -9.617 1 92.31 320 ILE A C 1
ATOM 2501 O O . ILE A 1 320 ? 15.594 25.672 -9.094 1 92.31 320 ILE A O 1
ATOM 2505 N N . LYS A 1 321 ? 14.727 24.734 -10.922 1 93.94 321 LYS A N 1
ATOM 2506 C CA . LYS A 1 321 ? 15.453 25.594 -11.844 1 93.94 321 LYS A CA 1
ATOM 2507 C C . LYS A 1 321 ? 15.039 27.062 -11.656 1 93.94 321 LYS A C 1
ATOM 2509 O O . LYS A 1 321 ? 15.789 27.969 -12.016 1 93.94 321 LYS A O 1
ATOM 2514 N N . LYS A 1 322 ? 13.898 27.266 -11.086 1 97 322 LYS A N 1
ATOM 2515 C CA . LYS A 1 322 ? 13.367 28.625 -10.922 1 97 322 LYS A CA 1
ATOM 2516 C C . LYS A 1 322 ? 13.617 29.141 -9.508 1 97 322 LYS A C 1
ATOM 2518 O O . LYS A 1 322 ? 13.266 30.266 -9.18 1 97 322 LYS A O 1
ATOM 2523 N N . MET A 1 323 ? 14.234 28.344 -8.672 1 96.5 323 MET A N 1
ATOM 2524 C CA . MET A 1 323 ? 14.422 28.672 -7.262 1 96.5 323 MET A CA 1
ATOM 2525 C C . MET A 1 323 ? 15.281 29.922 -7.102 1 96.5 323 MET A C 1
ATOM 2527 O O . MET A 1 323 ? 14.969 30.797 -6.289 1 96.5 323 MET A O 1
ATOM 2531 N N . LYS A 1 324 ? 16.359 29.984 -7.875 1 97.44 324 LYS A N 1
ATOM 2532 C CA . LYS A 1 324 ? 17.219 31.156 -7.805 1 97.44 324 LYS A CA 1
ATOM 2533 C C . LYS A 1 324 ? 16.438 32.438 -8.094 1 97.44 324 LYS A C 1
ATOM 2535 O O . LYS A 1 324 ? 16.5 33.406 -7.32 1 97.44 324 LYS A O 1
ATOM 2540 N N . ASP A 1 325 ? 15.68 32.375 -9.195 1 97.75 325 ASP A N 1
ATOM 2541 C CA . ASP A 1 325 ? 14.906 33.531 -9.594 1 97.75 325 ASP A CA 1
ATOM 2542 C C . ASP A 1 325 ? 13.867 33.906 -8.531 1 97.75 325 ASP A C 1
ATOM 2544 O O . ASP A 1 325 ? 13.625 35.062 -8.258 1 97.75 325 ASP A O 1
ATOM 2548 N N . THR A 1 326 ? 13.242 32.906 -8 1 97.56 326 THR A N 1
ATOM 2549 C CA . THR A 1 326 ? 12.219 33.094 -6.984 1 97.56 326 THR A CA 1
ATOM 2550 C C . THR A 1 326 ? 12.797 33.781 -5.758 1 97.56 326 THR A C 1
ATOM 2552 O O . THR A 1 326 ? 12.211 34.75 -5.254 1 97.56 326 THR A O 1
ATOM 2555 N N . ILE A 1 327 ? 13.961 33.375 -5.305 1 96.94 327 ILE A N 1
ATOM 2556 C CA . ILE A 1 327 ? 14.594 33.938 -4.121 1 96.94 327 ILE A CA 1
ATOM 2557 C C . ILE A 1 327 ? 15.086 35.344 -4.43 1 96.94 327 ILE A C 1
ATOM 2559 O O . ILE A 1 327 ? 14.953 36.25 -3.602 1 96.94 327 ILE A O 1
ATOM 2563 N N . GLU A 1 328 ? 15.625 35.531 -5.594 1 96.19 328 GLU A N 1
ATOM 2564 C CA . GLU A 1 328 ? 16.047 36.875 -6.008 1 96.19 328 GLU A CA 1
ATOM 2565 C C . GLU A 1 328 ? 14.891 37.875 -5.961 1 96.19 328 GLU A C 1
ATOM 2567 O O . GLU A 1 328 ? 15.055 39 -5.496 1 96.19 328 GLU A O 1
ATOM 2572 N N . ASN A 1 329 ? 13.805 37.438 -6.465 1 96.44 329 ASN A N 1
ATOM 2573 C CA . ASN A 1 329 ? 12.625 38.281 -6.488 1 96.44 329 ASN A CA 1
ATOM 2574 C C . ASN A 1 329 ? 12.156 38.625 -5.074 1 96.44 329 ASN A C 1
ATOM 2576 O O . ASN A 1 329 ? 11.68 39.719 -4.824 1 96.44 329 ASN A O 1
ATOM 2580 N N . LEU A 1 330 ? 12.25 37.688 -4.18 1 95.69 330 LEU A N 1
ATOM 2581 C CA . LEU A 1 330 ? 11.836 37.906 -2.795 1 95.69 330 LEU A CA 1
ATOM 2582 C C . LEU A 1 330 ? 12.766 38.906 -2.1 1 95.69 330 LEU A C 1
ATOM 2584 O O . LEU A 1 330 ? 12.32 39.688 -1.255 1 95.69 330 LEU A O 1
ATOM 2588 N N . MET A 1 331 ? 14.016 38.969 -2.516 1 93.12 331 MET A N 1
ATOM 2589 C CA . MET A 1 331 ? 15.023 39.75 -1.828 1 93.12 331 MET A CA 1
ATOM 2590 C C . MET A 1 331 ? 15.125 41.156 -2.447 1 93.12 331 MET A C 1
ATOM 2592 O O . MET A 1 331 ? 15.68 42.062 -1.838 1 93.12 331 MET A O 1
ATOM 2596 N N . LYS A 1 332 ? 14.578 41.219 -3.574 1 91.62 332 LYS A N 1
ATOM 2597 C CA . LYS A 1 332 ? 14.695 42.5 -4.293 1 91.62 332 LYS A CA 1
ATOM 2598 C C . LYS A 1 332 ? 14.172 43.656 -3.445 1 91.62 332 LYS A C 1
ATOM 2600 O O . LYS A 1 332 ? 13.242 43.5 -2.66 1 91.62 332 LYS A O 1
ATOM 2605 N N . ASN A 1 333 ? 14.758 44.875 -3.68 1 90.62 333 ASN A N 1
ATOM 2606 C CA . ASN A 1 333 ? 14.344 46.094 -3.008 1 90.62 333 ASN A CA 1
ATOM 2607 C C . ASN A 1 333 ? 14.289 45.938 -1.494 1 90.62 333 ASN A C 1
ATOM 2609 O O . ASN A 1 333 ? 13.273 46.219 -0.867 1 90.62 333 ASN A O 1
ATOM 2613 N N . ASN A 1 334 ? 15.32 45.344 -0.913 1 88.5 334 ASN A N 1
ATOM 2614 C CA . ASN A 1 334 ? 15.508 45.156 0.52 1 88.5 334 ASN A CA 1
ATOM 2615 C C . ASN A 1 334 ? 14.414 44.281 1.113 1 88.5 334 ASN A C 1
ATOM 2617 O O . ASN A 1 334 ? 13.867 44.594 2.172 1 88.5 334 ASN A O 1
ATOM 2621 N N . GLY A 1 335 ? 13.93 43.375 0.307 1 91.5 335 GLY A N 1
ATOM 2622 C CA . GLY A 1 335 ? 12.984 42.375 0.798 1 91.5 335 GLY A CA 1
ATOM 2623 C C . GLY A 1 335 ? 11.547 42.844 0.758 1 91.5 335 GLY A C 1
ATOM 2624 O O . GLY A 1 335 ? 10.742 42.5 1.624 1 91.5 335 GLY A O 1
ATOM 2625 N N . GLU A 1 336 ? 11.195 43.625 -0.177 1 92.31 336 GLU A N 1
ATOM 2626 C CA . GLU A 1 336 ? 9.844 44.188 -0.291 1 92.31 336 GLU A CA 1
ATOM 2627 C C . GLU A 1 336 ? 8.797 43.094 -0.362 1 92.31 336 GLU A C 1
ATOM 2629 O O . GLU A 1 336 ? 7.785 43.125 0.335 1 92.31 336 GLU A O 1
ATOM 2634 N N . ASN A 1 337 ? 9.062 42.125 -1.183 1 94.19 337 ASN A N 1
ATOM 2635 C CA . ASN A 1 337 ? 8.117 41.031 -1.349 1 94.19 337 ASN A CA 1
ATOM 2636 C C . ASN A 1 337 ? 8.047 40.156 -0.1 1 94.19 337 ASN A C 1
ATOM 2638 O O . ASN A 1 337 ? 6.984 39.625 0.23 1 94.19 337 ASN A O 1
ATOM 2642 N N . LEU A 1 338 ? 9.156 40 0.601 1 94.25 338 LEU A N 1
ATOM 2643 C CA . LEU A 1 338 ? 9.148 39.281 1.879 1 94.25 338 LEU A CA 1
ATOM 2644 C C . LEU A 1 338 ? 8.258 40 2.885 1 94.25 338 LEU A C 1
ATOM 2646 O O . LEU A 1 338 ? 7.457 39.375 3.574 1 94.25 338 LEU A O 1
ATOM 2650 N N . ASN A 1 339 ? 8.391 41.281 2.873 1 92.19 339 ASN A N 1
ATOM 2651 C CA . ASN A 1 339 ? 7.617 42.062 3.811 1 92.19 339 ASN A CA 1
ATOM 2652 C C . ASN A 1 339 ? 6.129 42.031 3.484 1 92.19 339 ASN A C 1
ATOM 2654 O O . ASN A 1 339 ? 5.289 42.062 4.387 1 92.19 339 ASN A O 1
ATOM 2658 N N . LYS A 1 340 ? 5.82 42 2.248 1 95.06 340 LYS A N 1
ATOM 2659 C CA . LYS A 1 340 ? 4.422 41.906 1.838 1 95.06 340 LYS A CA 1
ATOM 2660 C C . LYS A 1 340 ? 3.807 40.594 2.316 1 95.06 340 LYS A C 1
ATOM 2662 O O . LYS A 1 340 ? 2.66 40.562 2.768 1 95.06 340 LYS A O 1
ATOM 2667 N N . ILE A 1 341 ? 4.531 39.531 2.178 1 96.06 341 ILE A N 1
ATOM 2668 C CA . ILE A 1 341 ? 4.059 38.25 2.635 1 96.06 341 ILE A CA 1
ATOM 2669 C C . ILE A 1 341 ? 3.852 38.25 4.148 1 96.06 341 ILE A C 1
ATOM 2671 O O . ILE A 1 341 ? 2.82 37.812 4.648 1 96.06 341 ILE A O 1
ATOM 2675 N N . LYS A 1 342 ? 4.785 38.812 4.871 1 93.88 342 LYS A N 1
ATOM 2676 C CA . LYS A 1 342 ? 4.688 38.906 6.324 1 93.88 342 LYS A CA 1
ATOM 2677 C C . LYS A 1 342 ? 3.443 39.688 6.746 1 93.88 342 LYS A C 1
ATOM 2679 O O . LYS A 1 342 ? 2.746 39.281 7.684 1 93.88 342 LYS A O 1
ATOM 2684 N N . LYS A 1 343 ? 3.197 40.75 6.039 1 93.44 343 LYS A N 1
ATOM 2685 C CA . LYS A 1 343 ? 2.01 41.531 6.332 1 93.44 343 LYS A CA 1
ATOM 2686 C C . LYS A 1 343 ? 0.735 40.719 6.109 1 93.44 343 LYS A C 1
ATOM 2688 O O . LYS A 1 343 ? -0.18 40.75 6.934 1 93.44 343 LYS A O 1
ATOM 2693 N N . SER A 1 344 ? 0.672 40.031 5.047 1 95.81 344 SER A N 1
ATOM 2694 C CA . SER A 1 344 ? -0.481 39.219 4.738 1 95.81 344 SER A CA 1
ATOM 2695 C C . SER A 1 344 ? -0.661 38.094 5.781 1 95.81 344 SER A C 1
ATOM 2697 O O . SER A 1 344 ? -1.787 37.781 6.16 1 95.81 344 SER A O 1
ATOM 2699 N N . GLN A 1 345 ? 0.468 37.531 6.207 1 94.94 345 GLN A N 1
ATOM 2700 C CA . GLN A 1 345 ? 0.428 36.5 7.219 1 94.94 345 GLN A CA 1
ATOM 2701 C C . GLN A 1 345 ? -0.135 37.031 8.539 1 94.94 345 GLN A C 1
ATOM 2703 O O . GLN A 1 345 ? -0.93 36.344 9.195 1 94.94 345 GLN A O 1
ATOM 2708 N N . ARG A 1 346 ? 0.251 38.188 8.883 1 92.06 346 ARG A N 1
ATOM 2709 C CA . ARG A 1 346 ? -0.261 38.781 10.102 1 92.06 346 ARG A CA 1
ATOM 2710 C C . ARG A 1 346 ? -1.764 39.031 10 1 92.06 346 ARG A C 1
ATOM 2712 O O . ARG A 1 346 ? -2.494 38.844 10.977 1 92.06 346 ARG A O 1
ATOM 2719 N N . ASN A 1 347 ? -2.16 39.438 8.844 1 92.5 347 ASN A N 1
ATOM 2720 C CA . ASN A 1 347 ? -3.578 39.688 8.625 1 92.5 347 ASN A CA 1
ATOM 2721 C C . ASN A 1 347 ? -4.395 38.406 8.625 1 92.5 347 ASN A C 1
ATOM 2723 O O . ASN A 1 347 ? -5.543 38.406 9.07 1 92.5 347 ASN A O 1
ATOM 2727 N N . TYR A 1 348 ? -3.812 37.375 8.094 1 93 348 TYR A N 1
ATOM 2728 C CA . TYR A 1 348 ? -4.512 36.094 7.984 1 93 348 TYR A CA 1
ATOM 2729 C C . TYR A 1 348 ? -4.602 35.406 9.336 1 93 348 TYR A C 1
ATOM 2731 O O . TYR A 1 348 ? -5.578 34.719 9.617 1 93 348 TYR A O 1
ATOM 2739 N N . ASN A 1 349 ? -3.539 35.594 10.07 1 83.12 349 ASN A N 1
ATOM 2740 C CA . ASN A 1 349 ? -3.361 34.875 11.312 1 83.12 349 ASN A CA 1
ATOM 2741 C C . ASN A 1 349 ? -4.395 35.25 12.359 1 83.12 349 ASN A C 1
ATOM 2743 O O . ASN A 1 349 ? -4.648 36.438 12.562 1 83.12 349 ASN A O 1
ATOM 2747 N N . THR A 1 350 ? -5.117 34.25 12.781 1 75.06 350 THR A N 1
ATOM 2748 C CA . THR A 1 350 ? -5.953 34.438 13.961 1 75.06 350 THR A CA 1
ATOM 2749 C C . THR A 1 350 ? -5.43 33.625 15.133 1 75.06 350 THR A C 1
ATOM 2751 O O . THR A 1 350 ? -5.559 32.406 15.148 1 75.06 350 THR A O 1
ATOM 2754 N N . ALA A 1 351 ? -4.809 34.219 16.047 1 76.12 351 ALA A N 1
ATOM 2755 C CA . ALA A 1 351 ? -4.203 33.562 17.188 1 76.12 351 ALA A CA 1
ATOM 2756 C C . ALA A 1 351 ? -5.266 32.938 18.094 1 76.12 351 ALA A C 1
ATOM 2758 O O . ALA A 1 351 ? -4.945 32.156 19 1 76.12 351 ALA A O 1
ATOM 2759 N N . ASN A 1 352 ? -6.469 32.969 17.672 1 90.69 352 ASN A N 1
ATOM 2760 C CA . ASN A 1 352 ? -7.52 32.562 18.609 1 90.69 352 ASN A CA 1
ATOM 2761 C C . ASN A 1 352 ? -8.227 31.297 18.109 1 90.69 352 ASN A C 1
ATOM 2763 O O . ASN A 1 352 ? -9.211 30.859 18.719 1 90.69 352 ASN A O 1
ATOM 2767 N N . SER A 1 353 ? -7.684 30.672 17.125 1 95.25 353 SER A N 1
ATOM 2768 C CA . SER A 1 353 ? -8.391 29.547 16.531 1 95.25 353 SER A CA 1
ATOM 2769 C C . SER A 1 353 ? -8.562 28.422 17.562 1 95.25 353 SER A C 1
ATOM 2771 O O . SER A 1 353 ? -9.656 27.875 17.703 1 95.25 353 SER A O 1
ATOM 2773 N N . ALA A 1 354 ? -7.488 28.031 18.25 1 96.88 354 ALA A N 1
ATOM 2774 C CA . ALA A 1 354 ? -7.562 26.969 19.266 1 96.88 354 ALA A CA 1
ATOM 2775 C C . ALA A 1 354 ? -8.594 27.312 20.328 1 96.88 354 ALA A C 1
ATOM 2777 O O . ALA A 1 354 ? -9.406 26.453 20.703 1 96.88 354 ALA A O 1
ATOM 2778 N N . LYS A 1 355 ? -8.609 28.531 20.797 1 96.62 355 LYS A N 1
ATOM 2779 C CA . LYS A 1 355 ? -9.547 28.984 21.812 1 96.62 355 LYS A CA 1
ATOM 2780 C C . LYS A 1 355 ? -10.984 28.953 21.297 1 96.62 355 LYS A C 1
ATOM 2782 O O . LYS A 1 355 ? -11.891 28.5 22 1 96.62 355 LYS A O 1
ATOM 2787 N N . ASP A 1 356 ? -11.188 29.453 20.125 1 97.5 356 ASP A N 1
ATOM 2788 C CA . ASP A 1 356 ? -12.516 29.469 19.516 1 97.5 356 ASP A CA 1
ATOM 2789 C C . ASP A 1 356 ? -13.062 28.047 19.375 1 97.5 356 ASP A C 1
ATOM 2791 O O . ASP A 1 356 ? -14.242 27.797 19.641 1 97.5 356 ASP A O 1
ATOM 2795 N N . ILE A 1 357 ? -12.25 27.125 18.938 1 98.25 357 ILE A N 1
ATOM 2796 C CA . ILE A 1 357 ? -12.641 25.734 18.75 1 98.25 357 ILE A CA 1
ATOM 2797 C C . ILE A 1 357 ? -13.016 25.125 20.094 1 98.25 357 ILE A C 1
ATOM 2799 O O . ILE A 1 357 ? -14.062 24.484 20.219 1 98.25 357 ILE A O 1
ATOM 2803 N N . VAL A 1 358 ? -12.148 25.344 21.094 1 97.75 358 VAL A N 1
ATOM 2804 C CA . VAL A 1 358 ? -12.398 24.781 22.422 1 97.75 358 VAL A CA 1
ATOM 2805 C C . VAL A 1 358 ? -13.695 25.344 22.984 1 97.75 358 VAL A C 1
ATOM 2807 O O . VAL A 1 358 ? -14.523 24.609 23.516 1 97.75 358 VAL A O 1
ATOM 2810 N N . ASN A 1 359 ? -13.875 26.672 22.812 1 96.94 359 ASN A N 1
ATOM 2811 C CA . ASN A 1 359 ? -15.109 27.297 23.281 1 96.94 359 ASN A CA 1
ATOM 2812 C C . ASN A 1 359 ? -16.344 26.719 22.594 1 96.94 359 ASN A C 1
ATOM 2814 O O . ASN A 1 359 ? -17.359 26.484 23.234 1 96.94 359 ASN A O 1
ATOM 2818 N N . PHE A 1 360 ? -16.234 26.5 21.406 1 97.88 360 PHE A N 1
ATOM 2819 C CA . PHE A 1 360 ? -17.344 25.922 20.656 1 97.88 360 PHE A CA 1
ATOM 2820 C C . PHE A 1 360 ? -17.656 24.5 21.156 1 97.88 360 PHE A C 1
ATOM 2822 O O . PHE A 1 360 ? -18.812 24.172 21.391 1 97.88 360 PHE A O 1
ATOM 2829 N N . ILE A 1 361 ? -16.641 23.688 21.297 1 97.81 361 ILE A N 1
ATOM 2830 C CA . ILE A 1 361 ? -16.812 22.312 21.75 1 97.81 361 ILE A CA 1
ATOM 2831 C C . ILE A 1 361 ? -17.484 22.297 23.125 1 97.81 361 ILE A C 1
ATOM 2833 O O . ILE A 1 361 ? -18.406 21.5 23.344 1 97.81 361 ILE A O 1
ATOM 2837 N N . LEU A 1 362 ? -17.047 23.172 24 1 96.12 362 LEU A N 1
ATOM 2838 C CA . LEU A 1 362 ? -17.625 23.25 25.344 1 96.12 362 LEU A CA 1
ATOM 2839 C C . LEU A 1 362 ? -19.094 23.688 25.281 1 96.12 362 LEU A C 1
ATOM 2841 O O . LEU A 1 362 ? -19.906 23.25 26.078 1 96.12 362 LEU A O 1
ATOM 2845 N N . SER A 1 363 ? -19.406 24.531 24.297 1 96.5 363 SER A N 1
ATOM 2846 C CA . SER A 1 363 ? -20.781 24.969 24.125 1 96.5 363 SER A CA 1
ATOM 2847 C C . SER A 1 363 ? -21.688 23.812 23.672 1 96.5 363 SER A C 1
ATOM 2849 O O . SER A 1 363 ? -22.859 23.781 24.031 1 96.5 363 SER A O 1
ATOM 2851 N N . VAL A 1 364 ? -21.125 22.906 22.875 1 96.06 364 VAL A N 1
ATOM 2852 C CA . VAL A 1 364 ? -21.875 21.75 22.391 1 96.06 364 VAL A CA 1
ATOM 2853 C C . VAL A 1 364 ? -22.219 20.828 23.562 1 96.06 364 VAL A C 1
ATOM 2855 O O . VAL A 1 364 ? -23.328 20.281 23.625 1 96.06 364 VAL A O 1
ATOM 2858 N N . ILE A 1 365 ? -21.312 20.656 24.516 1 93.25 365 ILE A N 1
ATOM 2859 C CA . ILE A 1 365 ? -21.484 19.781 25.672 1 93.25 365 ILE A CA 1
ATOM 2860 C C . ILE A 1 365 ? -22.547 20.375 26.609 1 93.25 365 ILE A C 1
ATOM 2862 O O . ILE A 1 365 ? -23.359 19.641 27.172 1 93.25 365 ILE A O 1
ATOM 2866 N N . SER A 1 366 ? -22.562 21.672 26.781 1 85.5 366 SER A N 1
ATOM 2867 C CA . SER A 1 366 ? -23.5 22.344 27.688 1 85.5 366 SER A CA 1
ATOM 2868 C C . SER A 1 366 ? -24.922 22.281 27.141 1 85.5 366 SER A C 1
ATOM 2870 O O . SER A 1 366 ? -25.891 22.266 27.922 1 85.5 366 SER A O 1
ATOM 2872 N N . ASN A 1 367 ? -25.109 22.328 25.906 1 74.38 367 ASN A N 1
ATOM 2873 C CA . ASN A 1 367 ? -26.422 22.328 25.281 1 74.38 367 ASN A CA 1
ATOM 2874 C C . ASN A 1 367 ? -26.984 20.906 25.172 1 74.38 367 ASN A C 1
ATOM 2876 O O . ASN A 1 367 ? -28.156 20.734 24.828 1 74.38 367 ASN A O 1
ATOM 2880 N N . ASP A 1 368 ? -26.203 19.969 25.391 1 70.19 368 ASP A N 1
ATOM 2881 C CA . ASP A 1 368 ? -26.688 18.594 25.359 1 70.19 368 ASP A CA 1
ATOM 2882 C C . ASP A 1 368 ? -27.125 18.141 26.75 1 70.19 368 ASP A C 1
ATOM 2884 O O . ASP A 1 368 ? -26.516 18.5 27.75 1 70.19 368 ASP A O 1
ATOM 2888 N N . MET B 1 1 ? -21.625 -27 -31.062 1 76.88 1 MET B N 1
ATOM 2889 C CA . MET B 1 1 ? -21.562 -25.547 -30.953 1 76.88 1 MET B CA 1
ATOM 2890 C C . MET B 1 1 ? -20.312 -25.125 -30.203 1 76.88 1 MET B C 1
ATOM 2892 O O . MET B 1 1 ? -19.844 -25.828 -29.312 1 76.88 1 MET B O 1
ATOM 2896 N N . THR B 1 2 ? -19.656 -24.172 -30.641 1 90.88 2 THR B N 1
ATOM 2897 C CA . THR B 1 2 ? -18.406 -23.672 -30.062 1 90.88 2 THR B CA 1
ATOM 2898 C C . THR B 1 2 ? -18.641 -23.141 -28.656 1 90.88 2 THR B C 1
ATOM 2900 O O . THR B 1 2 ? -19.625 -22.438 -28.391 1 90.88 2 THR B O 1
ATOM 2903 N N . LYS B 1 3 ? -17.922 -23.688 -27.75 1 94.38 3 LYS B N 1
ATOM 2904 C CA . LYS B 1 3 ? -18.016 -23.266 -26.359 1 94.38 3 LYS B CA 1
ATOM 2905 C C . LYS B 1 3 ? -17.094 -22.078 -26.062 1 94.38 3 LYS B C 1
ATOM 2907 O O . LYS B 1 3 ? -15.93 -22.078 -26.484 1 94.38 3 LYS B O 1
ATOM 2912 N N . ASN B 1 4 ? -17.672 -21.031 -25.438 1 97.31 4 ASN B N 1
ATOM 2913 C CA . ASN B 1 4 ? -16.906 -19.859 -25.062 1 97.31 4 ASN B CA 1
ATOM 2914 C C . ASN B 1 4 ? -16.469 -19.906 -23.609 1 97.31 4 ASN B C 1
ATOM 2916 O O . ASN B 1 4 ? -17.297 -20.062 -22.703 1 97.31 4 ASN B O 1
ATOM 2920 N N . ILE B 1 5 ? -15.188 -19.812 -23.438 1 98.06 5 ILE B N 1
ATOM 2921 C CA . ILE B 1 5 ? -14.641 -19.797 -22.078 1 98.06 5 ILE B CA 1
ATOM 2922 C C . ILE B 1 5 ? -13.992 -18.438 -21.797 1 98.06 5 ILE B C 1
ATOM 2924 O O . ILE B 1 5 ? -13.164 -17.969 -22.578 1 98.06 5 ILE B O 1
ATOM 2928 N N . LEU B 1 6 ? -14.422 -17.766 -20.75 1 98.69 6 LEU B N 1
ATOM 2929 C CA . LEU B 1 6 ? -13.82 -16.516 -20.297 1 98.69 6 LEU B CA 1
ATOM 2930 C C . LEU B 1 6 ? -12.844 -16.766 -19.156 1 98.69 6 LEU B C 1
ATOM 2932 O O . LEU B 1 6 ? -13.242 -17.25 -18.094 1 98.69 6 LEU B O 1
ATOM 2936 N N . ILE B 1 7 ? -11.586 -16.453 -19.375 1 98.69 7 ILE B N 1
ATOM 2937 C CA . ILE B 1 7 ? -10.57 -16.594 -18.344 1 98.69 7 ILE B CA 1
ATOM 2938 C C . ILE B 1 7 ? -10.219 -15.227 -17.781 1 98.69 7 ILE B C 1
ATOM 2940 O O . ILE B 1 7 ? -9.82 -14.328 -18.516 1 98.69 7 ILE B O 1
ATOM 2944 N N . ILE B 1 8 ? -10.438 -15.07 -16.516 1 98.56 8 ILE B N 1
ATOM 2945 C CA . ILE B 1 8 ? -10.031 -13.852 -15.82 1 98.56 8 ILE B CA 1
ATOM 2946 C C . ILE B 1 8 ? -8.656 -14.055 -15.188 1 98.56 8 ILE B C 1
ATOM 2948 O O . ILE B 1 8 ? -8.516 -14.812 -14.219 1 98.56 8 ILE B O 1
ATOM 2952 N N . SER B 1 9 ? -7.711 -13.398 -15.703 1 97.44 9 SER B N 1
ATOM 2953 C CA . SER B 1 9 ? -6.309 -13.523 -15.312 1 97.44 9 SER B CA 1
ATOM 2954 C C . SER B 1 9 ? -5.719 -12.172 -14.93 1 97.44 9 SER B C 1
ATOM 2956 O O . SER B 1 9 ? -6.445 -11.266 -14.523 1 97.44 9 SER B O 1
ATOM 2958 N N . SER B 1 10 ? -4.418 -12.07 -14.867 1 94.25 10 SER B N 1
ATOM 2959 C CA . SER B 1 10 ? -3.713 -10.812 -14.625 1 94.25 10 SER B CA 1
ATOM 2960 C C . SER B 1 10 ? -2.391 -10.766 -15.391 1 94.25 10 SER B C 1
ATOM 2962 O O . SER B 1 10 ? -1.678 -11.773 -15.469 1 94.25 10 SER B O 1
ATOM 2964 N N . ASP B 1 11 ? -2.076 -9.594 -15.867 1 86.75 11 ASP B N 1
ATOM 2965 C CA . ASP B 1 11 ? -0.863 -9.43 -16.656 1 86.75 11 ASP B CA 1
ATOM 2966 C C . ASP B 1 11 ? 0.237 -8.75 -15.852 1 86.75 11 ASP B C 1
ATOM 2968 O O . ASP B 1 11 ? 1.421 -8.875 -16.172 1 86.75 11 ASP B O 1
ATOM 2972 N N . TYR B 1 12 ? -0.147 -8.125 -14.781 1 78.56 12 TYR B N 1
ATOM 2973 C CA . TYR B 1 12 ? 0.817 -7.207 -14.195 1 78.56 12 TYR B CA 1
ATOM 2974 C C . TYR B 1 12 ? 1.098 -7.57 -12.742 1 78.56 12 TYR B C 1
ATOM 2976 O O . TYR B 1 12 ? 1.699 -6.785 -12 1 78.56 12 TYR B O 1
ATOM 2984 N N . THR B 1 13 ? 0.687 -8.609 -12.273 1 78.56 13 THR B N 1
ATOM 2985 C CA . THR B 1 13 ? 0.882 -8.969 -10.875 1 78.56 13 THR B CA 1
ATOM 2986 C C . THR B 1 13 ? 1.914 -10.086 -10.742 1 78.56 13 THR B C 1
ATOM 2988 O O . THR B 1 13 ? 1.675 -11.078 -10.055 1 78.56 13 THR B O 1
ATOM 2991 N N . GLY B 1 14 ? 3.062 -9.961 -11.344 1 71.5 14 GLY B N 1
ATOM 2992 C CA . GLY B 1 14 ? 4.168 -10.891 -11.172 1 71.5 14 GLY B CA 1
ATOM 2993 C C . GLY B 1 14 ? 4.293 -11.891 -12.305 1 71.5 14 GLY B C 1
ATOM 2994 O O . GLY B 1 14 ? 5.242 -12.672 -12.344 1 71.5 14 GLY B O 1
ATOM 2995 N N . HIS B 1 15 ? 3.416 -12.008 -13.211 1 79 15 HIS B N 1
ATOM 2996 C CA . HIS B 1 15 ? 3.43 -12.773 -14.453 1 79 15 HIS B CA 1
ATOM 2997 C C . HIS B 1 15 ? 3.092 -14.242 -14.195 1 79 15 HIS B C 1
ATOM 2999 O O . HIS B 1 15 ? 3.061 -15.047 -15.133 1 79 15 HIS B O 1
ATOM 3005 N N . GLY B 1 16 ? 2.891 -14.586 -12.977 1 87.75 16 GLY B N 1
ATOM 3006 C CA . GLY B 1 16 ? 2.543 -15.961 -12.656 1 87.75 16 GLY B CA 1
ATOM 3007 C C . GLY B 1 16 ? 1.194 -16.375 -13.211 1 87.75 16 GLY B C 1
ATOM 3008 O O . GLY B 1 16 ? 1.072 -17.438 -13.828 1 87.75 16 GLY B O 1
ATOM 3009 N N . HIS B 1 17 ? 0.285 -15.508 -13.086 1 93.5 17 HIS B N 1
ATOM 3010 C CA . HIS B 1 17 ? -1.062 -15.797 -13.562 1 93.5 17 HIS B CA 1
ATOM 3011 C C . HIS B 1 17 ? -1.096 -15.898 -15.086 1 93.5 17 HIS B C 1
ATOM 3013 O O . HIS B 1 17 ? -1.821 -16.734 -15.641 1 93.5 17 HIS B O 1
ATOM 3019 N N . LYS B 1 18 ? -0.302 -15.094 -15.664 1 92.31 18 LYS B N 1
ATOM 3020 C CA . LYS B 1 18 ? -0.2 -15.133 -17.125 1 92.31 18 LYS B CA 1
ATOM 3021 C C . LYS B 1 18 ? 0.379 -16.469 -17.594 1 92.31 18 LYS B C 1
ATOM 3023 O O . LYS B 1 18 ? -0.093 -17.047 -18.578 1 92.31 18 LYS B O 1
ATOM 3028 N N . SER B 1 19 ? 1.41 -16.906 -16.906 1 92.88 19 SER B N 1
ATOM 3029 C CA . SER B 1 19 ? 2.047 -18.172 -17.266 1 92.88 19 SER B CA 1
ATOM 3030 C C . SER B 1 19 ? 1.07 -19.328 -17.141 1 92.88 19 SER B C 1
ATOM 3032 O O . SER B 1 19 ? 1.043 -20.219 -18 1 92.88 19 SER B O 1
ATOM 3034 N N . ILE B 1 20 ? 0.285 -19.297 -16.109 1 96.5 20 ILE B N 1
ATOM 3035 C CA . ILE B 1 20 ? -0.724 -20.328 -15.891 1 96.5 20 ILE B CA 1
ATOM 3036 C C . ILE B 1 20 ? -1.74 -20.312 -17.031 1 96.5 20 ILE B C 1
ATOM 3038 O O . ILE B 1 20 ? -2.039 -21.359 -17.625 1 96.5 20 ILE B O 1
ATOM 3042 N N . THR B 1 21 ? -2.172 -19.156 -17.359 1 97.5 21 THR B N 1
ATOM 3043 C CA . THR B 1 21 ? -3.16 -18.984 -18.422 1 97.5 21 THR B CA 1
ATOM 3044 C C . THR B 1 21 ? -2.604 -19.438 -19.766 1 97.5 21 THR B C 1
ATOM 3046 O O . THR B 1 21 ? -3.297 -20.109 -20.531 1 97.5 21 THR B O 1
ATOM 3049 N N . GLU B 1 22 ? -1.375 -19.156 -19.984 1 95.81 22 GLU B N 1
ATOM 3050 C CA . GLU B 1 22 ? -0.729 -19.562 -21.234 1 95.81 22 GLU B CA 1
ATOM 3051 C C . GLU B 1 22 ? -0.661 -21.078 -21.344 1 95.81 22 GLU B C 1
ATOM 3053 O O . GLU B 1 22 ? -0.877 -21.641 -22.422 1 95.81 22 GLU B O 1
ATOM 3058 N N . SER B 1 23 ? -0.345 -21.688 -20.266 1 96.38 23 SER B N 1
ATOM 3059 C CA . SER B 1 23 ? -0.25 -23.141 -20.266 1 96.38 23 SER B CA 1
ATOM 3060 C C . SER B 1 23 ? -1.593 -23.797 -20.594 1 96.38 23 SER B C 1
ATOM 3062 O O . SER B 1 23 ? -1.65 -24.781 -21.312 1 96.38 23 SER B O 1
ATOM 3064 N N . LEU B 1 24 ? -2.688 -23.219 -20.094 1 97.88 24 LEU B N 1
ATOM 3065 C CA . LEU B 1 24 ? -4.02 -23.734 -20.375 1 97.88 24 LEU B CA 1
ATOM 3066 C C . LEU B 1 24 ? -4.402 -23.469 -21.828 1 97.88 24 LEU B C 1
ATOM 3068 O O . LEU B 1 24 ? -4.973 -24.344 -22.484 1 97.88 24 LEU B O 1
ATOM 3072 N N . CYS B 1 25 ? -4.066 -22.297 -22.297 1 97.31 25 CYS B N 1
ATOM 3073 C CA . CYS B 1 25 ? -4.41 -21.906 -23.656 1 97.31 25 CYS B CA 1
ATOM 3074 C C . CYS B 1 25 ? -3.723 -22.812 -24.672 1 97.31 25 CYS B C 1
ATOM 3076 O O . CYS B 1 25 ? -4.281 -23.094 -25.734 1 97.31 25 CYS B O 1
ATOM 3078 N N . GLU B 1 26 ? -2.494 -23.281 -24.312 1 96 26 GLU B N 1
ATOM 3079 C CA . GLU B 1 26 ? -1.808 -24.234 -25.188 1 96 26 GLU B CA 1
ATOM 3080 C C . GLU B 1 26 ? -2.654 -25.484 -25.406 1 96 26 GLU B C 1
ATOM 3082 O O . GLU B 1 26 ? -2.693 -26.031 -26.5 1 96 26 GLU B O 1
ATOM 3087 N N . VAL B 1 27 ? -3.297 -25.922 -24.391 1 96.12 27 VAL B N 1
ATOM 3088 C CA . VAL B 1 27 ? -4.082 -27.141 -24.438 1 96.12 27 VAL B CA 1
ATOM 3089 C C . VAL B 1 27 ? -5.445 -26.859 -25.062 1 96.12 27 VAL B C 1
ATOM 3091 O O . VAL B 1 27 ? -5.91 -27.609 -25.938 1 96.12 27 VAL B O 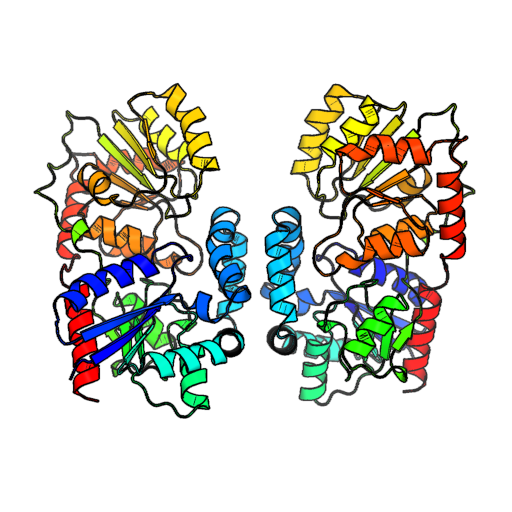1
ATOM 3094 N N . PHE B 1 28 ? -6.094 -25.719 -24.688 1 96.38 28 PHE B N 1
ATOM 3095 C CA . PHE B 1 28 ? -7.391 -25.344 -25.234 1 96.38 28 PHE B CA 1
ATOM 3096 C C . PHE B 1 28 ? -7.32 -25.203 -26.75 1 96.38 28 PHE B C 1
ATOM 3098 O O . PHE B 1 28 ? -8.281 -25.5 -27.469 1 96.38 28 PHE B O 1
ATOM 3105 N N . SER B 1 29 ? -6.195 -24.688 -27.203 1 94.25 29 SER B N 1
ATOM 3106 C CA . SER B 1 29 ? -6.027 -24.391 -28.625 1 94.25 29 SER B CA 1
ATOM 3107 C C . SER B 1 29 ? -6.066 -25.672 -29.453 1 94.25 29 SER B C 1
ATOM 3109 O O . SER B 1 29 ? -6.277 -25.625 -30.672 1 94.25 29 SER B O 1
ATOM 3111 N N . GLN B 1 30 ? -5.906 -26.812 -28.812 1 93.62 30 GLN B N 1
ATOM 3112 C CA . GLN B 1 30 ? -5.957 -28.094 -29.5 1 93.62 30 GLN B CA 1
ATOM 3113 C C . GLN B 1 30 ? -7.398 -28.547 -29.719 1 93.62 30 GLN B C 1
ATOM 3115 O O . GLN B 1 30 ? -7.652 -29.484 -30.484 1 93.62 30 GLN B O 1
ATOM 3120 N N . ASN B 1 31 ? -8.266 -27.875 -29.094 1 91.69 31 ASN B N 1
ATOM 3121 C CA . ASN B 1 31 ? -9.688 -28.156 -29.25 1 91.69 31 ASN B CA 1
ATOM 3122 C C . ASN B 1 31 ? -10.383 -27.141 -30.156 1 91.69 31 ASN B C 1
ATOM 3124 O O . ASN B 1 31 ? -10.633 -26.016 -29.734 1 91.69 31 ASN B O 1
ATOM 3128 N N . ASN B 1 32 ? -10.836 -27.547 -31.297 1 90 32 ASN B N 1
ATOM 3129 C CA . ASN B 1 32 ? -11.383 -26.656 -32.312 1 90 32 ASN B CA 1
ATOM 3130 C C . ASN B 1 32 ? -12.781 -26.172 -31.922 1 90 32 ASN B C 1
ATOM 3132 O O . ASN B 1 32 ? -13.289 -25.203 -32.5 1 90 32 ASN B O 1
ATOM 3136 N N . ASN B 1 33 ? -13.375 -26.734 -30.922 1 92.75 33 ASN B N 1
ATOM 3137 C CA . ASN B 1 33 ? -14.742 -26.375 -30.562 1 92.75 33 ASN B CA 1
ATOM 3138 C C . ASN B 1 33 ? -14.773 -25.453 -29.344 1 92.75 33 ASN B C 1
ATOM 3140 O O . ASN B 1 33 ? -15.812 -25.328 -28.688 1 92.75 33 ASN B O 1
ATOM 3144 N N . VAL B 1 34 ? -13.633 -24.938 -29.047 1 95.38 34 VAL B N 1
ATOM 3145 C CA . VAL B 1 34 ? -13.578 -24.078 -27.875 1 95.38 34 VAL B CA 1
ATOM 3146 C C . VAL B 1 34 ? -12.945 -22.734 -28.25 1 95.38 34 VAL B C 1
ATOM 3148 O O . VAL B 1 34 ? -11.938 -22.688 -28.953 1 95.38 34 VAL B O 1
ATOM 3151 N N . LYS B 1 35 ? -13.562 -21.672 -27.891 1 96.62 35 LYS B N 1
ATOM 3152 C CA . LYS B 1 35 ? -13.023 -20.328 -28.016 1 96.62 35 LYS B CA 1
ATOM 3153 C C . LYS B 1 35 ? -12.695 -19.734 -26.656 1 96.62 35 LYS B C 1
ATOM 3155 O O . LYS B 1 35 ? -13.547 -19.719 -25.766 1 96.62 35 LYS B O 1
ATOM 3160 N N . ILE B 1 36 ? -11.477 -19.297 -26.531 1 97.5 36 ILE B N 1
ATOM 3161 C CA . ILE B 1 36 ? -11.023 -18.797 -25.234 1 97.5 36 ILE B CA 1
ATOM 3162 C C . ILE B 1 36 ? -10.898 -17.266 -25.297 1 97.5 36 ILE B C 1
ATOM 3164 O O . ILE B 1 36 ? -10.32 -16.719 -26.234 1 97.5 36 ILE B O 1
ATOM 3168 N N . HIS B 1 37 ? -11.422 -16.609 -24.344 1 97.88 37 HIS B N 1
ATOM 3169 C CA . HIS B 1 37 ? -11.258 -15.172 -24.141 1 97.88 37 HIS B CA 1
ATOM 3170 C C . HIS B 1 37 ? -10.547 -14.891 -22.828 1 97.88 37 HIS B C 1
ATOM 3172 O O . HIS B 1 37 ? -11.086 -15.172 -21.75 1 97.88 37 HIS B O 1
ATOM 3178 N N . VAL B 1 38 ? -9.328 -14.359 -22.938 1 98.06 38 VAL B N 1
ATOM 3179 C CA . VAL B 1 38 ? -8.57 -14.039 -21.734 1 98.06 38 VAL B CA 1
ATOM 3180 C C . VAL B 1 38 ? -8.648 -12.539 -21.469 1 98.06 38 VAL B C 1
ATOM 3182 O O . VAL B 1 38 ? -8.43 -11.727 -22.359 1 98.06 38 VAL B O 1
ATOM 3185 N N . VAL B 1 39 ? -9.016 -12.195 -20.281 1 97.81 39 VAL B N 1
ATOM 3186 C CA . VAL B 1 39 ? -9.055 -10.789 -19.891 1 97.81 39 VAL B CA 1
ATOM 3187 C C . VAL B 1 39 ? -8.219 -10.562 -18.641 1 97.81 39 VAL B C 1
ATOM 3189 O O . VAL B 1 39 ? -8.141 -11.438 -17.781 1 97.81 39 VAL B O 1
ATOM 3192 N N . ASP B 1 40 ? -7.539 -9.453 -18.578 1 96.94 40 ASP B N 1
ATOM 3193 C CA . ASP B 1 40 ? -6.93 -9 -17.344 1 96.94 40 ASP B CA 1
ATOM 3194 C C . ASP B 1 40 ? -7.98 -8.445 -16.391 1 96.94 40 ASP B C 1
ATOM 3196 O O . ASP B 1 40 ? -8.555 -7.383 -16.641 1 96.94 40 ASP B O 1
ATOM 3200 N N . GLY B 1 41 ? -8.211 -9.133 -15.312 1 97.44 41 GLY B N 1
ATOM 3201 C CA . GLY B 1 41 ? -9.234 -8.719 -14.367 1 97.44 41 GLY B CA 1
ATOM 3202 C C . GLY B 1 41 ? -9.086 -7.281 -13.922 1 97.44 41 GLY B C 1
ATOM 3203 O O . GLY B 1 41 ? -10.078 -6.594 -13.68 1 97.44 41 GLY B O 1
ATOM 3204 N N . PHE B 1 42 ? -7.891 -6.801 -13.844 1 95.94 42 PHE B N 1
ATOM 3205 C CA . PHE B 1 42 ? -7.633 -5.441 -13.391 1 95.94 42 PHE B CA 1
ATOM 3206 C C . PHE B 1 42 ? -8.07 -4.426 -14.438 1 95.94 42 PHE B C 1
ATOM 3208 O O . PHE B 1 42 ? -8.461 -3.307 -14.102 1 95.94 42 PHE B O 1
ATOM 3215 N N . SER B 1 43 ? -8.039 -4.805 -15.672 1 95.5 43 SER B N 1
ATOM 3216 C CA . SER B 1 43 ? -8.469 -3.904 -16.734 1 95.5 43 SER B CA 1
ATOM 3217 C C . SER B 1 43 ? -9.969 -3.645 -16.672 1 95.5 43 SER B C 1
ATOM 3219 O O . SER B 1 43 ? -10.453 -2.615 -17.156 1 95.5 43 SER B O 1
ATOM 3221 N N . LEU B 1 44 ? -10.734 -4.551 -16.062 1 96.31 44 LEU B N 1
ATOM 3222 C CA . LEU B 1 44 ? -12.172 -4.395 -15.922 1 96.31 44 LEU B CA 1
ATOM 3223 C C . LEU B 1 44 ? -12.5 -3.24 -14.984 1 96.31 44 LEU B C 1
ATOM 3225 O O . LEU B 1 44 ? -13.625 -2.727 -14.992 1 96.31 44 LEU B O 1
ATOM 3229 N N . GLY B 1 45 ? -11.57 -2.914 -14.172 1 93.44 45 GLY B N 1
ATOM 3230 C CA . GLY B 1 45 ? -11.781 -1.816 -13.242 1 93.44 45 GLY B CA 1
ATOM 3231 C C . GLY B 1 45 ? -11.25 -0.49 -13.75 1 93.44 45 GLY B C 1
ATOM 3232 O O . GLY B 1 45 ? -11.141 0.474 -12.992 1 93.44 45 GLY B O 1
ATOM 3233 N N . GLY B 1 46 ? -10.836 -0.478 -15 1 90.38 46 GLY B N 1
ATOM 3234 C CA . GLY B 1 46 ? -10.312 0.747 -15.586 1 90.38 46 GLY B CA 1
ATOM 3235 C C . GLY B 1 46 ? -8.969 1.153 -15.016 1 90.38 46 GLY B C 1
ATOM 3236 O O . GLY B 1 46 ? -8.164 0.299 -14.633 1 90.38 46 GLY B O 1
ATOM 3237 N N . ASN B 1 47 ? -8.695 2.418 -15.062 1 85.5 47 ASN B N 1
ATOM 3238 C CA . ASN B 1 47 ? -7.395 2.955 -14.664 1 85.5 47 ASN B CA 1
ATOM 3239 C C . ASN B 1 47 ? -7.117 2.721 -13.188 1 85.5 47 ASN B C 1
ATOM 3241 O O . ASN B 1 47 ? -5.973 2.475 -12.797 1 85.5 47 ASN B O 1
ATOM 3245 N N . THR B 1 48 ? -8.133 2.678 -12.414 1 82.5 48 THR B N 1
ATOM 3246 C CA . THR B 1 48 ? -7.98 2.529 -10.969 1 82.5 48 THR B CA 1
ATOM 3247 C C . THR B 1 48 ? -7.414 1.155 -10.625 1 82.5 48 THR B C 1
ATOM 3249 O O . THR B 1 48 ? -6.371 1.053 -9.977 1 82.5 48 THR B O 1
ATOM 3252 N N . LEU B 1 49 ? -8.078 0.214 -11.062 1 88.25 49 LEU B N 1
ATOM 3253 C CA . LEU B 1 49 ? -7.648 -1.138 -10.719 1 88.25 49 LEU B CA 1
ATOM 3254 C C . LEU B 1 49 ? -6.348 -1.494 -11.438 1 88.25 49 LEU B C 1
ATOM 3256 O O . LEU B 1 49 ? -5.531 -2.248 -10.906 1 88.25 49 LEU B O 1
ATOM 3260 N N . LEU B 1 50 ? -6.188 -0.948 -12.625 1 88.75 50 LEU B N 1
ATOM 3261 C CA . LEU B 1 50 ? -4.938 -1.187 -13.344 1 88.75 50 LEU B CA 1
ATOM 3262 C C . LEU B 1 50 ? -3.75 -0.642 -12.562 1 88.75 50 LEU B C 1
ATOM 3264 O O . LEU B 1 50 ? -2.707 -1.296 -12.469 1 88.75 50 LEU B O 1
ATOM 3268 N N . LYS B 1 51 ? -3.916 0.511 -11.984 1 86.12 51 LYS B N 1
ATOM 3269 C CA . LYS B 1 51 ? -2.848 1.091 -11.172 1 86.12 51 LYS B CA 1
ATOM 3270 C C . LYS B 1 51 ? -2.566 0.234 -9.938 1 86.12 51 LYS B C 1
ATOM 3272 O O . LYS B 1 51 ? -1.413 0.081 -9.539 1 86.12 51 LYS B O 1
ATOM 3277 N N . ILE B 1 52 ? -3.629 -0.285 -9.398 1 85.88 52 ILE B N 1
ATOM 3278 C CA . ILE B 1 52 ? -3.477 -1.161 -8.242 1 85.88 52 ILE B CA 1
ATOM 3279 C C . ILE B 1 52 ? -2.693 -2.41 -8.641 1 85.88 52 ILE B C 1
ATOM 3281 O O . ILE B 1 52 ? -1.738 -2.795 -7.965 1 85.88 52 ILE B O 1
ATOM 3285 N N . GLY B 1 53 ? -3.125 -2.986 -9.695 1 88 53 GLY B N 1
ATOM 3286 C CA . GLY B 1 53 ? -2.402 -4.152 -10.188 1 88 53 GLY B CA 1
ATOM 3287 C C . GLY B 1 53 ? -0.937 -3.873 -10.461 1 88 53 GLY B C 1
ATOM 3288 O O . GLY B 1 53 ? -0.067 -4.66 -10.086 1 88 53 GLY B O 1
ATOM 3289 N N . LYS B 1 54 ? -0.663 -2.779 -11.023 1 85.81 54 LYS B N 1
ATOM 3290 C CA . LYS B 1 54 ? 0.693 -2.395 -11.398 1 85.81 54 LYS B CA 1
ATOM 3291 C C . LYS B 1 54 ? 1.534 -2.057 -10.172 1 85.81 54 LYS B C 1
ATOM 3293 O O . LYS B 1 54 ? 2.766 -2.031 -10.242 1 85.81 54 LYS B O 1
ATOM 3298 N N . SER B 1 55 ? 0.861 -1.783 -9.055 1 86.56 55 SER B N 1
ATOM 3299 C CA . SER B 1 55 ? 1.584 -1.422 -7.84 1 86.56 55 SER B CA 1
ATOM 3300 C C . SER B 1 55 ? 2.178 -2.654 -7.16 1 86.56 55 SER B C 1
ATOM 3302 O O . SER B 1 55 ? 3.037 -2.533 -6.285 1 86.56 55 SER B O 1
ATOM 3304 N N . TYR B 1 56 ? 1.709 -3.791 -7.566 1 84.81 56 TYR B N 1
ATOM 3305 C CA . TYR B 1 56 ? 2.205 -5.031 -6.98 1 84.81 56 TYR B CA 1
ATOM 3306 C C . TYR B 1 56 ? 3.723 -5.117 -7.09 1 84.81 56 TYR B C 1
ATOM 3308 O O . TYR B 1 56 ? 4.41 -5.359 -6.094 1 84.81 56 TYR B O 1
ATOM 3316 N N . GLY B 1 57 ? 4.219 -4.949 -8.195 1 82.75 57 GLY B N 1
ATOM 3317 C CA . GLY B 1 57 ? 5.645 -5.047 -8.461 1 82.75 57 GLY B CA 1
ATOM 3318 C C . GLY B 1 57 ? 6.477 -4.113 -7.602 1 82.75 57 GLY B C 1
ATOM 3319 O O . GLY B 1 57 ? 7.293 -4.562 -6.797 1 82.75 57 GLY B O 1
ATOM 3320 N N . PRO B 1 58 ? 6.191 -2.824 -7.695 1 79.25 58 PRO B N 1
ATOM 3321 C CA . PRO B 1 58 ? 6.938 -1.861 -6.879 1 79.25 58 PRO B CA 1
ATOM 3322 C C . PRO B 1 58 ? 6.832 -2.146 -5.383 1 79.25 58 PRO B C 1
ATOM 3324 O O . PRO B 1 58 ? 7.82 -2.014 -4.656 1 79.25 58 PRO B O 1
ATOM 3327 N N . ILE B 1 59 ? 5.711 -2.564 -4.934 1 82.62 59 ILE B N 1
ATOM 3328 C CA . ILE B 1 59 ? 5.523 -2.822 -3.512 1 82.62 59 ILE B CA 1
ATOM 3329 C C . ILE B 1 59 ? 6.363 -4.027 -3.088 1 82.62 59 ILE B C 1
ATOM 3331 O O . ILE B 1 59 ? 7.09 -3.967 -2.094 1 82.62 59 ILE B O 1
ATOM 3335 N N . THR B 1 60 ? 6.305 -5.066 -3.832 1 81.25 60 THR B N 1
ATOM 3336 C CA . THR B 1 60 ? 7 -6.293 -3.451 1 81.25 60 THR B CA 1
ATOM 3337 C C . THR B 1 60 ? 8.508 -6.129 -3.609 1 81.25 60 THR B C 1
ATOM 3339 O O . THR B 1 60 ? 9.2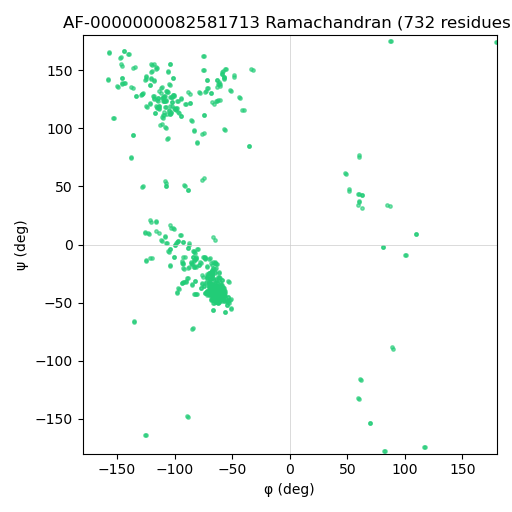81 -6.773 -2.9 1 81.25 60 THR B O 1
ATOM 3342 N N . ARG B 1 61 ? 8.938 -5.258 -4.527 1 76.31 61 ARG B N 1
ATOM 3343 C CA . ARG B 1 61 ? 10.359 -5.004 -4.75 1 76.31 61 ARG B CA 1
ATOM 3344 C C . ARG B 1 61 ? 10.93 -4.113 -3.654 1 76.31 61 ARG B C 1
ATOM 3346 O O . ARG B 1 61 ? 12.055 -4.328 -3.193 1 76.31 61 ARG B O 1
ATOM 3353 N N . LYS B 1 62 ? 10.102 -3.18 -3.254 1 73.44 62 LYS B N 1
ATOM 3354 C CA . LYS B 1 62 ? 10.641 -2.121 -2.406 1 73.44 62 LYS B CA 1
ATOM 3355 C C . LYS B 1 62 ? 10.453 -2.449 -0.927 1 73.44 62 LYS B C 1
ATOM 3357 O O . LYS B 1 62 ? 11.266 -2.055 -0.088 1 73.44 62 LYS B O 1
ATOM 3362 N N . SER B 1 63 ? 9.359 -3.133 -0.652 1 76.69 63 SER B N 1
ATOM 3363 C CA . SER B 1 63 ? 9.102 -3.346 0.769 1 76.6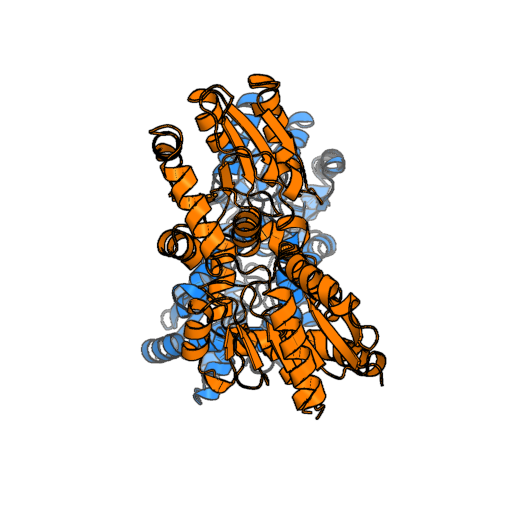9 63 SER B CA 1
ATOM 3364 C C . SER B 1 63 ? 8.289 -4.613 1.001 1 76.69 63 SER B C 1
ATOM 3366 O O . SER B 1 63 ? 7.059 -4.602 0.871 1 76.69 63 SER B O 1
ATOM 3368 N N . GLU B 1 64 ? 8.938 -5.57 1.531 1 82 64 GLU B N 1
ATOM 3369 C CA . GLU B 1 64 ? 8.25 -6.805 1.894 1 82 64 GLU B CA 1
ATOM 3370 C C . GLU B 1 64 ? 7.305 -6.586 3.07 1 82 64 GLU B C 1
ATOM 3372 O O . GLU B 1 64 ? 6.25 -7.215 3.148 1 82 64 GLU B O 1
ATOM 3377 N N . SER B 1 65 ? 7.707 -5.66 3.844 1 81 65 SER B N 1
ATOM 3378 C CA . SER B 1 65 ? 6.883 -5.379 5.016 1 81 65 SER B CA 1
ATOM 3379 C C . SER B 1 65 ? 5.559 -4.738 4.621 1 81 65 SER B C 1
ATOM 3381 O O . SER B 1 65 ? 4.516 -5.035 5.211 1 81 65 SER B O 1
ATOM 3383 N N . LEU B 1 66 ? 5.625 -3.869 3.646 1 83 66 LEU B N 1
ATOM 3384 C CA . LEU B 1 66 ? 4.391 -3.262 3.164 1 83 66 LEU B CA 1
ATOM 3385 C C . LEU B 1 66 ? 3.486 -4.305 2.518 1 83 66 LEU B C 1
ATOM 3387 O O . LEU B 1 66 ? 2.266 -4.273 2.699 1 83 66 LEU B O 1
ATOM 3391 N N . TRP B 1 67 ? 4.105 -5.188 1.849 1 84.94 67 TRP B N 1
ATOM 3392 C CA . TRP B 1 67 ? 3.309 -6.258 1.26 1 84.94 67 TRP B CA 1
ATOM 3393 C C . TRP B 1 67 ? 2.674 -7.125 2.344 1 84.94 67 TRP B C 1
ATOM 3395 O O . TRP B 1 67 ? 1.51 -7.516 2.232 1 84.94 67 TRP B O 1
ATOM 3405 N N . GLU B 1 68 ? 3.459 -7.402 3.256 1 87 68 GLU B N 1
ATOM 3406 C CA . GLU B 1 68 ? 2.941 -8.18 4.375 1 87 68 GLU B CA 1
ATOM 3407 C C . GLU B 1 68 ? 1.743 -7.492 5.02 1 87 68 GLU B C 1
ATOM 3409 O O . GLU B 1 68 ? 0.768 -8.148 5.391 1 87 68 GLU B O 1
ATOM 3414 N N . LEU B 1 69 ? 1.831 -6.238 5.129 1 83.25 69 LEU B N 1
ATOM 3415 C CA . LEU B 1 69 ? 0.719 -5.469 5.672 1 83.25 69 LEU B CA 1
ATOM 3416 C C . LEU B 1 69 ? -0.512 -5.582 4.777 1 83.25 69 LEU B C 1
ATOM 3418 O O . LEU B 1 69 ? -1.617 -5.828 5.266 1 83.25 69 LEU B O 1
ATOM 3422 N N . VAL B 1 70 ? -0.286 -5.398 3.525 1 85.06 70 VAL B N 1
ATOM 3423 C CA . VAL B 1 70 ? -1.383 -5.504 2.568 1 85.06 70 VAL B CA 1
ATOM 3424 C C . VAL B 1 70 ? -2.023 -6.887 2.662 1 85.06 70 VAL B C 1
ATOM 3426 O O . VAL B 1 70 ? -3.25 -7.008 2.693 1 85.06 70 VAL B O 1
ATOM 3429 N N . TRP B 1 71 ? -1.168 -7.871 2.756 1 85.25 71 TRP B N 1
ATOM 3430 C CA . TRP B 1 71 ? -1.621 -9.258 2.869 1 85.25 71 TRP B CA 1
ATOM 3431 C C . TRP B 1 71 ? -2.434 -9.453 4.145 1 85.25 71 TRP B C 1
ATOM 3433 O O . TRP B 1 71 ? -3.557 -9.969 4.098 1 85.25 71 TRP B O 1
ATOM 3443 N N . ASN B 1 72 ? -1.936 -9.039 5.215 1 84.75 72 ASN B N 1
ATOM 3444 C CA . ASN B 1 72 ? -2.57 -9.242 6.512 1 84.75 72 ASN B CA 1
ATOM 3445 C C . ASN B 1 72 ? -3.904 -8.508 6.605 1 84.75 72 ASN B C 1
ATOM 3447 O O . ASN B 1 72 ? -4.895 -9.062 7.082 1 84.75 72 ASN B O 1
ATOM 3451 N N . VAL B 1 73 ? -3.896 -7.344 6.094 1 82.44 73 VAL B N 1
ATOM 3452 C CA . VAL B 1 73 ? -5.102 -6.523 6.168 1 82.44 73 VAL B CA 1
ATOM 3453 C C . VAL B 1 73 ? -6.176 -7.098 5.25 1 82.44 73 VAL B C 1
ATOM 3455 O O . VAL B 1 73 ? -7.348 -7.176 5.625 1 82.44 73 VAL B O 1
ATOM 3458 N N . SER B 1 74 ? -5.781 -7.465 4.129 1 84.12 74 SER B N 1
ATOM 3459 C CA . SER B 1 74 ? -6.746 -7.961 3.152 1 84.12 74 SER B CA 1
ATOM 3460 C C . SER B 1 74 ? -7.297 -9.32 3.561 1 84.12 74 SER B C 1
ATOM 3462 O O . SER B 1 74 ? -8.391 -9.703 3.137 1 84.12 74 SER B O 1
ATOM 3464 N N . THR B 1 75 ? -6.512 -10.023 4.367 1 87.44 75 THR B N 1
ATOM 3465 C CA . THR B 1 75 ? -6.949 -11.352 4.777 1 87.44 75 THR B CA 1
ATOM 3466 C C . THR B 1 75 ? -7.906 -11.258 5.965 1 87.44 75 THR B C 1
ATOM 3468 O O . THR B 1 75 ? -8.609 -12.227 6.273 1 87.44 75 THR B O 1
ATOM 3471 N N . LEU B 1 76 ? -7.953 -10.094 6.586 1 81.94 76 LEU B N 1
ATOM 3472 C CA . LEU B 1 76 ? -8.812 -9.922 7.758 1 81.94 76 LEU B CA 1
ATOM 3473 C C . LEU B 1 76 ? -10.281 -9.875 7.355 1 81.94 76 LEU B C 1
ATOM 3475 O O . LEU B 1 76 ? -11.133 -10.422 8.055 1 81.94 76 LEU B O 1
ATOM 3479 N N . LYS B 1 77 ? -10.57 -9.203 6.266 1 86.19 77 LYS B N 1
ATOM 3480 C CA . LYS B 1 77 ? -11.953 -9.062 5.824 1 86.19 77 LYS B CA 1
ATOM 3481 C C . LYS B 1 77 ? -12.07 -9.234 4.312 1 86.19 77 LYS B C 1
ATOM 3483 O O . LYS B 1 77 ? -12.43 -8.297 3.6 1 86.19 77 LYS B O 1
ATOM 3488 N N . PRO B 1 78 ? -11.969 -10.438 3.908 1 91.19 78 PRO B N 1
ATOM 3489 C CA . PRO B 1 78 ? -11.977 -10.703 2.469 1 91.19 78 PRO B CA 1
ATOM 3490 C C . PRO B 1 78 ? -13.273 -10.281 1.794 1 91.19 78 PRO B C 1
ATOM 3492 O O . PRO B 1 78 ? -13.266 -9.875 0.63 1 91.19 78 PRO B O 1
ATOM 3495 N N . LEU B 1 79 ? -14.359 -10.297 2.545 1 91.62 79 LEU B N 1
ATOM 3496 C CA . LEU B 1 79 ? -15.656 -9.938 1.979 1 91.62 79 LEU B CA 1
ATOM 3497 C C . LEU B 1 79 ? -15.68 -8.469 1.57 1 91.62 79 LEU B C 1
ATOM 3499 O O . LEU B 1 79 ? -16.281 -8.109 0.558 1 91.62 79 LEU B O 1
ATOM 3503 N N . LEU B 1 80 ? -15.008 -7.598 2.34 1 89.81 80 LEU B N 1
ATOM 3504 C CA . LEU B 1 80 ? -14.953 -6.176 2.018 1 89.81 80 LEU B CA 1
ATOM 3505 C C . LEU B 1 80 ? -14.102 -5.93 0.779 1 89.81 80 LEU B C 1
ATOM 3507 O O . LEU B 1 80 ? -14.383 -5.023 -0.006 1 89.81 80 LEU B O 1
ATOM 3511 N N . VAL B 1 81 ? -13.055 -6.73 0.646 1 92.44 81 VAL B N 1
ATOM 3512 C CA . VAL B 1 81 ? -12.227 -6.633 -0.551 1 92.44 81 VAL B CA 1
ATOM 3513 C C . VAL B 1 81 ? -13.047 -7.016 -1.78 1 92.44 81 VAL B C 1
ATOM 3515 O O . VAL B 1 81 ? -13 -6.328 -2.803 1 92.44 81 VAL B O 1
ATOM 3518 N N . ASN B 1 82 ? -13.859 -8.102 -1.664 1 95.69 82 ASN B N 1
ATOM 3519 C CA . ASN B 1 82 ? -14.734 -8.523 -2.75 1 95.69 82 ASN B CA 1
ATOM 3520 C C . ASN B 1 82 ? -15.711 -7.414 -3.141 1 95.69 82 ASN B C 1
ATOM 3522 O O . ASN B 1 82 ? -15.922 -7.156 -4.328 1 95.69 82 ASN B O 1
ATOM 3526 N N . GLU B 1 83 ? -16.25 -6.781 -2.117 1 93.5 83 GLU B N 1
ATOM 3527 C CA . GLU B 1 83 ? -17.234 -5.727 -2.359 1 93.5 83 GLU B CA 1
ATOM 3528 C C . GLU B 1 83 ? -16.609 -4.539 -3.082 1 93.5 83 GLU B C 1
ATOM 3530 O O . GLU B 1 83 ? -17.219 -3.963 -3.984 1 93.5 83 GLU B O 1
ATOM 3535 N N . PHE B 1 84 ? -15.484 -4.195 -2.701 1 90.94 84 PHE B N 1
ATOM 3536 C CA . PHE B 1 84 ? -14.766 -3.082 -3.32 1 90.94 84 PHE B CA 1
ATOM 3537 C C . PHE B 1 84 ? -14.492 -3.369 -4.789 1 90.94 84 PHE B C 1
ATOM 3539 O O . PHE B 1 84 ? -14.781 -2.541 -5.656 1 90.94 84 PHE B O 1
ATOM 3546 N N . ILE B 1 85 ? -13.945 -4.547 -5.043 1 95.5 85 ILE B N 1
ATOM 3547 C CA . ILE B 1 85 ? -13.594 -4.934 -6.406 1 95.5 85 ILE B CA 1
ATOM 3548 C C . ILE B 1 85 ? -14.859 -5.078 -7.246 1 95.5 85 ILE B C 1
ATOM 3550 O O . ILE B 1 85 ? -14.898 -4.625 -8.391 1 95.5 85 ILE B O 1
ATOM 3554 N N . GLU B 1 86 ? -15.891 -5.676 -6.695 1 96.5 86 GLU B N 1
ATOM 3555 C CA . GLU B 1 86 ? -17.188 -5.828 -7.363 1 96.5 86 GLU B CA 1
ATOM 3556 C C . GLU B 1 86 ? -17.688 -4.492 -7.898 1 96.5 86 GLU B C 1
ATOM 3558 O O . GLU B 1 86 ? -18.078 -4.391 -9.062 1 96.5 86 GLU B O 1
ATOM 3563 N N . LEU B 1 87 ? -17.609 -3.502 -7.055 1 91.56 87 LEU B N 1
ATOM 3564 C CA . LEU B 1 87 ? -18.141 -2.188 -7.402 1 91.56 87 LEU B CA 1
ATOM 3565 C C . LEU B 1 87 ? -17.391 -1.589 -8.586 1 91.56 87 LEU B C 1
ATOM 3567 O O . LEU B 1 87 ? -17.984 -0.912 -9.422 1 91.56 87 LEU B O 1
ATOM 3571 N N . ILE B 1 88 ? -16.188 -1.836 -8.633 1 92.81 88 ILE B N 1
ATOM 3572 C CA . ILE B 1 88 ? -15.328 -1.185 -9.617 1 92.81 88 ILE B CA 1
ATOM 3573 C C . ILE B 1 88 ? -15.422 -1.923 -10.953 1 92.81 88 ILE B C 1
ATOM 3575 O O . ILE B 1 88 ? -15.375 -1.302 -12.016 1 92.81 88 ILE B O 1
ATOM 3579 N N . ILE B 1 89 ? -15.641 -3.217 -10.906 1 97.25 89 ILE B N 1
ATOM 3580 C CA . ILE B 1 89 ? -15.523 -3.977 -12.148 1 97.25 89 ILE B CA 1
ATOM 3581 C C . ILE B 1 89 ? -16.922 -4.238 -12.719 1 97.25 89 ILE B C 1
ATOM 3583 O O . ILE B 1 89 ? -17.047 -4.691 -13.859 1 97.25 89 ILE B O 1
ATOM 3587 N N . ARG B 1 90 ? -17.984 -3.996 -12.016 1 97.12 90 ARG B N 1
ATOM 3588 C CA . ARG B 1 90 ? -19.344 -4.453 -12.297 1 97.12 90 ARG B CA 1
ATOM 3589 C C . ARG B 1 90 ? -19.75 -4.125 -13.734 1 97.12 90 ARG B C 1
ATOM 3591 O O . ARG B 1 90 ? -20.078 -5.02 -14.508 1 97.12 90 ARG B O 1
ATOM 3598 N N . ASP B 1 91 ? -19.672 -2.908 -14.125 1 97.31 91 ASP B N 1
ATOM 3599 C CA . ASP B 1 91 ? -20.203 -2.469 -15.414 1 97.31 91 ASP B CA 1
ATOM 3600 C C . ASP B 1 91 ? -19.406 -3.084 -16.578 1 97.31 91 ASP B C 1
ATOM 3602 O O . ASP B 1 91 ? -20 -3.607 -17.516 1 97.31 91 ASP B O 1
ATOM 3606 N N . ASN B 1 92 ? -18.156 -3.029 -16.5 1 98 92 ASN B N 1
ATOM 3607 C CA . ASN B 1 92 ? -17.328 -3.568 -17.578 1 98 92 ASN B CA 1
ATOM 3608 C C . ASN B 1 92 ? -17.422 -5.09 -17.656 1 98 92 ASN B C 1
ATOM 3610 O O . ASN B 1 92 ? -17.344 -5.668 -18.734 1 98 92 ASN B O 1
ATOM 3614 N N . LEU B 1 93 ? -17.578 -5.699 -16.5 1 98.56 93 LEU B N 1
ATOM 3615 C CA . LEU B 1 93 ? -17.75 -7.148 -16.484 1 98.56 93 LEU B CA 1
ATOM 3616 C C . LEU B 1 93 ? -19.047 -7.547 -17.172 1 98.56 93 LEU B C 1
ATOM 3618 O O . LEU B 1 93 ? -19.078 -8.5 -17.953 1 98.56 93 LEU B O 1
ATOM 3622 N N . LEU B 1 94 ? -20.109 -6.844 -16.859 1 98.56 94 LEU B N 1
ATOM 3623 C CA . LEU B 1 94 ? -21.406 -7.141 -17.469 1 98.56 94 LEU B CA 1
ATOM 3624 C C . LEU B 1 94 ? -21.344 -6.945 -18.969 1 98.56 94 LEU B C 1
ATOM 3626 O O . LEU B 1 94 ? -21.891 -7.754 -19.734 1 98.56 94 LEU B O 1
ATOM 3630 N N . LYS B 1 95 ? -20.703 -5.84 -19.391 1 98.38 95 LYS B N 1
ATOM 3631 C CA . LYS B 1 95 ? -20.516 -5.602 -20.812 1 98.38 95 LYS B CA 1
ATOM 3632 C C . LYS B 1 95 ? -19.734 -6.742 -21.469 1 98.38 95 LYS B C 1
ATOM 3634 O O . LYS B 1 95 ? -20.094 -7.203 -22.547 1 98.38 95 LYS B O 1
ATOM 3639 N N . LEU B 1 96 ? -18.719 -7.168 -20.797 1 98.5 96 LEU B N 1
ATOM 3640 C CA . LEU B 1 96 ? -17.891 -8.242 -21.312 1 98.5 96 LEU B CA 1
ATOM 3641 C C . LEU B 1 96 ? -18.672 -9.547 -21.422 1 98.5 96 LEU B C 1
ATOM 3643 O O . LEU B 1 96 ? -18.547 -10.266 -22.422 1 98.5 96 LEU B O 1
ATOM 3647 N N . ILE B 1 97 ? -19.438 -9.859 -20.406 1 98.38 97 ILE B N 1
ATOM 3648 C CA . ILE B 1 97 ? -20.234 -11.078 -20.375 1 98.38 97 ILE B CA 1
ATOM 3649 C C . ILE B 1 97 ? -21.234 -11.07 -21.531 1 98.38 97 ILE B C 1
ATOM 3651 O O . ILE B 1 97 ? -21.453 -12.094 -22.188 1 98.38 97 ILE B O 1
ATOM 3655 N N . LYS B 1 98 ? -21.797 -9.914 -21.781 1 98 98 LYS B N 1
ATOM 3656 C CA . LYS B 1 98 ? -22.734 -9.773 -22.891 1 98 98 LYS B CA 1
ATOM 3657 C C . LYS B 1 98 ? -22.047 -9.984 -24.234 1 98 98 LYS B C 1
ATOM 3659 O O . LYS B 1 98 ? -22.609 -10.602 -25.141 1 98 98 LYS B O 1
ATOM 3664 N N . GLU B 1 99 ? -20.891 -9.516 -24.359 1 98 99 GLU B N 1
ATOM 3665 C CA . GLU B 1 99 ? -20.125 -9.586 -25.609 1 98 99 GLU B CA 1
ATOM 3666 C C . GLU B 1 99 ? -19.625 -11.008 -25.859 1 98 99 GLU B C 1
ATOM 3668 O O . GLU B 1 99 ? -19.703 -11.508 -26.984 1 98 99 GLU B O 1
ATOM 3673 N N . VAL B 1 100 ? -19.156 -11.68 -24.844 1 97.81 100 VAL B N 1
ATOM 3674 C CA . VAL B 1 100 ? -18.484 -12.969 -24.969 1 97.81 100 VAL B CA 1
ATOM 3675 C C . VAL B 1 100 ? -19.5 -14.102 -24.875 1 97.81 100 VAL B C 1
ATOM 3677 O O . VAL B 1 100 ? -19.344 -15.148 -25.5 1 97.81 100 VAL B O 1
ATOM 3680 N N . ASN B 1 101 ? -20.531 -13.883 -24.109 1 97.25 101 ASN B N 1
ATOM 3681 C CA . ASN B 1 101 ? -21.516 -14.914 -23.812 1 97.25 101 ASN B CA 1
ATOM 3682 C C . ASN B 1 101 ? -20.844 -16.219 -23.391 1 97.25 101 ASN B C 1
ATOM 3684 O O . ASN B 1 101 ? -21.062 -17.266 -24.016 1 97.25 101 ASN B O 1
ATOM 3688 N N . PRO B 1 102 ? -20.125 -16.156 -22.312 1 98.25 102 PRO B N 1
ATOM 3689 C CA . PRO B 1 102 ? -19.328 -17.328 -21.922 1 98.25 102 PRO B CA 1
ATOM 3690 C C . PRO B 1 102 ? -20.188 -18.484 -21.406 1 98.25 102 PRO B C 1
ATOM 3692 O O . PRO B 1 102 ? -21.172 -18.266 -20.703 1 98.25 102 PRO B O 1
ATOM 3695 N N . ASP B 1 103 ? -19.781 -19.688 -21.766 1 97.75 103 ASP B N 1
ATOM 3696 C CA . ASP B 1 103 ? -20.375 -20.906 -21.234 1 97.75 103 ASP B CA 1
ATOM 3697 C C . ASP B 1 103 ? -19.781 -21.266 -19.875 1 97.75 103 ASP B C 1
ATOM 3699 O O . ASP B 1 103 ? -20.375 -22.031 -19.125 1 97.75 103 ASP B O 1
ATOM 3703 N N . LEU B 1 104 ? -18.625 -20.688 -19.609 1 98.38 104 LEU B N 1
ATOM 3704 C CA . LEU B 1 104 ? -17.922 -20.875 -18.344 1 98.38 104 LEU B CA 1
ATOM 3705 C C . LEU B 1 104 ? -16.953 -19.734 -18.078 1 98.38 104 LEU B C 1
ATOM 3707 O O . LEU B 1 104 ? -16.312 -19.234 -19 1 98.38 104 LEU B O 1
ATOM 3711 N N . ILE B 1 105 ? -16.844 -19.312 -16.797 1 98.81 105 ILE B N 1
ATOM 3712 C CA . ILE B 1 105 ? -15.844 -18.359 -16.375 1 98.81 105 ILE B CA 1
ATOM 3713 C C . ILE B 1 105 ? -14.797 -19.047 -15.5 1 98.81 105 ILE B C 1
ATOM 3715 O O . ILE B 1 105 ? -15.141 -19.734 -14.531 1 98.81 105 ILE B O 1
ATOM 3719 N N . LEU B 1 106 ? -13.562 -18.953 -15.891 1 98.88 106 LEU B N 1
ATOM 3720 C CA . LEU B 1 106 ? -12.43 -19.453 -15.117 1 98.88 106 LEU B CA 1
ATOM 3721 C C . LEU B 1 106 ? -11.625 -18.297 -14.531 1 98.88 106 LEU B C 1
ATOM 3723 O O . LEU B 1 106 ? -11.125 -17.453 -15.273 1 98.88 106 LEU B O 1
ATOM 3727 N N . SER B 1 107 ? -11.547 -18.219 -13.258 1 98.75 107 SER B N 1
ATOM 3728 C CA . SER B 1 107 ? -10.727 -17.203 -12.602 1 98.75 107 SER B CA 1
ATOM 3729 C C . SER B 1 107 ? -9.398 -17.781 -12.125 1 98.75 107 SER B C 1
ATOM 3731 O O . SER B 1 107 ? -9.383 -18.797 -11.43 1 98.75 107 SER B O 1
ATOM 3733 N N . VAL B 1 108 ? -8.32 -17.156 -12.484 1 98.25 108 VAL B N 1
ATOM 3734 C CA . VAL B 1 108 ? -7 -17.609 -12.062 1 98.25 108 VAL B CA 1
ATOM 3735 C C . VAL B 1 108 ? -6.34 -16.547 -11.18 1 98.25 108 VAL B C 1
ATOM 3737 O O . VAL B 1 108 ? -5.113 -16.469 -11.109 1 98.25 108 VAL B O 1
ATOM 3740 N N . HIS B 1 109 ? -7.156 -15.664 -10.609 1 97.81 109 HIS B N 1
ATOM 3741 C CA . HIS B 1 109 ? -6.688 -14.625 -9.695 1 97.81 109 HIS B CA 1
ATOM 3742 C C . HIS B 1 109 ? -7.621 -14.484 -8.5 1 97.81 109 HIS B C 1
ATOM 3744 O O . HIS B 1 109 ? -8.844 -14.414 -8.664 1 97.81 109 HIS B O 1
ATOM 3750 N N . PRO B 1 110 ? -7.043 -14.375 -7.34 1 96.75 110 PRO B N 1
ATOM 3751 C CA . PRO B 1 110 ? -7.883 -14.43 -6.145 1 96.75 110 PRO B CA 1
ATOM 3752 C C . PRO B 1 110 ? -8.812 -13.227 -6.02 1 96.75 110 PRO B C 1
ATOM 3754 O O . PRO B 1 110 ? -9.906 -13.336 -5.453 1 96.75 110 PRO B O 1
ATOM 3757 N N . ASN B 1 111 ? -8.43 -12.125 -6.566 1 95.94 111 ASN B N 1
ATOM 3758 C CA . ASN B 1 111 ? -9.203 -10.898 -6.383 1 95.94 111 ASN B CA 1
ATOM 3759 C C . ASN B 1 111 ? -10.5 -10.922 -7.191 1 95.94 111 ASN B C 1
ATOM 3761 O O . ASN B 1 111 ? -11.383 -10.094 -6.973 1 95.94 111 ASN B O 1
ATOM 3765 N N . PHE B 1 112 ? -10.664 -11.859 -8.07 1 98.12 112 PHE B N 1
ATOM 3766 C CA . PHE B 1 112 ? -11.797 -11.805 -8.992 1 98.12 112 PHE B CA 1
ATOM 3767 C C . PHE B 1 112 ? -12.672 -13.039 -8.852 1 98.12 112 PHE B C 1
ATOM 3769 O O . PHE B 1 112 ? -13.359 -13.43 -9.805 1 98.12 112 PHE B O 1
ATOM 3776 N N . ASN B 1 113 ? -12.57 -13.719 -7.688 1 98.44 113 ASN B N 1
ATOM 3777 C CA . ASN B 1 113 ? -13.492 -14.812 -7.398 1 98.44 113 ASN B CA 1
ATOM 3778 C C . ASN B 1 113 ? -14.789 -14.305 -6.781 1 98.44 113 ASN B C 1
ATOM 3780 O O . ASN B 1 113 ? -15.766 -14.07 -7.492 1 98.44 113 ASN B O 1
ATOM 3784 N N . GLY B 1 114 ? -14.703 -13.891 -5.547 1 98.19 114 GLY B N 1
ATOM 3785 C CA . GLY B 1 114 ? -15.891 -13.406 -4.863 1 98.19 114 GLY B CA 1
ATOM 3786 C C . GLY B 1 114 ? -16.5 -12.188 -5.527 1 98.19 114 GLY B C 1
ATOM 3787 O O . GLY B 1 114 ? -17.719 -12.055 -5.582 1 98.19 114 GLY B O 1
ATOM 3788 N N . SER B 1 115 ? -15.719 -11.312 -6.047 1 98.19 115 SER B N 1
ATOM 3789 C CA . SER B 1 115 ? -16.188 -10.078 -6.676 1 98.19 115 SER B CA 1
ATOM 3790 C C . SER B 1 115 ? -17 -10.375 -7.934 1 98.19 115 SER B C 1
ATOM 3792 O O . SER B 1 115 ? -18.094 -9.82 -8.125 1 98.19 115 SER B O 1
ATOM 3794 N N . VAL B 1 116 ? -16.484 -11.305 -8.766 1 98.75 116 VAL B N 1
ATOM 3795 C CA . VAL B 1 116 ? -17.188 -11.672 -10 1 98.75 116 VAL B CA 1
ATOM 3796 C C . VAL B 1 116 ? -18.484 -12.406 -9.656 1 98.75 116 VAL B C 1
ATOM 3798 O O . VAL B 1 116 ? -19.531 -12.133 -10.242 1 98.75 116 VAL B O 1
ATOM 3801 N N . ILE B 1 117 ? -18.422 -13.281 -8.68 1 98.69 117 ILE B N 1
ATOM 3802 C CA . ILE B 1 117 ? -19.609 -14.039 -8.289 1 98.69 117 ILE B CA 1
ATOM 3803 C C . ILE B 1 117 ? -20.672 -13.094 -7.742 1 98.69 117 ILE B C 1
ATOM 3805 O O . ILE B 1 117 ? -21.859 -13.266 -8.008 1 98.69 117 ILE B O 1
ATOM 3809 N N . ASN B 1 118 ? -20.25 -12.055 -6.973 1 98.44 118 ASN B N 1
ATOM 3810 C CA . ASN B 1 118 ? -21.188 -11.031 -6.52 1 98.44 118 ASN B CA 1
ATOM 3811 C C . ASN B 1 118 ? -21.938 -10.414 -7.688 1 98.44 118 ASN B C 1
ATOM 3813 O O . ASN B 1 118 ? -23.172 -10.289 -7.633 1 98.44 118 ASN B O 1
ATOM 3817 N N . VAL B 1 119 ? -21.203 -10.031 -8.719 1 98.5 119 VAL B N 1
ATOM 3818 C CA . VAL B 1 119 ? -21.797 -9.367 -9.875 1 98.5 119 VAL B CA 1
ATOM 3819 C C . VAL B 1 119 ? -22.781 -10.32 -10.562 1 98.5 119 VAL B C 1
ATOM 3821 O O . VAL B 1 119 ? -23.891 -9.922 -10.93 1 98.5 119 VAL B O 1
ATOM 3824 N N . LEU B 1 120 ? -22.391 -11.578 -10.75 1 98.62 120 LEU B N 1
ATOM 3825 C CA . LEU B 1 120 ? -23.25 -12.57 -11.391 1 98.62 120 LEU B CA 1
ATOM 3826 C C . LEU B 1 120 ? -24.531 -12.766 -10.609 1 98.62 120 LEU B C 1
ATOM 3828 O O . LEU B 1 120 ? -25.625 -12.711 -11.18 1 98.62 120 LEU B O 1
ATOM 3832 N N . GLU B 1 121 ? -24.422 -12.906 -9.32 1 98.25 121 GLU B N 1
ATOM 3833 C CA . GLU B 1 121 ? -25.594 -13.172 -8.477 1 98.25 121 GLU B CA 1
ATOM 3834 C C . GLU B 1 121 ? -26.531 -11.977 -8.445 1 98.25 121 GLU B C 1
ATOM 3836 O O . GLU B 1 121 ? -27.75 -12.133 -8.539 1 98.25 121 GLU B O 1
ATOM 3841 N N . GLN B 1 122 ? -25.984 -10.852 -8.312 1 97.56 122 GLN B N 1
ATOM 3842 C CA . GLN B 1 122 ? -26.781 -9.633 -8.211 1 97.56 122 GLN B CA 1
ATOM 3843 C C . GLN B 1 122 ? -27.547 -9.375 -9.508 1 97.56 122 GLN B C 1
ATOM 3845 O O . GLN B 1 122 ? -28.594 -8.719 -9.492 1 97.56 122 GLN B O 1
ATOM 3850 N N . ASN B 1 123 ? -27.047 -9.906 -10.586 1 97.81 123 ASN B N 1
ATOM 3851 C CA . ASN B 1 123 ? -27.672 -9.664 -11.875 1 97.81 123 ASN B CA 1
ATOM 3852 C C . ASN B 1 123 ? -28.375 -10.914 -12.398 1 97.81 123 ASN B C 1
ATOM 3854 O O . ASN B 1 123 ? -28.75 -10.977 -13.57 1 97.81 123 ASN B O 1
ATOM 3858 N N . LYS B 1 124 ? -28.453 -11.969 -11.578 1 97.75 124 LYS B N 1
ATOM 3859 C CA . LYS B 1 124 ? -29.172 -13.203 -11.867 1 97.75 124 LYS B CA 1
ATOM 3860 C C . LYS B 1 124 ? -28.625 -13.883 -13.117 1 97.75 124 LYS B C 1
ATOM 3862 O O . LYS B 1 124 ? -29.391 -14.352 -13.961 1 97.75 124 LYS B O 1
ATOM 3867 N N . ILE B 1 125 ? -27.391 -13.797 -13.273 1 98 125 ILE B N 1
ATOM 3868 C CA . ILE B 1 125 ? -26.703 -14.461 -14.367 1 98 125 ILE B CA 1
ATOM 3869 C C . ILE B 1 125 ? -26.172 -15.812 -13.898 1 98 125 ILE B C 1
ATOM 3871 O O . ILE B 1 125 ? -25.438 -15.891 -12.906 1 98 125 ILE B O 1
ATOM 3875 N N . LYS B 1 126 ? -26.578 -16.797 -14.68 1 96.62 126 LYS B N 1
ATOM 3876 C CA . LYS B 1 126 ? -26.156 -18.141 -14.312 1 96.62 126 LYS B CA 1
ATOM 3877 C C . LYS B 1 126 ? -25.109 -18.672 -15.289 1 96.62 126 LYS B C 1
ATOM 3879 O O . LYS B 1 126 ? -25.453 -19.156 -16.375 1 96.62 126 LYS B O 1
ATOM 3884 N N . ILE B 1 127 ? -23.906 -18.641 -14.945 1 97.56 127 ILE B N 1
ATOM 3885 C CA . ILE B 1 127 ? -22.766 -19.156 -15.688 1 97.56 127 ILE B CA 1
ATOM 3886 C C . ILE B 1 127 ? -21.859 -19.969 -14.75 1 97.56 127 ILE B C 1
ATOM 3888 O O . ILE B 1 127 ? -21.516 -19.5 -13.656 1 97.56 127 ILE B O 1
ATOM 3892 N N . PRO B 1 128 ? -21.516 -21.219 -15.125 1 98.19 128 PRO B N 1
ATOM 3893 C CA . PRO B 1 128 ? -20.578 -21.953 -14.297 1 98.19 128 PRO B CA 1
ATOM 3894 C C . PRO B 1 128 ? -19.297 -21.172 -14.008 1 98.19 128 PRO B C 1
ATOM 3896 O O . PRO B 1 128 ? -18.719 -20.578 -14.914 1 98.19 128 PRO B O 1
ATOM 3899 N N . PHE B 1 129 ? -18.906 -21.172 -12.719 1 98.69 129 PHE B N 1
ATOM 3900 C CA . PHE B 1 129 ? -17.734 -20.438 -12.266 1 98.69 129 PHE B CA 1
ATOM 3901 C C . PHE B 1 129 ? -16.719 -21.359 -11.617 1 98.69 129 PHE B C 1
ATOM 3903 O O . PHE B 1 129 ? -17.047 -22.062 -10.656 1 98.69 129 PHE B O 1
ATOM 3910 N N . VAL B 1 130 ? -15.539 -21.375 -12.18 1 98.81 130 VAL B N 1
ATOM 3911 C CA . VAL B 1 130 ? -14.477 -22.234 -11.672 1 98.81 130 VAL B CA 1
ATOM 3912 C C . VAL B 1 130 ? -13.266 -21.391 -11.273 1 98.81 130 VAL B C 1
ATOM 3914 O O . VAL B 1 130 ? -12.914 -20.438 -11.977 1 98.81 130 VAL B O 1
ATOM 3917 N N . THR B 1 131 ? -12.656 -21.688 -10.141 1 98.81 131 THR B N 1
ATOM 3918 C CA . THR B 1 131 ? -11.438 -21.047 -9.664 1 98.81 131 THR B CA 1
ATOM 3919 C C . THR B 1 131 ? -10.242 -21.969 -9.812 1 98.81 131 THR B C 1
ATOM 3921 O O . THR B 1 131 ? -10.336 -23.172 -9.5 1 98.81 131 THR B O 1
ATOM 3924 N N . LEU B 1 132 ? -9.219 -21.484 -10.359 1 98.75 132 LEU B N 1
ATOM 3925 C CA . LEU B 1 132 ? -7.941 -22.188 -10.359 1 98.75 132 LEU B CA 1
ATOM 3926 C C . LEU B 1 132 ? -6.941 -21.5 -9.445 1 98.75 132 LEU B C 1
ATOM 3928 O O . LEU B 1 132 ? -6.465 -20.391 -9.758 1 98.75 132 LEU B O 1
ATOM 3932 N N . ILE B 1 133 ? -6.598 -22.141 -8.352 1 98.5 133 ILE B N 1
ATOM 3933 C CA . ILE B 1 133 ? -5.691 -21.562 -7.363 1 98.5 133 ILE B CA 1
ATOM 3934 C C . ILE B 1 133 ? -4.27 -21.531 -7.926 1 98.5 133 ILE B C 1
ATOM 3936 O O . ILE B 1 133 ? -3.801 -22.516 -8.5 1 98.5 133 ILE B O 1
ATOM 3940 N N . ALA B 1 134 ? -3.623 -20.406 -7.73 1 97 134 ALA B N 1
ATOM 3941 C CA . ALA B 1 134 ? -2.285 -20.234 -8.289 1 97 134 ALA B CA 1
ATOM 3942 C C . ALA B 1 134 ? -1.223 -20.297 -7.195 1 97 134 ALA B C 1
ATOM 3944 O O . ALA B 1 134 ? -0.029 -20.156 -7.473 1 97 134 ALA B O 1
ATOM 3945 N N . ASP B 1 135 ? -1.598 -20.516 -5.949 1 96.44 135 ASP B N 1
ATOM 3946 C CA . ASP B 1 135 ? -0.683 -20.672 -4.82 1 96.44 135 ASP B CA 1
ATOM 3947 C C . ASP B 1 135 ? -0.564 -22.141 -4.414 1 96.44 135 ASP B C 1
ATOM 3949 O O . ASP B 1 135 ? -1.513 -22.906 -4.566 1 96.44 135 ASP B O 1
ATOM 3953 N N . LEU B 1 136 ? 0.522 -22.5 -3.801 1 97.25 136 LEU B N 1
ATOM 3954 C CA . LEU B 1 136 ? 0.797 -23.922 -3.609 1 97.25 136 LEU B CA 1
ATOM 3955 C C . LEU B 1 136 ? 0.353 -24.375 -2.225 1 97.25 136 LEU B C 1
ATOM 3957 O O . LEU B 1 136 ? -0.078 -25.516 -2.053 1 97.25 136 LEU B O 1
ATOM 3961 N N . VAL B 1 137 ? 0.547 -23.516 -1.242 1 96.75 137 VAL B N 1
ATOM 3962 C CA . VAL B 1 137 ? 0.381 -23.953 0.138 1 96.75 137 VAL B CA 1
ATOM 3963 C C . VAL B 1 137 ? -0.418 -22.922 0.922 1 96.75 137 VAL B C 1
ATOM 3965 O O . VAL B 1 137 ? -1.584 -23.141 1.255 1 96.75 137 VAL B O 1
ATOM 3968 N N . SER B 1 138 ? 0.202 -21.781 1.075 1 93.12 138 SER B N 1
ATOM 3969 C CA . SER B 1 138 ? -0.452 -20.672 1.743 1 93.12 138 SER B CA 1
ATOM 3970 C C . SER B 1 138 ? -1.348 -19.891 0.779 1 93.12 138 SER B C 1
ATOM 3972 O O . SER B 1 138 ? -0.867 -19.062 0.006 1 93.12 138 SER B O 1
ATOM 3974 N N . ILE B 1 139 ? -2.664 -20.203 0.827 1 94.5 139 ILE B N 1
ATOM 3975 C CA . ILE B 1 139 ? -3.512 -19.547 -0.167 1 94.5 139 ILE B CA 1
ATOM 3976 C C . ILE B 1 139 ? -4.266 -18.391 0.475 1 94.5 139 ILE B C 1
ATOM 3978 O O . ILE B 1 139 ? -4.605 -18.438 1.66 1 94.5 139 ILE B O 1
ATOM 3982 N N . TYR B 1 140 ? -4.406 -17.391 -0.269 1 93.62 140 TYR B N 1
ATOM 3983 C CA . TYR B 1 140 ? -5.211 -16.234 0.095 1 93.62 140 TYR B CA 1
ATOM 3984 C C . TYR B 1 140 ? -6.676 -16.609 0.263 1 93.62 140 TYR B C 1
ATOM 3986 O O . TYR B 1 140 ? -7.207 -17.406 -0.509 1 93.62 140 TYR B O 1
ATOM 3994 N N . PRO B 1 141 ? -7.352 -16.031 1.231 1 95.31 141 PRO B N 1
ATOM 3995 C CA . PRO B 1 141 ? -8.742 -16.422 1.472 1 95.31 141 PRO B CA 1
ATOM 3996 C C . PRO B 1 141 ? -9.648 -16.141 0.277 1 95.31 141 PRO B C 1
ATOM 3998 O O . PRO B 1 141 ? -10.688 -16.797 0.113 1 95.31 141 PRO B O 1
ATOM 4001 N N . LEU B 1 142 ? -9.297 -15.242 -0.526 1 96.69 142 LEU B N 1
ATOM 4002 C CA . LEU B 1 142 ? -10.125 -14.844 -1.66 1 96.69 142 LEU B CA 1
ATOM 4003 C C . LEU B 1 142 ? -10.172 -15.945 -2.711 1 96.69 142 LEU B C 1
ATOM 4005 O O . LEU B 1 142 ? -11.016 -15.914 -3.611 1 96.69 142 LEU B O 1
ATOM 4009 N N . TRP B 1 143 ? -9.32 -16.922 -2.562 1 97.94 143 TRP B N 1
ATOM 4010 C CA . TRP B 1 143 ? -9.383 -18.078 -3.455 1 97.94 143 TRP B CA 1
ATOM 4011 C C . TRP B 1 143 ? -10.602 -18.938 -3.146 1 97.94 143 TRP B C 1
ATOM 4013 O O . TRP B 1 143 ? -11.062 -19.703 -3.998 1 97.94 143 TRP B O 1
ATOM 4023 N N . ALA B 1 144 ? -11.039 -18.844 -1.946 1 97.25 144 ALA B N 1
ATOM 4024 C CA . ALA B 1 144 ? -12.016 -19.797 -1.425 1 97.25 144 ALA B CA 1
ATOM 4025 C C . ALA B 1 144 ? -13.391 -19.156 -1.297 1 97.25 144 ALA B C 1
ATOM 4027 O O . ALA B 1 144 ? -13.727 -18.578 -0.258 1 97.25 144 ALA B O 1
ATOM 4028 N N . ASP B 1 145 ? -14.148 -19.25 -2.287 1 97.88 145 ASP B N 1
ATOM 4029 C CA . ASP B 1 145 ? -15.547 -18.844 -2.254 1 97.88 145 ASP B CA 1
ATOM 4030 C C . ASP B 1 145 ? -16.484 -20.047 -2.434 1 97.88 145 ASP B C 1
ATOM 4032 O O . ASP B 1 145 ? -16.453 -20.703 -3.475 1 97.88 145 ASP B O 1
ATOM 4036 N N . THR B 1 146 ? -17.281 -20.297 -1.47 1 97.19 146 THR B N 1
ATOM 4037 C CA . THR B 1 146 ? -18.125 -21.484 -1.449 1 97.19 146 THR B CA 1
ATOM 4038 C C . THR B 1 146 ? -19.125 -21.453 -2.592 1 97.19 146 THR B C 1
ATOM 4040 O O . THR B 1 146 ? -19.672 -22.484 -2.973 1 97.19 146 THR B O 1
ATOM 4043 N N . ARG B 1 147 ? -19.391 -20.422 -3.223 1 98.06 147 ARG B N 1
ATOM 4044 C CA . ARG B 1 147 ? -20.391 -20.281 -4.277 1 98.06 147 ARG B CA 1
ATOM 4045 C C . ARG B 1 147 ? -19.828 -20.734 -5.621 1 98.06 147 ARG B C 1
ATOM 4047 O O . ARG B 1 147 ? -20.594 -20.953 -6.574 1 98.06 147 ARG B O 1
ATOM 4054 N N . ALA B 1 148 ? -18.438 -20.781 -5.734 1 98.62 148 ALA B N 1
ATOM 4055 C CA . ALA B 1 148 ? -17.859 -21.328 -6.961 1 98.62 148 ALA B CA 1
ATOM 4056 C C . ALA B 1 148 ? -18.344 -22.75 -7.223 1 98.62 148 ALA B C 1
ATOM 4058 O O . ALA B 1 148 ? -18.531 -23.531 -6.289 1 98.62 148 ALA B O 1
ATOM 4059 N N . ASP B 1 149 ? -18.562 -23.062 -8.469 1 98.38 149 ASP B N 1
ATOM 4060 C CA . ASP B 1 149 ? -19 -24.422 -8.797 1 98.38 149 ASP B CA 1
ATOM 4061 C C . ASP B 1 149 ? -17.891 -25.422 -8.492 1 98.38 149 ASP B C 1
ATOM 4063 O O . ASP B 1 149 ? -18.172 -26.516 -7.965 1 98.38 149 ASP B O 1
ATOM 4067 N N . TYR B 1 150 ? -16.703 -25.062 -8.852 1 98.69 150 TYR B N 1
ATOM 4068 C CA . TYR B 1 150 ? -15.547 -25.891 -8.523 1 98.69 150 TYR B CA 1
ATOM 4069 C C . TYR B 1 150 ? -14.32 -25.016 -8.258 1 98.69 150 TYR B C 1
ATOM 4071 O O . TYR B 1 150 ? -14.242 -23.875 -8.727 1 98.69 150 TYR B O 1
ATOM 4079 N N . ILE B 1 151 ? -13.43 -25.594 -7.48 1 98.88 151 ILE B N 1
ATOM 4080 C CA . ILE B 1 151 ? -12.117 -25.016 -7.227 1 98.88 151 ILE B CA 1
ATOM 4081 C C . ILE B 1 151 ? -11.031 -26.031 -7.578 1 98.88 151 ILE B C 1
ATOM 4083 O O . ILE B 1 151 ? -11.031 -27.141 -7.062 1 98.88 151 ILE B O 1
ATOM 4087 N N . ILE B 1 152 ? -10.219 -25.656 -8.508 1 98.81 152 ILE B N 1
ATOM 4088 C CA . ILE B 1 152 ? -9.094 -26.5 -8.891 1 98.81 152 ILE B CA 1
ATOM 4089 C C . ILE B 1 152 ? -7.867 -26.141 -8.055 1 98.81 152 ILE B C 1
ATOM 4091 O O . ILE B 1 152 ? -7.43 -24.984 -8.062 1 98.81 152 ILE B O 1
ATOM 4095 N N . SER B 1 153 ? -7.352 -27.062 -7.355 1 98.56 153 SER B N 1
ATOM 4096 C CA . SER B 1 153 ? -6.203 -26.875 -6.477 1 98.56 153 SER B CA 1
ATOM 4097 C C . SER B 1 153 ? -4.934 -27.453 -7.09 1 98.56 153 SER B C 1
ATOM 4099 O O . SER B 1 153 ? -4.957 -28.547 -7.66 1 98.56 153 SER B O 1
ATOM 4101 N N . PRO B 1 154 ? -3.836 -26.75 -6.984 1 97.5 154 PRO B N 1
ATOM 4102 C CA . PRO B 1 154 ? -2.58 -27.281 -7.523 1 97.5 154 PRO B CA 1
ATOM 4103 C C . PRO B 1 154 ? -1.973 -28.359 -6.645 1 97.5 154 PRO B C 1
ATOM 4105 O O . PRO B 1 154 ? -1.2 -29.203 -7.129 1 97.5 154 PRO B O 1
ATOM 4108 N N . THR B 1 155 ? -2.271 -28.312 -5.359 1 97.69 155 THR B N 1
ATOM 4109 C CA . THR B 1 155 ? -1.656 -29.234 -4.41 1 97.69 155 THR B CA 1
ATOM 4110 C C . THR B 1 155 ? -2.674 -29.703 -3.377 1 97.69 155 THR B C 1
ATOM 4112 O O . THR B 1 155 ? -3.752 -29.125 -3.246 1 97.69 155 THR B O 1
ATOM 4115 N N . VAL B 1 156 ? -2.328 -30.781 -2.686 1 97.81 156 VAL B N 1
ATOM 4116 C CA . VAL B 1 156 ? -3.148 -31.266 -1.581 1 97.81 156 VAL B CA 1
ATOM 4117 C C . VAL B 1 156 ? -3.123 -30.266 -0.435 1 97.81 156 VAL B C 1
ATOM 4119 O O . VAL B 1 156 ? -4.129 -30.078 0.256 1 97.81 156 VAL B O 1
ATOM 4122 N N . GLU B 1 157 ? -1.996 -29.625 -0.249 1 98 157 GLU B N 1
ATOM 4123 C CA . GLU B 1 157 ? -1.849 -28.609 0.796 1 98 157 GLU B CA 1
ATOM 4124 C C . GLU B 1 157 ? -2.805 -27.438 0.575 1 98 157 GLU B C 1
ATOM 4126 O O . GLU B 1 157 ? -3.453 -26.984 1.514 1 98 157 GLU B O 1
ATOM 4131 N N . ALA B 1 158 ? -2.891 -26.969 -0.648 1 98.12 158 ALA B N 1
ATOM 4132 C CA . ALA B 1 158 ? -3.816 -25.891 -0.97 1 98.12 158 ALA B CA 1
ATOM 4133 C C . ALA B 1 158 ? -5.266 -26.328 -0.789 1 98.12 158 ALA B C 1
ATOM 4135 O O . ALA B 1 158 ? -6.109 -25.562 -0.329 1 98.12 158 ALA B O 1
ATOM 4136 N N . LYS B 1 159 ? -5.586 -27.531 -1.207 1 98.44 159 LYS B N 1
ATOM 4137 C CA . LYS B 1 159 ? -6.91 -28.094 -0.975 1 98.44 159 LYS B CA 1
ATOM 4138 C C . LYS B 1 159 ? -7.273 -28.062 0.506 1 98.44 159 LYS B C 1
ATOM 4140 O O . LYS B 1 159 ? -8.375 -27.641 0.871 1 98.44 159 LYS B O 1
ATOM 4145 N N . ASP B 1 160 ? -6.363 -28.5 1.328 1 98.12 160 ASP B N 1
ATOM 4146 C CA . ASP B 1 160 ? -6.609 -28.531 2.766 1 98.12 160 ASP B CA 1
ATOM 4147 C C . ASP B 1 160 ? -6.918 -27.141 3.309 1 98.12 160 ASP B C 1
ATOM 4149 O O . ASP B 1 160 ? -7.805 -26.984 4.148 1 98.12 160 ASP B O 1
ATOM 4153 N N . LYS B 1 161 ? -6.188 -26.203 2.811 1 97.12 161 LYS B N 1
ATOM 4154 C CA . LYS B 1 161 ? -6.434 -24.828 3.236 1 97.12 161 LYS B CA 1
ATOM 4155 C C . LYS B 1 161 ? -7.812 -24.359 2.779 1 97.12 161 LYS B C 1
ATOM 4157 O O . LYS B 1 161 ? -8.492 -23.625 3.502 1 97.12 161 LYS B O 1
ATOM 4162 N N . CYS B 1 162 ? -8.188 -24.734 1.577 1 97.31 162 CYS B N 1
ATOM 4163 C CA . CYS B 1 162 ? -9.523 -24.406 1.073 1 97.31 162 CYS B CA 1
ATOM 4164 C C . CYS B 1 162 ? -10.602 -24.984 1.987 1 97.31 162 CYS B C 1
ATOM 4166 O O . CYS B 1 162 ? -11.594 -24.297 2.275 1 97.31 162 CYS B O 1
ATOM 4168 N N . ILE B 1 163 ? -10.398 -26.156 2.42 1 98.06 163 ILE B N 1
ATOM 4169 C CA . ILE B 1 163 ? -11.352 -26.812 3.305 1 98.06 163 ILE B CA 1
ATOM 4170 C C . ILE B 1 163 ? -11.422 -26.062 4.637 1 98.06 163 ILE B C 1
ATOM 4172 O O . ILE B 1 163 ? -12.508 -25.859 5.18 1 98.06 163 ILE B O 1
ATOM 4176 N N . GLU B 1 164 ? -10.266 -25.656 5.105 1 97 164 GLU B N 1
ATOM 4177 C CA . GLU B 1 164 ? -10.211 -24.875 6.336 1 97 164 GLU B CA 1
ATOM 4178 C C . GLU B 1 164 ? -11.031 -23.578 6.203 1 97 164 GLU B C 1
ATOM 4180 O O . GLU B 1 164 ? -11.594 -23.094 7.184 1 97 164 GLU B O 1
ATOM 4185 N N . TYR B 1 165 ? -11.07 -23.109 4.977 1 96.06 165 TYR B N 1
ATOM 4186 C CA . TYR B 1 165 ? -11.805 -21.875 4.73 1 96.06 165 TYR B CA 1
ATOM 4187 C C . TYR B 1 165 ? -13.289 -22.156 4.539 1 96.06 165 TYR B C 1
ATOM 4189 O O . TYR B 1 165 ? -14.078 -21.25 4.293 1 96.06 165 TYR B O 1
ATOM 4197 N N . GLY B 1 166 ? -13.742 -23.391 4.5 1 96.69 166 GLY B N 1
ATOM 4198 C CA . GLY B 1 166 ? -15.156 -23.734 4.508 1 96.69 166 GLY B CA 1
ATOM 4199 C C . GLY B 1 166 ? -15.648 -24.281 3.182 1 96.69 166 GLY B C 1
ATOM 4200 O O . GLY B 1 166 ? -16.844 -24.5 2.996 1 96.69 166 GLY B O 1
ATOM 4201 N N . ILE B 1 167 ? -14.742 -24.547 2.291 1 98.19 167 ILE B N 1
ATOM 4202 C CA . ILE B 1 167 ? -15.148 -25.094 1 1 98.19 167 ILE B CA 1
ATOM 4203 C C . ILE B 1 167 ? -15.438 -26.578 1.136 1 98.19 167 ILE B C 1
ATOM 4205 O O . ILE B 1 167 ? -14.625 -27.328 1.684 1 98.19 167 ILE B O 1
ATOM 4209 N N . PRO B 1 168 ? -16.547 -27.047 0.647 1 98.19 168 PRO B N 1
ATOM 4210 C CA . PRO B 1 168 ? -16.797 -28.484 0.644 1 98.19 168 PRO B CA 1
ATOM 4211 C C . PRO B 1 168 ? -15.781 -29.266 -0.186 1 98.19 168 PRO B C 1
ATOM 4213 O O . PRO B 1 168 ? -15.445 -28.859 -1.298 1 98.19 168 PRO B O 1
ATOM 4216 N N . GLU B 1 169 ? -15.383 -30.375 0.31 1 98.12 169 GLU B N 1
ATOM 4217 C CA . GLU B 1 169 ? -14.344 -31.188 -0.323 1 98.12 169 GLU B CA 1
ATOM 4218 C C . GLU B 1 169 ? -14.766 -31.609 -1.725 1 98.12 169 GLU B C 1
ATOM 4220 O O . GLU B 1 169 ? -13.93 -31.688 -2.631 1 98.12 169 GLU B O 1
ATOM 4225 N N . GLU B 1 170 ? -16 -31.859 -1.955 1 97.75 170 GLU B N 1
ATOM 4226 C CA . GLU B 1 170 ? -16.5 -32.375 -3.227 1 97.75 170 GLU B CA 1
ATOM 4227 C C . GLU B 1 170 ? -16.375 -31.328 -4.336 1 97.75 170 GLU B C 1
ATOM 4229 O O . GLU B 1 170 ? -16.422 -31.672 -5.52 1 97.75 170 GLU B O 1
ATOM 4234 N N . LYS B 1 171 ? -16.172 -30.078 -4.004 1 98.25 171 LYS B N 1
ATOM 4235 C CA . LYS B 1 171 ? -16.047 -29 -4.984 1 98.25 171 LYS B CA 1
ATOM 4236 C C . LYS B 1 171 ? -14.594 -28.766 -5.367 1 98.25 171 LYS B C 1
ATOM 4238 O O . LYS B 1 171 ? -14.305 -28 -6.293 1 98.25 171 LYS B O 1
ATOM 4243 N N . ILE B 1 172 ? -13.672 -29.391 -4.629 1 98.75 172 ILE B N 1
ATOM 4244 C CA . ILE B 1 172 ? -12.258 -29.125 -4.852 1 98.75 172 ILE B CA 1
ATOM 4245 C C . ILE B 1 172 ? -11.641 -30.281 -5.648 1 98.75 172 ILE B C 1
ATOM 4247 O O . ILE B 1 172 ? -11.805 -31.438 -5.301 1 98.75 172 ILE B O 1
ATOM 4251 N N . LYS B 1 173 ? -10.984 -29.984 -6.73 1 98.56 173 LYS B N 1
ATOM 4252 C CA . LYS B 1 173 ? -10.273 -30.953 -7.559 1 98.56 173 LYS B CA 1
ATOM 4253 C C . LYS B 1 173 ? -8.766 -30.672 -7.547 1 98.56 173 LYS B C 1
ATOM 4255 O O . LYS B 1 173 ? -8.32 -29.609 -7.977 1 98.56 173 LYS B O 1
ATOM 4260 N N . VAL B 1 174 ? -7.992 -31.625 -7.059 1 98.19 174 VAL B N 1
ATOM 4261 C CA . VAL B 1 174 ? -6.543 -31.5 -7.098 1 98.19 174 VAL B CA 1
ATOM 4262 C C . VAL B 1 174 ? -6.012 -31.984 -8.438 1 98.19 174 VAL B C 1
ATOM 4264 O O . VAL B 1 174 ? -5.934 -33.188 -8.68 1 98.19 174 VAL B O 1
ATOM 4267 N N . LEU B 1 175 ? -5.602 -31.047 -9.289 1 97.75 175 LEU B N 1
ATOM 4268 C CA . LEU B 1 175 ? -5.254 -31.438 -10.656 1 97.75 175 LEU B CA 1
ATOM 4269 C C . LEU B 1 175 ? -3.846 -30.969 -11.008 1 97.75 175 LEU B C 1
ATOM 4271 O O . LEU B 1 175 ? -3.449 -31.016 -12.172 1 97.75 175 LEU B O 1
ATOM 4275 N N . GLY B 1 176 ? -3.107 -30.5 -9.984 1 96.38 176 GLY B N 1
ATOM 4276 C CA . GLY B 1 176 ? -1.733 -30.078 -10.211 1 96.38 176 GLY B CA 1
ATOM 4277 C C . GLY B 1 176 ? -1.614 -28.641 -10.633 1 96.38 176 GLY B C 1
ATOM 4278 O O . GLY B 1 176 ? -2.623 -27.938 -10.781 1 96.38 176 GLY B O 1
ATOM 4279 N N . PHE B 1 177 ? -0.37 -28.156 -10.758 1 97.12 177 PHE B N 1
ATOM 4280 C CA . PHE B 1 177 ? -0.031 -26.812 -11.203 1 97.12 177 PHE B CA 1
ATOM 4281 C C . PHE B 1 177 ? 0.362 -26.812 -12.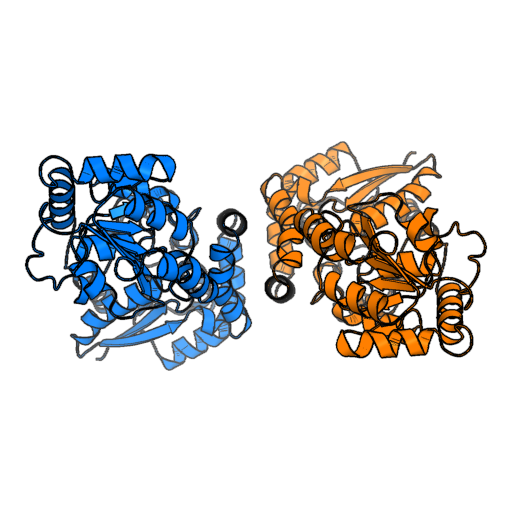68 1 97.12 177 PHE B C 1
ATOM 4283 O O . PHE B 1 177 ? 1.336 -27.453 -13.062 1 97.12 177 PHE B O 1
ATOM 4290 N N . PRO B 1 178 ? -0.371 -26.156 -13.531 1 97.12 178 PRO B N 1
ATOM 4291 C CA . PRO B 1 178 ? -0.047 -26.219 -14.961 1 97.12 178 PRO B CA 1
ATOM 4292 C C . PRO B 1 178 ? 1.205 -25.406 -15.312 1 97.12 178 PRO B C 1
ATOM 4294 O O . PRO B 1 178 ? 1.379 -24.281 -14.82 1 97.12 178 PRO B O 1
ATOM 4297 N N . VAL B 1 179 ? 2.066 -25.984 -16.016 1 96.12 179 VAL B N 1
ATOM 4298 C CA . VAL B 1 179 ? 3.293 -25.391 -16.516 1 96.12 179 VAL B CA 1
ATOM 4299 C C . VAL B 1 179 ? 3.305 -25.438 -18.047 1 96.12 179 VAL B C 1
ATOM 4301 O O . VAL B 1 179 ? 2.787 -26.375 -18.641 1 96.12 179 VAL B O 1
ATOM 4304 N N . ARG B 1 180 ? 3.811 -24.422 -18.734 1 94.69 180 ARG B N 1
ATOM 4305 C CA . ARG B 1 180 ? 3.908 -24.375 -20.188 1 94.69 180 ARG B CA 1
ATOM 4306 C C . ARG B 1 180 ? 4.734 -25.547 -20.719 1 94.69 180 ARG B C 1
ATOM 4308 O O . ARG B 1 180 ? 5.734 -25.938 -20.109 1 94.69 180 ARG B O 1
ATOM 4315 N N . SER B 1 181 ? 4.387 -25.906 -21.797 1 93.38 181 SER B N 1
ATOM 4316 C CA . SER B 1 181 ? 4.941 -27.125 -22.359 1 93.38 181 SER B CA 1
ATOM 4317 C C . SER B 1 181 ? 6.434 -26.984 -22.641 1 93.38 181 SER B C 1
ATOM 4319 O O . SER B 1 181 ? 7.184 -27.953 -22.547 1 93.38 181 SER B O 1
ATOM 4321 N N . ARG B 1 182 ? 6.867 -25.828 -22.938 1 92.62 182 ARG B N 1
ATOM 4322 C CA . ARG B 1 182 ? 8.258 -25.594 -23.312 1 92.62 182 ARG B CA 1
ATOM 4323 C C . ARG B 1 182 ? 9.203 -25.891 -22.156 1 92.62 182 ARG B C 1
ATOM 4325 O O . ARG B 1 182 ? 10.398 -26.094 -22.359 1 92.62 182 ARG B O 1
ATOM 4332 N N . PHE B 1 183 ? 8.727 -26 -21 1 93.69 183 PHE B N 1
ATOM 4333 C CA . PHE B 1 183 ? 9.57 -26.25 -19.844 1 93.69 183 PHE B CA 1
ATOM 4334 C C . PHE B 1 183 ? 9.844 -27.734 -19.672 1 93.69 183 PHE B C 1
ATOM 4336 O O . PHE B 1 183 ? 10.734 -28.125 -18.906 1 93.69 183 PHE B O 1
ATOM 4343 N N . TYR B 1 184 ? 9.062 -28.594 -20.312 1 89.94 184 TYR B N 1
ATOM 4344 C CA . TYR B 1 184 ? 9.227 -30.047 -20.219 1 89.94 184 TYR B CA 1
ATOM 4345 C C . TYR B 1 184 ? 10.203 -30.562 -21.266 1 89.94 184 TYR B C 1
ATOM 4347 O O . TYR B 1 184 ? 10.648 -31.703 -21.203 1 89.94 184 TYR B O 1
ATOM 4355 N N . ASN B 1 185 ? 10.414 -29.812 -22.266 1 67.75 185 ASN B N 1
ATOM 4356 C CA . ASN B 1 185 ? 11.141 -30.234 -23.453 1 67.75 185 ASN B CA 1
ATOM 4357 C C . ASN B 1 185 ? 12.648 -30.312 -23.203 1 67.75 185 ASN B C 1
ATOM 4359 O O . ASN B 1 185 ? 13.398 -29.469 -23.688 1 67.75 185 ASN B O 1
ATOM 4363 N N . HIS B 1 186 ? 13.055 -31.062 -22.266 1 64.5 186 HIS B N 1
ATOM 4364 C CA . HIS B 1 186 ? 14.508 -31.094 -22.078 1 64.5 186 HIS B CA 1
ATOM 4365 C C . HIS B 1 186 ? 15.102 -32.438 -22.516 1 64.5 186 HIS B C 1
ATOM 4367 O O . HIS B 1 186 ? 14.461 -33.469 -22.375 1 64.5 186 HIS B O 1
ATOM 4373 N N . GLU B 1 187 ? 15.867 -32.219 -23.562 1 61.22 187 GLU B N 1
ATOM 4374 C CA . GLU B 1 187 ? 16.766 -33.344 -23.766 1 61.22 187 GLU B CA 1
ATOM 4375 C C . GLU B 1 187 ? 17.469 -33.75 -22.469 1 61.22 187 GLU B C 1
ATOM 4377 O O . GLU B 1 187 ? 17.547 -32.938 -21.547 1 61.22 187 GLU B O 1
ATOM 4382 N N . GLU B 1 188 ? 17.703 -35.094 -22.281 1 56.44 188 GLU B N 1
ATOM 4383 C CA . GLU B 1 188 ? 18.422 -35.594 -21.125 1 56.44 188 GLU B CA 1
ATOM 4384 C C . GLU B 1 188 ? 19.531 -34.656 -20.688 1 56.44 188 GLU B C 1
ATOM 4386 O O . GLU B 1 188 ? 20.422 -34.312 -21.484 1 56.44 188 GLU B O 1
ATOM 4391 N N . HIS B 1 189 ? 19.25 -33.656 -19.891 1 58.69 189 HIS B N 1
ATOM 4392 C CA . HIS B 1 189 ? 20.25 -32.781 -19.297 1 58.69 189 HIS B CA 1
ATOM 4393 C C . HIS B 1 189 ? 21.484 -33.562 -18.859 1 58.69 189 HIS B C 1
ATOM 4395 O O . HIS B 1 189 ? 21.359 -34.656 -18.281 1 58.69 189 HIS B O 1
ATOM 4401 N N . SER B 1 190 ? 22.609 -33.312 -19.453 1 60.38 190 SER B N 1
ATOM 4402 C CA . SER B 1 190 ? 23.859 -33.875 -18.969 1 60.38 190 SER B CA 1
ATOM 4403 C C . SER B 1 190 ? 24.094 -33.5 -17.516 1 60.38 190 SER B C 1
ATOM 4405 O O . SER B 1 190 ? 23.938 -32.344 -17.125 1 60.38 190 SER B O 1
ATOM 4407 N N . GLY B 1 191 ? 23.781 -34.406 -16.5 1 69.5 191 GLY B N 1
ATOM 4408 C CA . GLY B 1 191 ? 24.078 -34.219 -15.086 1 69.5 191 GLY B CA 1
ATOM 4409 C C . GLY B 1 191 ? 25.328 -33.438 -14.812 1 69.5 191 GLY B C 1
ATOM 4410 O O . GLY B 1 191 ? 26.109 -33.156 -15.734 1 69.5 191 GLY B O 1
ATOM 4411 N N . TYR B 1 192 ? 25.375 -32.75 -13.734 1 78.25 192 TYR B N 1
ATOM 4412 C CA . TYR B 1 192 ? 26.562 -32.062 -13.266 1 78.25 192 TYR B CA 1
ATOM 4413 C C . TYR B 1 192 ? 27.797 -32.938 -13.398 1 78.25 192 TYR B C 1
ATOM 4415 O O . TYR B 1 192 ? 27.766 -34.125 -13.062 1 78.25 192 TYR B O 1
ATOM 4423 N N . LYS B 1 193 ? 28.844 -32.281 -14.117 1 79.94 193 LYS B N 1
ATOM 4424 C CA . LYS B 1 193 ? 30.156 -32.938 -14.195 1 79.94 193 LYS B CA 1
ATOM 4425 C C . LYS B 1 193 ? 31.188 -32.094 -13.43 1 79.94 193 LYS B C 1
ATOM 4427 O O . LYS B 1 193 ? 31.359 -30.906 -13.672 1 79.94 193 LYS B O 1
ATOM 4432 N N . SER B 1 194 ? 31.922 -32.812 -12.602 1 81.19 194 SER B N 1
ATOM 4433 C CA . SER B 1 194 ? 32.875 -32.125 -11.711 1 81.19 194 SER B CA 1
ATOM 4434 C C . SER B 1 194 ? 34 -31.469 -12.5 1 81.19 194 SER B C 1
ATOM 4436 O O . SER B 1 194 ? 34.656 -30.562 -12 1 81.19 194 SER B O 1
ATOM 4438 N N . ASP B 1 195 ? 34.25 -31.891 -13.719 1 84.94 195 ASP B N 1
ATOM 4439 C CA . ASP B 1 195 ? 35.344 -31.359 -14.508 1 84.94 195 ASP B CA 1
ATOM 4440 C C . ASP B 1 195 ? 34.938 -30.125 -15.297 1 84.94 195 ASP B C 1
ATOM 4442 O O . ASP B 1 195 ? 35.719 -29.516 -15.992 1 84.94 195 ASP B O 1
ATOM 4446 N N . GLU B 1 196 ? 33.75 -29.703 -15.203 1 88.62 196 GLU B N 1
ATOM 4447 C CA . GLU B 1 196 ? 33.188 -28.5 -15.844 1 88.62 196 GLU B CA 1
ATOM 4448 C C . GLU B 1 196 ? 32.75 -27.469 -14.812 1 88.62 196 GLU B C 1
ATOM 4450 O O . GLU B 1 196 ? 32.469 -27.812 -13.664 1 88.62 196 GLU B O 1
ATOM 4455 N N . PRO B 1 197 ? 32.781 -26.25 -15.219 1 94.06 197 PRO B N 1
ATOM 4456 C CA . PRO B 1 197 ? 32.281 -25.234 -14.281 1 94.06 197 PRO B CA 1
ATOM 4457 C C . PRO B 1 197 ? 30.812 -25.438 -13.906 1 94.06 197 PRO B C 1
ATOM 4459 O O . PRO B 1 197 ? 30 -25.812 -14.758 1 94.06 197 PRO B O 1
ATOM 4462 N N . LEU B 1 198 ? 30.578 -25.281 -12.617 1 94.69 198 LEU B N 1
ATOM 4463 C CA . LEU B 1 198 ? 29.203 -25.312 -12.141 1 94.69 198 LEU B CA 1
ATOM 4464 C C . LEU B 1 198 ? 28.391 -24.172 -12.758 1 94.69 198 LEU B C 1
ATOM 4466 O O . LEU B 1 198 ? 28.812 -23.016 -12.742 1 94.69 198 LEU B O 1
ATOM 4470 N N . LYS B 1 199 ? 27.312 -24.453 -13.406 1 95.81 199 LYS B N 1
ATOM 4471 C CA . LYS B 1 199 ? 26.453 -23.438 -14.008 1 95.81 199 LYS B CA 1
ATOM 4472 C C . LYS B 1 199 ? 25.281 -23.078 -13.086 1 95.81 199 LYS B C 1
ATOM 4474 O O . LYS B 1 199 ? 24.391 -23.906 -12.852 1 95.81 199 LYS B O 1
ATOM 4479 N N . CYS B 1 200 ? 25.297 -21.828 -12.602 1 96.56 200 CYS B N 1
ATOM 4480 C CA . CYS B 1 200 ? 24.281 -21.359 -11.656 1 96.56 200 CYS B CA 1
ATOM 4481 C C . CYS B 1 200 ? 23.375 -20.328 -12.297 1 96.56 200 CYS B C 1
ATOM 4483 O O . CYS B 1 200 ? 23.844 -19.438 -13.016 1 96.56 200 CYS B O 1
ATOM 4485 N N . LEU B 1 201 ? 22.078 -20.5 -12.055 1 96.31 201 LEU B N 1
ATOM 4486 C CA . LEU B 1 201 ? 21.078 -19.531 -12.492 1 96.31 201 LEU B CA 1
ATOM 4487 C C . LEU B 1 201 ? 20.422 -18.859 -11.297 1 96.31 201 LEU B C 1
ATOM 4489 O O . LEU B 1 201 ? 19.844 -19.516 -10.438 1 96.31 201 LEU B O 1
ATOM 4493 N N . ILE B 1 202 ? 20.594 -17.531 -11.18 1 95.81 202 ILE B N 1
ATOM 4494 C CA . ILE B 1 202 ? 19.969 -16.766 -10.109 1 95.81 202 ILE B CA 1
ATOM 4495 C C . ILE B 1 202 ? 18.75 -16.016 -10.656 1 95.81 202 ILE B C 1
ATOM 4497 O O . ILE B 1 202 ? 18.859 -15.25 -11.617 1 95.81 202 ILE B O 1
ATOM 4501 N N . MET B 1 203 ? 17.641 -16.281 -10.047 1 90.19 203 MET B N 1
ATOM 4502 C CA . MET B 1 203 ? 16.438 -15.578 -10.445 1 90.19 203 MET B CA 1
ATOM 4503 C C . MET B 1 203 ? 15.523 -15.336 -9.25 1 90.19 203 MET B C 1
ATOM 4505 O O . MET B 1 203 ? 15.508 -16.125 -8.305 1 90.19 203 MET B O 1
ATOM 4509 N N . SER B 1 204 ? 14.898 -14.133 -9.102 1 78.94 204 SER B N 1
ATOM 4510 C CA . SER B 1 204 ? 14 -13.812 -8 1 78.94 204 SER B CA 1
ATOM 4511 C C . SER B 1 204 ? 12.664 -13.273 -8.516 1 78.94 204 SER B C 1
ATOM 4513 O O . SER B 1 204 ? 12.211 -12.211 -8.086 1 78.94 204 SER B O 1
ATOM 4515 N N . GLY B 1 205 ? 12.07 -13.945 -9.422 1 70.69 205 GLY B N 1
ATOM 4516 C CA . GLY B 1 205 ? 10.789 -13.547 -9.977 1 70.69 205 GLY B CA 1
ATOM 4517 C C . GLY B 1 205 ? 10.906 -12.492 -11.055 1 70.69 205 GLY B C 1
ATOM 4518 O O . GLY B 1 205 ? 12.008 -12.023 -11.359 1 70.69 205 GLY B O 1
ATOM 4519 N N . GLY B 1 206 ? 9.75 -12.086 -11.539 1 66.5 206 GLY B N 1
ATOM 4520 C CA . GLY B 1 206 ? 9.703 -11.156 -12.648 1 66.5 206 GLY B CA 1
ATOM 4521 C C . GLY B 1 206 ? 10.078 -9.734 -12.258 1 66.5 206 GLY B C 1
ATOM 4522 O O . GLY B 1 206 ? 10.422 -8.914 -13.109 1 66.5 206 GLY B O 1
ATOM 4523 N N . GLU B 1 207 ? 10.156 -9.453 -10.891 1 68.75 207 GLU B N 1
ATOM 4524 C CA . GLU B 1 207 ? 10.406 -8.086 -10.438 1 68.75 207 GLU B CA 1
ATOM 4525 C C . GLU B 1 207 ? 11.844 -7.914 -9.961 1 68.75 207 GLU B C 1
ATOM 4527 O O . GLU B 1 207 ? 12.305 -6.789 -9.758 1 68.75 207 GLU B O 1
ATOM 4532 N N . GLY B 1 208 ? 12.625 -8.961 -9.93 1 66.88 208 GLY B N 1
ATOM 4533 C CA . GLY B 1 208 ? 14.031 -8.875 -9.562 1 66.88 208 GLY B CA 1
ATOM 4534 C C . GLY B 1 208 ? 14.25 -8.336 -8.164 1 66.88 208 GLY B C 1
ATOM 4535 O O . GLY B 1 208 ? 14.586 -7.156 -8 1 66.88 208 GLY B O 1
ATOM 4536 N N . VAL B 1 209 ? 14.047 -9.109 -7.137 1 66.69 209 VAL B N 1
ATOM 4537 C CA . VAL B 1 209 ? 14.211 -8.695 -5.75 1 66.69 209 VAL B CA 1
ATOM 4538 C C . VAL B 1 209 ? 15.266 -9.57 -5.066 1 66.69 209 VAL B C 1
ATOM 4540 O O . VAL B 1 209 ? 15.594 -10.656 -5.559 1 66.69 209 VAL B O 1
ATOM 4543 N N . GLY B 1 210 ? 15.953 -9 -4.137 1 66.75 210 GLY B N 1
ATOM 4544 C CA . GLY B 1 210 ? 16.781 -9.844 -3.277 1 66.75 210 GLY B CA 1
ATOM 4545 C C . GLY B 1 210 ? 18.25 -9.547 -3.393 1 66.75 210 GLY B C 1
ATOM 4546 O O . GLY B 1 210 ? 18.656 -8.594 -4.066 1 66.75 210 GLY B O 1
ATOM 4547 N N . ASN B 1 211 ? 18.984 -10.352 -2.729 1 82.12 211 ASN B N 1
ATOM 4548 C CA . ASN B 1 211 ? 20.422 -10.18 -2.564 1 82.12 211 ASN B CA 1
ATOM 4549 C C . ASN B 1 211 ? 21.203 -10.906 -3.66 1 82.12 211 ASN B C 1
ATOM 4551 O O . ASN B 1 211 ? 22.172 -11.609 -3.377 1 82.12 211 ASN B O 1
ATOM 4555 N N . MET B 1 212 ? 20.812 -10.656 -4.945 1 89.62 212 MET B N 1
ATOM 4556 C CA . MET B 1 212 ? 21.391 -11.398 -6.062 1 89.62 212 MET B CA 1
ATOM 4557 C C . MET B 1 212 ? 22.906 -11.156 -6.152 1 89.62 212 MET B C 1
ATOM 4559 O O . MET B 1 212 ? 23.656 -12.07 -6.453 1 89.62 212 MET B O 1
ATOM 4563 N N . ARG B 1 213 ? 23.25 -9.953 -5.84 1 91.5 213 ARG B N 1
ATOM 4564 C CA . ARG B 1 213 ? 24.672 -9.609 -5.914 1 91.5 213 ARG B CA 1
ATOM 4565 C C . ARG B 1 213 ? 25.484 -10.414 -4.902 1 91.5 213 ARG B C 1
ATOM 4567 O O . ARG B 1 213 ? 26.484 -11.023 -5.25 1 91.5 213 ARG B O 1
ATOM 4574 N N . LYS B 1 214 ? 25.031 -10.445 -3.717 1 93.38 214 LYS B N 1
ATOM 4575 C CA . LYS B 1 214 ? 25.75 -11.141 -2.654 1 93.38 214 LYS B CA 1
ATOM 4576 C C . LYS B 1 214 ? 25.828 -12.641 -2.924 1 93.38 214 LYS B C 1
ATOM 4578 O O . LYS B 1 214 ? 26.859 -13.266 -2.691 1 93.38 214 LYS B O 1
ATOM 4583 N N . ILE B 1 215 ? 24.75 -13.188 -3.395 1 94.75 215 ILE B N 1
ATOM 4584 C CA . ILE B 1 215 ? 24.703 -14.609 -3.715 1 94.75 215 ILE B CA 1
ATOM 4585 C C . ILE B 1 215 ? 25.719 -14.93 -4.812 1 94.75 215 ILE B C 1
ATOM 4587 O O . ILE B 1 215 ? 26.5 -15.883 -4.695 1 94.75 215 ILE B O 1
ATOM 4591 N N . ALA B 1 216 ? 25.719 -14.094 -5.84 1 95.88 216 ALA B N 1
ATOM 4592 C CA . ALA B 1 216 ? 26.641 -14.273 -6.953 1 95.88 216 ALA B CA 1
ATOM 4593 C C . ALA B 1 216 ? 28.094 -14.188 -6.473 1 95.88 216 ALA B C 1
ATOM 4595 O O . ALA B 1 216 ? 28.938 -14.984 -6.895 1 95.88 216 ALA B O 1
ATOM 4596 N N . GLU B 1 217 ? 28.328 -13.305 -5.586 1 95.94 217 GLU B N 1
ATOM 4597 C CA . GLU B 1 217 ? 29.688 -13.117 -5.078 1 95.94 217 GLU B CA 1
ATOM 4598 C C . GLU B 1 217 ? 30.141 -14.328 -4.273 1 95.94 217 GLU B C 1
ATOM 4600 O O . GLU B 1 217 ? 31.297 -14.734 -4.363 1 95.94 217 GLU B O 1
ATOM 4605 N N . VAL B 1 218 ? 29.266 -14.859 -3.482 1 96.19 218 VAL B N 1
ATOM 4606 C CA . VAL B 1 218 ? 29.594 -16.062 -2.715 1 96.19 218 VAL B CA 1
ATOM 4607 C C . VAL B 1 218 ? 29.938 -17.203 -3.664 1 96.19 218 VAL B C 1
ATOM 4609 O O . VAL B 1 218 ? 30.922 -17.906 -3.457 1 96.19 218 VAL B O 1
ATOM 4612 N N . LEU B 1 219 ? 29.156 -17.375 -4.715 1 97.12 219 LEU B N 1
ATOM 4613 C CA . LEU B 1 219 ? 29.375 -18.453 -5.672 1 97.12 219 LEU B CA 1
ATOM 4614 C C . LEU B 1 219 ? 30.688 -18.266 -6.418 1 97.12 219 LEU B C 1
ATOM 4616 O O . LEU B 1 219 ? 31.531 -19.172 -6.461 1 97.12 219 LEU B O 1
ATOM 4620 N N . LEU B 1 220 ? 30.875 -17.062 -6.949 1 96.69 220 LEU B N 1
ATOM 4621 C CA . LEU B 1 220 ? 32.031 -16.75 -7.785 1 96.69 220 LEU B CA 1
ATOM 4622 C C . LEU B 1 220 ? 33.312 -16.75 -6.957 1 96.69 220 LEU B C 1
ATOM 4624 O O . LEU B 1 220 ? 34.406 -17.047 -7.473 1 96.69 220 LEU B O 1
ATOM 4628 N N . GLY B 1 221 ? 33.188 -16.5 -5.738 1 95.69 221 GLY B N 1
ATOM 4629 C CA . GLY B 1 221 ? 34.344 -16.438 -4.859 1 95.69 221 GLY B CA 1
ATOM 4630 C C . GLY B 1 221 ? 34.75 -17.797 -4.316 1 95.69 221 GLY B C 1
ATOM 4631 O O . GLY B 1 221 ? 35.875 -17.969 -3.85 1 95.69 221 GLY B O 1
ATOM 4632 N N . ASN B 1 222 ? 33.938 -18.766 -4.402 1 96.12 222 ASN B N 1
ATOM 4633 C CA . ASN B 1 222 ? 34.25 -20.016 -3.693 1 96.12 222 ASN B CA 1
ATOM 4634 C C . ASN B 1 222 ? 34.25 -21.203 -4.637 1 96.12 222 ASN B C 1
ATOM 4636 O O . ASN B 1 222 ? 34.75 -22.281 -4.289 1 96.12 222 ASN B O 1
ATOM 4640 N N . PHE B 1 223 ? 33.719 -21.031 -5.84 1 95.5 223 PHE B N 1
ATOM 4641 C CA . PHE B 1 223 ? 33.562 -22.172 -6.734 1 95.5 223 PHE B CA 1
ATOM 4642 C C . PHE B 1 223 ? 34.031 -21.812 -8.141 1 95.5 223 PHE B C 1
ATOM 4644 O O . PHE B 1 223 ? 34 -20.641 -8.523 1 95.5 223 PHE B O 1
ATOM 4651 N N . ASN B 1 224 ? 34.469 -22.828 -8.883 1 95.19 224 ASN B N 1
ATOM 4652 C CA . ASN B 1 224 ? 34.594 -22.703 -10.336 1 95.19 224 ASN B CA 1
ATOM 4653 C C . ASN B 1 224 ? 33.219 -22.781 -11.008 1 95.19 224 ASN B C 1
ATOM 4655 O O . ASN B 1 224 ? 32.75 -23.875 -11.312 1 95.19 224 ASN B O 1
ATOM 4659 N N . CYS B 1 225 ? 32.688 -21.609 -11.242 1 96.06 225 CYS B N 1
ATOM 4660 C CA . CYS B 1 225 ? 31.312 -21.625 -11.727 1 96.06 225 CYS B CA 1
ATOM 4661 C C . CYS B 1 225 ? 31.062 -20.469 -12.688 1 96.06 225 CYS B C 1
ATOM 4663 O O . CYS B 1 225 ? 31.891 -19.578 -12.836 1 96.06 225 CYS B O 1
ATOM 4665 N N . ILE B 1 226 ? 30.047 -20.594 -13.445 1 96.88 226 ILE B N 1
ATOM 4666 C CA . ILE B 1 226 ? 29.422 -19.547 -14.25 1 96.88 226 ILE B CA 1
ATOM 4667 C C . ILE B 1 226 ? 28.062 -19.172 -13.648 1 96.88 226 ILE B C 1
ATOM 4669 O O . ILE B 1 226 ? 27.25 -20.047 -13.352 1 96.88 226 ILE B O 1
ATOM 4673 N N . VAL B 1 227 ? 27.922 -17.844 -13.43 1 97.31 227 VAL B N 1
ATOM 4674 C CA . VAL B 1 227 ? 26.703 -17.391 -12.789 1 97.31 227 VAL B CA 1
ATOM 4675 C C . VAL B 1 227 ? 25.891 -16.562 -13.773 1 97.31 227 VAL B C 1
ATOM 4677 O O . VAL B 1 227 ? 26.375 -15.555 -14.305 1 97.31 227 VAL B O 1
ATOM 4680 N N . ARG B 1 228 ? 24.703 -17.031 -14.055 1 96.56 228 ARG B N 1
ATOM 4681 C CA . ARG B 1 228 ? 23.734 -16.281 -14.859 1 96.56 228 ARG B CA 1
ATOM 4682 C C . ARG B 1 228 ? 22.656 -15.672 -13.977 1 96.56 228 ARG B C 1
ATOM 4684 O O . ARG B 1 228 ? 22.062 -16.359 -13.148 1 96.56 228 ARG B O 1
ATOM 4691 N N . ILE B 1 229 ? 22.453 -14.352 -14.109 1 95.62 229 ILE B N 1
ATOM 4692 C CA . ILE B 1 229 ? 21.5 -13.641 -13.258 1 95.62 229 ILE B CA 1
ATOM 4693 C C . ILE B 1 229 ? 20.391 -13.039 -14.109 1 95.62 229 ILE B C 1
ATOM 4695 O O . ILE B 1 229 ? 20.656 -12.352 -15.102 1 95.62 229 ILE B O 1
ATOM 4699 N N . ILE B 1 230 ? 19.203 -13.32 -13.734 1 93.12 230 ILE B N 1
ATOM 4700 C CA . ILE B 1 230 ? 18.031 -12.703 -14.367 1 93.12 230 ILE B CA 1
ATOM 4701 C C . ILE B 1 230 ? 17.453 -11.641 -13.438 1 93.12 230 ILE B C 1
ATOM 4703 O O . ILE B 1 230 ? 16.844 -11.961 -12.414 1 93.12 230 ILE B O 1
ATOM 4707 N N . ALA B 1 231 ? 17.484 -10.352 -13.844 1 90.44 231 ALA B N 1
ATOM 4708 C CA . ALA B 1 231 ? 17.047 -9.234 -13.016 1 90.44 231 ALA B CA 1
ATOM 4709 C C . ALA B 1 231 ? 15.609 -8.844 -13.352 1 90.44 231 ALA B C 1
ATOM 4711 O O . ALA B 1 231 ? 15.055 -7.918 -12.75 1 90.44 231 ALA B O 1
ATOM 4712 N N . GLY B 1 232 ? 15.023 -9.633 -14.289 1 86.38 232 GLY B N 1
ATOM 4713 C CA . GLY B 1 232 ? 13.648 -9.352 -14.664 1 86.38 232 GLY B CA 1
ATOM 4714 C C . GLY B 1 232 ? 13.453 -7.953 -15.227 1 86.38 232 GLY B C 1
ATOM 4715 O O . GLY B 1 232 ? 14.211 -7.523 -16.109 1 86.38 232 GLY B O 1
ATOM 4716 N N . ARG B 1 233 ? 12.422 -7.262 -14.703 1 82.69 233 ARG B N 1
ATOM 4717 C CA . ARG B 1 233 ? 12.086 -5.938 -15.227 1 82.69 233 ARG B CA 1
ATOM 4718 C C . ARG B 1 233 ? 12.781 -4.844 -14.43 1 82.69 233 ARG B C 1
ATOM 4720 O O . ARG B 1 233 ? 12.562 -3.654 -14.672 1 82.69 233 ARG B O 1
ATOM 4727 N N . ASN B 1 234 ? 13.555 -5.215 -13.492 1 86 234 ASN B N 1
ATOM 4728 C CA . ASN B 1 234 ? 14.289 -4.266 -12.664 1 86 234 ASN B CA 1
ATOM 4729 C C . ASN B 1 234 ? 15.547 -3.768 -13.367 1 86 234 ASN B C 1
ATOM 4731 O O . ASN B 1 234 ? 16.656 -4.246 -13.086 1 86 234 ASN B O 1
ATOM 4735 N N . THR B 1 235 ? 15.398 -2.758 -14.109 1 87.12 235 THR B N 1
ATOM 4736 C CA . THR B 1 235 ? 16.5 -2.229 -14.914 1 87.12 235 THR B CA 1
ATOM 4737 C C . THR B 1 235 ? 17.578 -1.632 -14.031 1 87.12 235 THR B C 1
ATOM 4739 O O . THR B 1 235 ? 18.766 -1.746 -14.336 1 87.12 235 THR B O 1
ATOM 4742 N N . ARG B 1 236 ? 17.141 -1 -12.961 1 84.31 236 ARG B N 1
ATOM 4743 C CA . ARG B 1 236 ? 18.125 -0.436 -12.031 1 84.31 236 ARG B CA 1
ATOM 4744 C C . ARG B 1 236 ? 19.016 -1.524 -11.445 1 84.31 236 ARG B C 1
ATOM 4746 O O . ARG B 1 236 ? 20.219 -1.352 -11.344 1 84.31 236 ARG B O 1
ATOM 4753 N N . LEU B 1 237 ? 18.438 -2.592 -11.133 1 88 237 LEU B N 1
ATOM 4754 C CA . LEU B 1 237 ? 19.188 -3.723 -10.578 1 88 237 LEU B CA 1
ATOM 4755 C C . LEU B 1 237 ? 20.125 -4.32 -11.633 1 88 237 LEU B C 1
ATOM 4757 O O . LEU B 1 237 ? 21.281 -4.621 -11.336 1 88 237 LEU B O 1
ATOM 4761 N N . ARG B 1 238 ? 19.625 -4.559 -12.836 1 91.81 238 ARG B N 1
ATOM 4762 C CA . ARG B 1 238 ? 20.438 -5.105 -13.922 1 91.81 238 ARG B CA 1
ATOM 4763 C C . ARG B 1 238 ? 21.688 -4.27 -14.133 1 91.81 238 ARG B C 1
ATOM 4765 O O . ARG B 1 238 ? 22.797 -4.812 -14.219 1 91.81 238 ARG B O 1
ATOM 4772 N N . ASN B 1 239 ? 21.469 -2.979 -14.133 1 92.38 239 ASN B N 1
ATOM 4773 C CA . ASN B 1 239 ? 22.594 -2.07 -14.352 1 92.38 239 ASN B CA 1
ATOM 4774 C C . ASN B 1 239 ? 23.578 -2.119 -13.195 1 92.38 239 ASN B C 1
ATOM 4776 O O . ASN B 1 239 ? 24.797 -2.135 -13.414 1 92.38 239 ASN B O 1
ATOM 4780 N N . ALA B 1 240 ? 23.047 -2.119 -12.016 1 89.56 240 ALA B N 1
ATOM 4781 C CA . ALA B 1 240 ? 23.906 -2.176 -10.836 1 89.56 240 ALA B CA 1
ATOM 4782 C C . ALA B 1 240 ? 24.734 -3.459 -10.82 1 89.56 240 ALA B C 1
ATOM 4784 O O . ALA B 1 240 ? 25.922 -3.438 -10.477 1 89.56 240 ALA B O 1
ATOM 4785 N N . LEU B 1 241 ? 24.094 -4.547 -11.148 1 93.25 241 LEU B N 1
ATOM 4786 C CA . LEU B 1 241 ? 24.766 -5.844 -11.18 1 93.25 241 LEU B CA 1
ATOM 4787 C C . LEU B 1 241 ? 25.844 -5.879 -12.266 1 93.25 241 LEU B C 1
ATOM 4789 O O . LEU B 1 241 ? 26.922 -6.414 -12.055 1 93.25 241 LEU B O 1
ATOM 4793 N N . THR B 1 242 ? 25.5 -5.328 -13.43 1 92.69 242 THR B N 1
ATOM 4794 C CA . THR B 1 242 ? 26.453 -5.285 -14.547 1 92.69 242 THR B CA 1
ATOM 4795 C C . THR B 1 242 ? 27.703 -4.508 -14.156 1 92.69 242 THR B C 1
ATOM 4797 O O . THR B 1 242 ? 28.828 -4.941 -14.438 1 92.69 242 THR B O 1
ATOM 4800 N N . LYS B 1 243 ? 27.469 -3.424 -13.508 1 92.31 243 LYS B N 1
ATOM 4801 C CA . LYS B 1 243 ? 28.594 -2.582 -13.102 1 92.31 243 LYS B CA 1
ATOM 4802 C C . LYS B 1 243 ? 29.422 -3.254 -12.008 1 92.31 243 LYS B C 1
ATOM 4804 O O . LYS B 1 243 ? 30.656 -3.25 -12.062 1 92.31 243 LYS B O 1
ATOM 4809 N N . SER B 1 244 ? 28.781 -3.836 -11.094 1 91.56 244 SER B N 1
ATOM 4810 C CA . SER B 1 244 ? 29.484 -4.344 -9.922 1 91.56 244 SER B CA 1
ATOM 4811 C C . SER B 1 244 ? 30.094 -5.715 -10.195 1 91.56 244 SER B C 1
ATOM 4813 O O . SER B 1 244 ? 31.25 -5.973 -9.828 1 91.56 244 SER B O 1
ATOM 4815 N N . LEU B 1 245 ? 29.375 -6.613 -10.867 1 93.25 245 LEU B N 1
ATOM 4816 C CA . LEU B 1 245 ? 29.812 -7.992 -11.07 1 93.25 245 LEU B CA 1
ATOM 4817 C C . LEU B 1 245 ? 30.453 -8.164 -12.438 1 93.25 245 LEU B C 1
ATOM 4819 O O . LEU B 1 245 ? 31.453 -8.883 -12.578 1 93.25 245 LEU B O 1
ATOM 4823 N N . GLY B 1 246 ? 29.812 -7.523 -13.414 1 89 246 GLY B N 1
ATOM 4824 C CA . GLY B 1 246 ? 30.344 -7.648 -14.758 1 89 246 GLY B CA 1
ATOM 4825 C C . GLY B 1 246 ? 31.781 -7.176 -14.883 1 89 246 GLY B C 1
ATOM 4826 O O . GLY B 1 246 ? 32.625 -7.852 -15.5 1 89 246 GLY B O 1
ATOM 4827 N N . GLU B 1 247 ? 32.031 -6.18 -14.297 1 88.19 247 GLU B N 1
ATOM 4828 C CA . GLU B 1 247 ? 33.375 -5.598 -14.383 1 88.19 247 GLU B CA 1
ATOM 4829 C C . GLU B 1 247 ? 34.375 -6.422 -13.594 1 88.19 247 GLU B C 1
ATOM 4831 O O . GLU B 1 247 ? 35.531 -6.562 -14.008 1 88.19 247 GLU B O 1
ATOM 4836 N N . LYS B 1 248 ? 34 -6.988 -12.586 1 92.44 248 LYS B N 1
ATOM 4837 C CA . LYS B 1 248 ? 34.875 -7.684 -11.664 1 92.44 248 LYS B CA 1
ATOM 4838 C C . LYS B 1 248 ? 35.125 -9.117 -12.117 1 92.44 248 LYS B C 1
ATOM 4840 O O . LYS B 1 248 ? 36.25 -9.641 -11.969 1 92.44 248 LYS B O 1
ATOM 4845 N N . TYR B 1 249 ? 34.156 -9.797 -12.75 1 94.38 249 TYR B N 1
ATOM 4846 C CA . TYR B 1 249 ? 34.25 -11.234 -12.969 1 94.38 249 TYR B CA 1
ATOM 4847 C C . TYR B 1 249 ? 34.188 -11.57 -14.453 1 94.38 249 TYR B C 1
ATOM 4849 O O . TYR B 1 249 ? 34.406 -12.711 -14.852 1 94.38 249 TYR B O 1
ATOM 4857 N N . GLY B 1 250 ? 33.844 -10.648 -15.281 1 91.38 250 GLY B N 1
ATOM 4858 C CA . GLY B 1 250 ? 33.875 -10.789 -16.719 1 91.38 250 GLY B CA 1
ATOM 4859 C C . GLY B 1 250 ? 32.969 -11.891 -17.25 1 91.38 250 GLY B C 1
ATOM 4860 O O . GLY B 1 250 ? 31.781 -11.914 -16.922 1 91.38 250 GLY B O 1
ATOM 4861 N N . ASP B 1 251 ? 33.625 -12.945 -17.875 1 91.31 251 ASP B N 1
ATOM 4862 C CA . ASP B 1 251 ? 32.875 -13.961 -18.625 1 91.31 251 ASP B CA 1
ATOM 4863 C C . ASP B 1 251 ? 32.281 -14.992 -17.672 1 91.31 251 ASP B C 1
ATOM 4865 O O . ASP B 1 251 ? 31.469 -15.82 -18.094 1 91.31 251 ASP B O 1
ATOM 4869 N N . LYS B 1 252 ? 32.562 -14.883 -16.422 1 96 252 LYS B N 1
ATOM 4870 C CA . LYS B 1 252 ? 32 -15.836 -15.453 1 96 252 LYS B CA 1
ATOM 4871 C C . LYS B 1 252 ? 30.609 -15.43 -15.008 1 96 252 LYS B C 1
ATOM 4873 O O . LYS B 1 252 ? 29.922 -16.188 -14.336 1 96 252 LYS B O 1
ATOM 4878 N N . VAL B 1 253 ? 30.219 -14.164 -15.398 1 96.31 253 VAL B N 1
ATOM 4879 C CA . VAL B 1 253 ? 28.906 -13.695 -14.992 1 96.31 253 VAL B CA 1
ATOM 4880 C C . VAL B 1 253 ? 28.141 -13.172 -16.219 1 96.31 253 VAL B C 1
ATOM 4882 O O . VAL B 1 253 ? 28.719 -12.469 -17.047 1 96.31 253 VAL B O 1
ATOM 4885 N N . GLU B 1 254 ? 26.984 -13.602 -16.406 1 95.75 254 GLU B N 1
ATOM 4886 C CA . GLU B 1 254 ? 26.062 -13.094 -17.406 1 95.75 254 GLU B CA 1
ATOM 4887 C C . GLU B 1 254 ? 24.797 -12.508 -16.766 1 95.75 254 GLU B C 1
ATOM 4889 O O . GLU B 1 254 ? 24.141 -13.18 -15.977 1 95.75 254 GLU B O 1
ATOM 4894 N N . ILE B 1 255 ? 24.484 -11.289 -17.078 1 95 255 ILE B N 1
ATOM 4895 C CA . ILE B 1 255 ? 23.359 -10.609 -16.484 1 95 255 ILE B CA 1
ATOM 4896 C C . ILE B 1 255 ? 22.297 -10.328 -17.547 1 95 255 ILE B C 1
ATOM 4898 O O . ILE B 1 255 ? 22.594 -9.727 -18.578 1 95 255 ILE B O 1
ATOM 4902 N N . TYR B 1 256 ? 21.078 -10.773 -17.25 1 93.19 256 TYR B N 1
ATOM 4903 C CA . TYR B 1 256 ? 19.969 -10.617 -18.172 1 93.19 256 TYR B CA 1
ATOM 4904 C C . TYR B 1 256 ? 18.844 -9.805 -17.547 1 93.19 256 TYR B C 1
ATOM 4906 O O . TYR B 1 256 ? 18.781 -9.664 -16.328 1 93.19 256 TYR B O 1
ATOM 4914 N N . GLY B 1 257 ? 18.047 -9.172 -18.406 1 90.31 257 GLY B N 1
ATOM 4915 C CA . GLY B 1 257 ? 16.766 -8.633 -17.969 1 90.31 257 GLY B CA 1
ATOM 4916 C C . GLY B 1 257 ? 15.633 -9.633 -18.094 1 90.31 257 GLY B C 1
ATOM 4917 O O . GLY B 1 257 ? 15.828 -10.828 -17.891 1 90.31 257 GLY B O 1
ATOM 4918 N N . PHE B 1 258 ? 14.492 -9.125 -18.359 1 83.62 258 PHE B N 1
ATOM 4919 C CA . PHE B 1 258 ? 13.344 -10 -18.562 1 83.62 258 PHE B CA 1
ATOM 4920 C C . PHE B 1 258 ? 13.5 -10.812 -19.844 1 83.62 258 PHE B C 1
ATOM 4922 O O . PHE B 1 258 ? 13.875 -10.273 -20.875 1 83.62 258 PHE B O 1
ATOM 4929 N N . MET B 1 259 ? 13.281 -12.172 -19.656 1 85.06 259 MET B N 1
ATOM 4930 C CA . MET B 1 259 ? 13.422 -13.086 -20.781 1 85.06 259 MET B CA 1
ATOM 4931 C C . MET B 1 259 ? 12.148 -13.906 -20.984 1 85.06 259 MET B C 1
ATOM 4933 O O . MET B 1 259 ? 11.531 -14.344 -20.016 1 85.06 259 MET B O 1
ATOM 4937 N N . GLU B 1 260 ? 11.812 -14.195 -22.281 1 82.25 260 GLU B N 1
ATOM 4938 C CA . GLU B 1 260 ? 10.656 -15.023 -22.609 1 82.25 260 GLU B CA 1
ATOM 4939 C C . GLU B 1 260 ? 11.047 -16.5 -22.672 1 82.25 260 GLU B C 1
ATOM 4941 O O . GLU B 1 260 ? 10.227 -17.375 -22.391 1 82.25 260 GLU B O 1
ATOM 4946 N N . ASN B 1 261 ? 12.32 -16.766 -23.016 1 88.5 261 ASN B N 1
ATOM 4947 C CA . ASN B 1 261 ? 12.781 -18.141 -23.188 1 88.5 261 ASN B CA 1
ATOM 4948 C C . ASN B 1 261 ? 13.711 -18.547 -22.047 1 88.5 261 ASN B C 1
ATOM 4950 O O . ASN B 1 261 ? 14.805 -19.062 -22.297 1 88.5 261 ASN B O 1
ATOM 4954 N N . ILE B 1 262 ? 13.234 -18.391 -20.859 1 91 262 ILE B N 1
ATOM 4955 C CA . ILE B 1 262 ? 14.055 -18.625 -19.688 1 91 262 ILE B CA 1
ATOM 4956 C C . ILE B 1 262 ? 14.375 -20.109 -19.562 1 91 262 ILE B C 1
ATOM 4958 O O . ILE B 1 262 ? 15.375 -20.484 -18.953 1 91 262 ILE B O 1
ATOM 4962 N N . GLN B 1 263 ? 13.531 -21.016 -20.156 1 91.81 263 GLN B N 1
ATOM 4963 C CA . GLN B 1 263 ? 13.734 -22.453 -20.047 1 91.81 263 GLN B CA 1
ATOM 4964 C C . GLN B 1 263 ? 15.078 -22.859 -20.641 1 91.81 263 GLN B C 1
ATOM 4966 O O . GLN B 1 263 ? 15.688 -23.828 -20.188 1 91.81 263 GLN B O 1
ATOM 4971 N N . GLU B 1 264 ? 15.562 -22.078 -21.641 1 90.5 264 GLU B N 1
ATOM 4972 C CA . GLU B 1 264 ? 16.859 -22.391 -22.234 1 90.5 264 GLU B CA 1
ATOM 4973 C C . GLU B 1 264 ? 17.969 -22.25 -21.188 1 90.5 264 GLU B C 1
ATOM 4975 O O . GLU B 1 264 ? 18.891 -23.062 -21.141 1 90.5 264 GLU B O 1
ATOM 4980 N N . LEU B 1 265 ? 17.859 -21.234 -20.422 1 91.5 265 LEU B N 1
ATOM 4981 C CA . LEU B 1 265 ? 18.828 -21.031 -19.359 1 91.5 265 LEU B CA 1
ATOM 4982 C C . LEU B 1 265 ? 18.656 -22.078 -18.266 1 91.5 265 LEU B C 1
ATOM 4984 O O . LEU B 1 265 ? 19.641 -22.547 -17.688 1 91.5 265 LEU B O 1
ATOM 4988 N N . MET B 1 266 ? 17.422 -22.438 -18.016 1 92.38 266 MET B N 1
ATOM 4989 C CA . MET B 1 266 ? 17.156 -23.484 -17.016 1 92.38 266 MET B CA 1
ATOM 4990 C C . MET B 1 266 ? 17.766 -24.812 -17.453 1 92.38 266 MET B C 1
ATOM 4992 O O . MET B 1 266 ? 18.469 -25.453 -16.656 1 92.38 266 MET B O 1
ATOM 4996 N N . PHE B 1 267 ? 17.625 -25.125 -18.719 1 91.19 267 PHE B N 1
ATOM 4997 C CA . PHE B 1 267 ? 18.125 -26.391 -19.25 1 91.19 267 PHE B CA 1
ATOM 4998 C C . PHE B 1 267 ? 19.641 -26.438 -19.219 1 91.19 267 PHE B C 1
ATOM 5000 O O . PHE B 1 267 ? 20.234 -27.516 -19.094 1 91.19 267 PHE B O 1
ATOM 5007 N N . SER B 1 268 ? 20.25 -25.312 -19.25 1 89.62 268 SER B N 1
ATOM 5008 C CA . SER B 1 268 ? 21.703 -25.266 -19.344 1 89.62 268 SER B CA 1
ATOM 5009 C C . SER B 1 268 ? 22.328 -24.969 -17.984 1 89.62 268 SER B C 1
ATOM 5011 O O . SER B 1 268 ? 23.5 -24.594 -17.891 1 89.62 268 SER B O 1
ATOM 5013 N N . SER B 1 269 ? 21.562 -25.078 -16.922 1 93.19 269 SER B N 1
ATOM 5014 C CA . SER B 1 269 ? 22.062 -24.797 -15.578 1 93.19 269 SER B CA 1
ATOM 5015 C C . SER B 1 269 ? 22.062 -26.047 -14.711 1 93.19 269 SER B C 1
ATOM 5017 O O . SER B 1 269 ? 21.281 -26.969 -14.953 1 93.19 269 SER B O 1
ATOM 5019 N N . ASP B 1 270 ? 22.984 -26.062 -13.734 1 93.25 270 ASP B N 1
ATOM 5020 C CA . ASP B 1 270 ? 23.078 -27.188 -12.805 1 93.25 270 ASP B CA 1
ATOM 5021 C C . ASP B 1 270 ? 22.25 -26.922 -11.555 1 93.25 270 ASP B C 1
ATOM 5023 O O . ASP B 1 270 ? 21.734 -27.875 -10.938 1 93.25 270 ASP B O 1
ATOM 5027 N N . ILE B 1 271 ? 22.188 -25.656 -11.219 1 95.44 271 ILE B N 1
ATOM 5028 C CA . ILE B 1 271 ? 21.453 -25.25 -10.031 1 95.44 271 ILE B CA 1
ATOM 5029 C C . ILE B 1 271 ? 20.766 -23.922 -10.281 1 95.44 271 ILE B C 1
ATOM 5031 O O . ILE B 1 271 ? 21.312 -23.047 -10.945 1 95.44 271 ILE B O 1
ATOM 5035 N N . ALA B 1 272 ? 19.578 -23.812 -9.82 1 95.75 272 ALA B N 1
ATOM 5036 C CA . ALA B 1 272 ? 18.859 -22.547 -9.844 1 95.75 272 ALA B CA 1
ATOM 5037 C C . ALA B 1 272 ? 18.672 -21.984 -8.43 1 95.75 272 ALA B C 1
ATOM 5039 O O . ALA B 1 272 ? 18.266 -22.719 -7.52 1 95.75 272 ALA B O 1
ATOM 5040 N N . ILE B 1 273 ? 19.062 -20.781 -8.188 1 96.25 273 ILE B N 1
ATOM 5041 C CA . ILE B 1 273 ? 18.891 -20.078 -6.922 1 96.25 273 ILE B CA 1
ATOM 5042 C C . ILE B 1 273 ? 17.75 -19.062 -7.043 1 96.25 273 ILE B C 1
ATOM 5044 O O . ILE B 1 273 ? 17.859 -18.094 -7.785 1 96.25 273 ILE B O 1
ATOM 5048 N N . THR B 1 274 ? 16.688 -19.328 -6.332 1 93.88 274 THR B N 1
ATOM 5049 C CA . THR B 1 274 ? 15.469 -18.562 -6.598 1 93.88 274 THR B CA 1
ATOM 5050 C C . THR B 1 274 ? 14.711 -18.297 -5.305 1 93.88 274 THR B C 1
ATOM 5052 O O . THR B 1 274 ? 15.016 -18.875 -4.262 1 93.88 274 THR B O 1
ATOM 5055 N N . ARG B 1 275 ? 13.758 -17.375 -5.438 1 90.62 275 ARG B N 1
ATOM 5056 C CA . ARG B 1 275 ? 12.711 -17.297 -4.426 1 90.62 275 ARG B CA 1
ATOM 5057 C C . ARG B 1 275 ? 11.719 -18.438 -4.574 1 90.62 275 ARG B C 1
ATOM 5059 O O . ARG B 1 275 ? 11.672 -19.094 -5.617 1 90.62 275 ARG B O 1
ATOM 5066 N N . GLY B 1 276 ? 10.953 -18.672 -3.52 1 92.31 276 GLY B N 1
ATOM 5067 C CA . GLY B 1 276 ? 10.031 -19.797 -3.518 1 92.31 276 GLY B CA 1
ATOM 5068 C C . GLY B 1 276 ? 8.672 -19.453 -4.09 1 92.31 276 GLY B C 1
ATOM 5069 O O . GLY B 1 276 ? 7.641 -19.719 -3.469 1 92.31 276 GLY B O 1
ATOM 5070 N N . SER B 1 277 ? 8.625 -18.766 -5.254 1 92.69 277 SER B N 1
ATOM 5071 C CA . SER B 1 277 ? 7.348 -18.5 -5.906 1 92.69 277 SER B CA 1
ATOM 5072 C C . SER B 1 277 ? 6.789 -19.75 -6.578 1 92.69 277 SER B C 1
ATOM 5074 O O . SER B 1 277 ? 7.547 -20.594 -7.07 1 92.69 277 SER B O 1
ATOM 5076 N N . PRO B 1 278 ? 5.492 -19.844 -6.66 1 94.94 278 PRO B N 1
ATOM 5077 C CA . PRO B 1 278 ? 4.875 -21.047 -7.207 1 94.94 278 PRO B CA 1
ATOM 5078 C C . PRO B 1 278 ? 5.32 -21.344 -8.641 1 94.94 278 PRO B C 1
ATOM 5080 O O . PRO B 1 278 ? 5.723 -22.469 -8.945 1 94.94 278 PRO B O 1
ATOM 5083 N N . ASN B 1 279 ? 5.281 -20.344 -9.508 1 93.25 279 ASN B N 1
ATOM 5084 C CA . ASN B 1 279 ? 5.598 -20.531 -10.914 1 93.25 279 ASN B CA 1
ATOM 5085 C C . ASN B 1 279 ? 7.051 -20.969 -11.109 1 93.25 279 ASN B C 1
ATOM 5087 O O . ASN B 1 279 ? 7.324 -21.922 -11.844 1 93.25 279 ASN B O 1
ATOM 5091 N N . VAL B 1 280 ? 7.918 -20.312 -10.445 1 91.5 280 VAL B N 1
ATOM 5092 C CA . VAL B 1 280 ? 9.336 -20.594 -10.594 1 91.5 280 VAL B CA 1
ATOM 5093 C C . VAL B 1 280 ? 9.633 -22.016 -10.086 1 91.5 280 VAL B C 1
ATOM 5095 O O . VAL B 1 280 ? 10.336 -22.781 -10.742 1 91.5 280 VAL B O 1
ATOM 5098 N N . MET B 1 281 ? 9.125 -22.328 -8.984 1 94.44 281 MET B N 1
ATOM 5099 C CA . MET B 1 281 ? 9.344 -23.641 -8.414 1 94.44 281 MET B CA 1
ATOM 5100 C C . MET B 1 281 ? 8.844 -24.734 -9.352 1 94.44 281 MET B C 1
ATOM 5102 O O . MET B 1 281 ? 9.547 -25.719 -9.594 1 94.44 281 MET B O 1
ATOM 5106 N N . MET B 1 282 ? 7.656 -24.531 -9.898 1 95.31 282 MET B N 1
ATOM 5107 C CA . MET B 1 282 ? 7.047 -25.578 -10.711 1 95.31 282 MET B CA 1
ATOM 5108 C C . MET B 1 282 ? 7.695 -25.641 -12.094 1 95.31 282 MET B C 1
ATOM 5110 O O . MET B 1 282 ? 7.812 -26.719 -12.68 1 95.31 282 MET B O 1
ATOM 5114 N N . GLU B 1 283 ? 8.109 -24.5 -12.617 1 93.56 283 GLU B N 1
ATOM 5115 C CA . GLU B 1 283 ? 8.844 -24.484 -13.875 1 93.56 283 GLU B CA 1
ATOM 5116 C C . GLU B 1 283 ? 10.211 -25.141 -13.734 1 93.56 283 GLU B C 1
ATOM 5118 O O . GLU B 1 283 ? 10.656 -25.875 -14.625 1 93.56 283 GLU B O 1
ATOM 5123 N N . CYS B 1 284 ? 10.883 -24.906 -12.633 1 93.38 284 CYS B N 1
ATOM 5124 C CA . CYS B 1 284 ? 12.164 -25.562 -12.375 1 93.38 284 CYS B CA 1
ATOM 5125 C C . CYS B 1 284 ? 11.984 -27.062 -12.211 1 93.38 284 CYS B C 1
ATOM 5127 O O . CYS B 1 284 ? 12.789 -27.844 -12.719 1 93.38 284 CYS B O 1
ATOM 5129 N N . THR B 1 285 ? 10.953 -27.422 -11.516 1 94.38 285 THR B N 1
ATOM 5130 C CA . THR B 1 285 ? 10.648 -28.844 -11.352 1 94.38 285 THR B CA 1
ATOM 5131 C C . THR B 1 285 ? 10.383 -29.5 -12.703 1 94.38 285 THR B C 1
ATOM 5133 O O . THR B 1 285 ? 10.891 -30.578 -12.984 1 94.38 285 THR B O 1
ATOM 5136 N N . ALA B 1 286 ? 9.609 -28.797 -13.508 1 93.75 286 ALA B N 1
ATOM 5137 C CA . ALA B 1 286 ? 9.305 -29.297 -14.844 1 93.75 286 ALA B CA 1
ATOM 5138 C C . ALA B 1 286 ? 10.578 -29.406 -15.688 1 93.75 286 ALA B C 1
ATOM 5140 O O . ALA B 1 286 ? 10.727 -30.359 -16.469 1 93.75 286 ALA B O 1
ATOM 5141 N N . SER B 1 287 ? 11.461 -28.484 -15.531 1 92.81 287 SER B N 1
ATOM 5142 C CA . SER B 1 287 ? 12.711 -28.453 -16.281 1 92.81 287 SER B CA 1
ATOM 5143 C C . SER B 1 287 ? 13.766 -29.359 -15.656 1 92.81 287 SER B C 1
ATOM 5145 O O . SER B 1 287 ? 14.867 -29.5 -16.188 1 92.81 287 SER B O 1
ATOM 5147 N N . ASN B 1 288 ? 13.477 -29.891 -14.516 1 92.81 288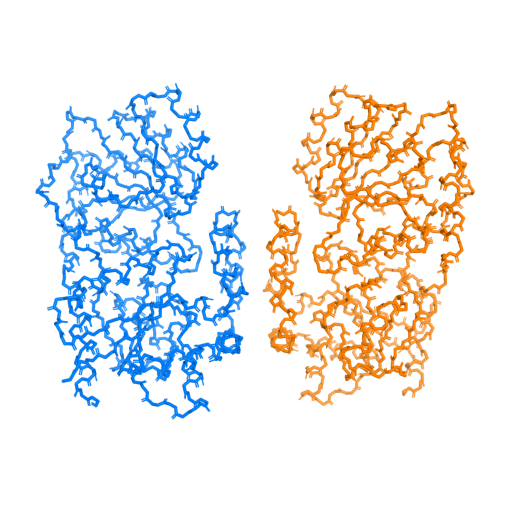 ASN B N 1
ATOM 5148 C CA . ASN B 1 288 ? 14.336 -30.812 -13.789 1 92.81 288 ASN B CA 1
ATOM 5149 C C . ASN B 1 288 ? 15.656 -30.172 -13.391 1 92.81 288 ASN B C 1
ATOM 5151 O O . ASN B 1 288 ? 16.719 -30.75 -13.602 1 92.81 288 ASN B O 1
ATOM 5155 N N . ILE B 1 289 ? 15.602 -28.984 -12.938 1 93 289 ILE B N 1
ATOM 5156 C CA . ILE B 1 289 ? 16.766 -28.281 -12.406 1 93 289 ILE B CA 1
ATOM 5157 C C . ILE B 1 289 ? 16.641 -28.156 -10.883 1 93 289 ILE B C 1
ATOM 5159 O O . ILE B 1 289 ? 15.68 -27.578 -10.383 1 93 289 ILE B O 1
ATOM 5163 N N . PRO B 1 290 ? 17.641 -28.656 -10.164 1 93.75 290 PRO B N 1
ATOM 5164 C CA . PRO B 1 290 ? 17.594 -28.5 -8.703 1 93.75 290 PRO B CA 1
ATOM 5165 C C . PRO B 1 290 ? 17.531 -27.031 -8.266 1 93.75 290 PRO B C 1
ATOM 5167 O O . PRO B 1 290 ? 18.188 -26.172 -8.875 1 93.75 290 PRO B O 1
ATOM 5170 N N . LEU B 1 291 ? 16.828 -26.781 -7.156 1 94.94 291 LEU B N 1
ATOM 5171 C CA . LEU B 1 291 ? 16.609 -25.422 -6.684 1 94.94 291 LEU B CA 1
ATOM 5172 C C . LEU B 1 291 ? 17.234 -25.219 -5.312 1 94.94 291 LEU B C 1
ATOM 5174 O O . LEU B 1 291 ? 17.25 -26.125 -4.48 1 94.94 291 LEU B O 1
ATOM 5178 N N . VAL B 1 292 ? 17.781 -24.062 -5.18 1 97.06 292 VAL B N 1
ATOM 5179 C CA . VAL B 1 292 ? 18.078 -23.516 -3.865 1 97.06 292 VAL B CA 1
ATOM 5180 C C . VAL B 1 292 ? 17.156 -22.312 -3.586 1 97.06 292 VAL B C 1
ATOM 5182 O O . VAL B 1 292 ? 17.297 -21.266 -4.211 1 97.06 292 VAL B O 1
ATOM 5185 N N . ILE B 1 293 ? 16.25 -22.5 -2.689 1 96.75 293 ILE B N 1
ATOM 5186 C CA . ILE B 1 293 ? 15.281 -21.438 -2.381 1 96.75 293 ILE B CA 1
ATOM 5187 C C . ILE B 1 293 ? 15.867 -20.5 -1.325 1 96.75 293 ILE B C 1
ATOM 5189 O O . ILE B 1 293 ? 16.188 -20.938 -0.214 1 96.75 293 ILE B O 1
ATOM 5193 N N . THR B 1 294 ? 15.969 -19.25 -1.651 1 94.62 294 THR B N 1
ATOM 5194 C CA . THR B 1 294 ? 16.672 -18.297 -0.782 1 94.62 294 THR B CA 1
ATOM 5195 C C . THR B 1 294 ? 15.68 -17.406 -0.05 1 94.62 294 THR B C 1
ATOM 5197 O O . THR B 1 294 ? 16.062 -16.641 0.837 1 94.62 294 THR B O 1
ATOM 5200 N N . GLY B 1 295 ? 14.422 -17.531 -0.405 1 90.94 295 GLY B N 1
ATOM 5201 C CA . GLY B 1 295 ? 13.414 -16.703 0.245 1 90.94 295 GLY B CA 1
ATOM 5202 C C . GLY B 1 295 ? 12.00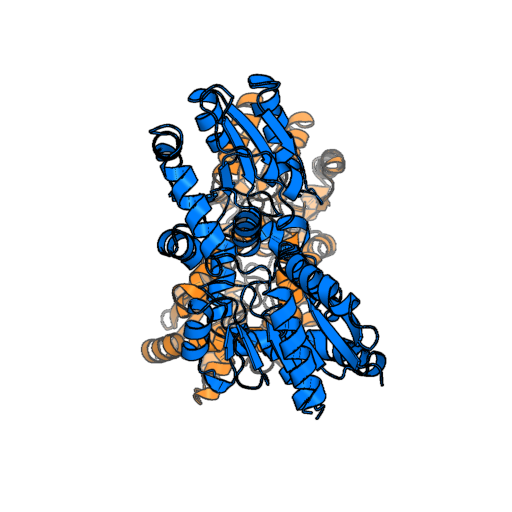8 -16.953 -0.275 1 90.94 295 GLY B C 1
ATOM 5203 O O . GLY B 1 295 ? 11.812 -17.781 -1.166 1 90.94 295 GLY B O 1
ATOM 5204 N N . ALA B 1 296 ? 11.055 -16.312 0.361 1 91.5 296 ALA B N 1
ATOM 5205 C CA . ALA B 1 296 ? 9.641 -16.375 0.008 1 91.5 296 ALA B CA 1
ATOM 5206 C C . ALA B 1 296 ? 8.922 -15.078 0.355 1 91.5 296 ALA B C 1
ATOM 5208 O O . ALA B 1 296 ? 9.203 -14.461 1.387 1 91.5 296 ALA B O 1
ATOM 5209 N N . LEU B 1 297 ? 8.117 -14.625 -0.533 1 88.75 297 LEU B N 1
ATOM 5210 C CA . LEU B 1 297 ? 7.301 -13.461 -0.223 1 88.75 297 LEU B CA 1
ATOM 5211 C C . LEU B 1 297 ? 6.383 -13.734 0.961 1 88.75 297 LEU B C 1
ATOM 5213 O O . LEU B 1 297 ? 5.766 -14.805 1.037 1 88.75 297 LEU B O 1
ATOM 5217 N N . PRO B 1 298 ? 6.258 -12.797 1.842 1 88.75 298 PRO B N 1
ATOM 5218 C CA . PRO B 1 298 ? 5.32 -13 2.949 1 88.75 298 PRO B CA 1
ATOM 5219 C C . PRO B 1 298 ? 3.898 -13.289 2.477 1 88.75 298 PRO B C 1
ATOM 5221 O O . PRO B 1 298 ? 3.441 -12.703 1.491 1 88.75 298 PRO B O 1
ATOM 5224 N N . GLY B 1 299 ? 3.221 -14.18 3.254 1 90.56 299 GLY B N 1
ATOM 5225 C CA . GLY B 1 299 ? 1.843 -14.508 2.93 1 90.56 299 GLY B CA 1
ATOM 5226 C C . GLY B 1 299 ? 1.716 -15.68 1.977 1 90.56 299 GLY B C 1
ATOM 5227 O O . GLY B 1 299 ? 1.81 -16.844 2.391 1 90.56 299 GLY B O 1
ATOM 5228 N N . GLN B 1 300 ? 1.72 -15.359 0.695 1 90.12 300 GLN B N 1
ATOM 5229 C CA . GLN B 1 300 ? 1.313 -16.359 -0.283 1 90.12 300 GLN B CA 1
ATOM 5230 C C . GLN B 1 300 ? 2.439 -17.359 -0.55 1 90.12 300 GLN B C 1
ATOM 5232 O O . GLN B 1 300 ? 2.203 -18.453 -1.084 1 90.12 300 GLN B O 1
ATOM 5237 N N . GLU B 1 301 ? 3.695 -17.031 -0.196 1 92.56 301 GLU B N 1
ATOM 5238 C CA . GLU B 1 301 ? 4.797 -17.938 -0.51 1 92.56 301 GLU B CA 1
ATOM 5239 C C . GLU B 1 301 ? 5.371 -18.562 0.756 1 92.56 301 GLU B C 1
ATOM 5241 O O . GLU B 1 301 ? 6.293 -19.375 0.686 1 92.56 301 GLU B O 1
ATOM 5246 N N . GLU B 1 302 ? 4.801 -18.266 1.849 1 93 302 GLU B N 1
ATOM 5247 C CA . GLU B 1 302 ? 5.379 -18.625 3.139 1 93 302 GLU B CA 1
ATOM 5248 C C . GLU B 1 302 ? 5.535 -20.141 3.277 1 93 302 GLU B C 1
ATOM 5250 O O . GLU B 1 302 ? 6.508 -20.609 3.863 1 93 302 GLU B O 1
ATOM 5255 N N . GLY B 1 303 ? 4.656 -20.906 2.793 1 95.94 303 GLY B N 1
ATOM 5256 C CA . GLY B 1 303 ? 4.695 -22.344 2.945 1 95.94 303 GLY B CA 1
ATOM 5257 C C . GLY B 1 303 ? 5.477 -23.047 1.848 1 95.94 303 GLY B C 1
ATOM 5258 O O . GLY B 1 303 ? 5.754 -24.234 1.939 1 95.94 303 GLY B O 1
ATOM 5259 N N . ASN B 1 304 ? 5.965 -22.344 0.874 1 97.25 304 ASN B N 1
ATOM 5260 C CA . ASN B 1 304 ? 6.52 -22.938 -0.333 1 97.25 304 ASN B CA 1
ATOM 5261 C C . ASN B 1 304 ? 7.883 -23.578 -0.066 1 97.25 304 ASN B C 1
ATOM 5263 O O . ASN B 1 304 ? 8.156 -24.688 -0.539 1 97.25 304 ASN B O 1
ATOM 5267 N N . PRO B 1 305 ? 8.773 -22.938 0.729 1 96.88 305 PRO B N 1
ATOM 5268 C CA . PRO B 1 305 ? 10.062 -23.562 0.983 1 96.88 305 PRO B CA 1
ATOM 5269 C C . PRO B 1 305 ? 9.938 -24.922 1.679 1 96.88 305 PRO B C 1
ATOM 5271 O O . PRO B 1 305 ? 10.57 -25.891 1.266 1 96.88 305 PRO B O 1
ATOM 5274 N N . LYS B 1 306 ? 9.117 -24.953 2.711 1 96.94 306 LYS B N 1
ATOM 5275 C CA . LYS B 1 306 ? 8.922 -26.203 3.424 1 96.94 306 LYS B CA 1
ATOM 5276 C C . LYS B 1 306 ? 8.281 -27.25 2.52 1 96.94 306 LYS B C 1
ATOM 5278 O O . LYS B 1 306 ? 8.625 -28.438 2.596 1 96.94 306 LYS B O 1
ATOM 5283 N N . PHE B 1 307 ? 7.355 -26.875 1.766 1 97.56 307 PHE B N 1
ATOM 5284 C CA . PHE B 1 307 ? 6.73 -27.75 0.774 1 97.56 307 PHE B CA 1
ATOM 5285 C C . PHE B 1 307 ? 7.785 -28.359 -0.135 1 97.56 307 PHE B C 1
ATOM 5287 O O . PHE B 1 307 ? 7.773 -29.578 -0.367 1 97.56 307 PHE B O 1
ATOM 5294 N N . ALA B 1 308 ? 8.68 -27.562 -0.69 1 97.06 308 ALA B N 1
ATOM 5295 C CA . ALA B 1 308 ? 9.734 -28.047 -1.583 1 97.06 308 ALA B CA 1
ATOM 5296 C C . ALA B 1 308 ? 10.633 -29.047 -0.882 1 97.06 308 ALA B C 1
ATOM 5298 O O . ALA B 1 308 ? 11.039 -30.047 -1.481 1 97.06 308 ALA B O 1
ATOM 5299 N N . GLU B 1 309 ? 10.922 -28.75 0.351 1 96.56 309 GLU B N 1
ATOM 5300 C CA . GLU B 1 309 ? 11.758 -29.672 1.126 1 96.56 309 GLU B CA 1
ATOM 5301 C C . GLU B 1 309 ? 11.039 -31 1.377 1 96.56 309 GLU B C 1
ATOM 5303 O O . GLU B 1 309 ? 11.648 -32.062 1.273 1 96.56 309 GLU B O 1
ATOM 5308 N N . ASN B 1 310 ? 9.773 -30.906 1.724 1 96.69 310 ASN B N 1
ATOM 5309 C CA . ASN B 1 310 ? 8.992 -32.094 2.027 1 96.69 310 ASN B CA 1
ATOM 5310 C C . ASN B 1 310 ? 8.977 -33.062 0.85 1 96.69 310 ASN B C 1
ATOM 5312 O O . ASN B 1 310 ? 8.992 -34.281 1.042 1 96.69 310 ASN B O 1
ATOM 5316 N N . TYR B 1 311 ? 8.938 -32.562 -0.292 1 96.5 311 TYR B N 1
ATOM 5317 C CA . TYR B 1 311 ? 8.898 -33.406 -1.484 1 96.5 311 TYR B CA 1
ATOM 5318 C C . TYR B 1 311 ? 10.281 -33.562 -2.098 1 96.5 311 TYR B C 1
ATOM 5320 O O . TYR B 1 311 ? 10.43 -34.125 -3.186 1 96.5 311 TYR B O 1
ATOM 5328 N N . ASN B 1 312 ? 11.344 -32.969 -1.479 1 96.88 312 ASN B N 1
ATOM 5329 C CA . ASN B 1 312 ? 12.742 -33.031 -1.919 1 96.88 312 ASN B CA 1
ATOM 5330 C C . ASN B 1 312 ? 12.898 -32.438 -3.322 1 96.88 312 ASN B C 1
ATOM 5332 O O . ASN B 1 312 ? 13.562 -33.031 -4.172 1 96.88 312 ASN B O 1
ATOM 5336 N N . LEU B 1 313 ? 12.25 -31.328 -3.553 1 96 313 LEU B N 1
ATOM 5337 C CA . LEU B 1 313 ? 12.312 -30.672 -4.852 1 96 313 LEU B CA 1
ATOM 5338 C C . LEU B 1 313 ? 13.43 -29.641 -4.879 1 96 313 LEU B C 1
ATOM 5340 O O . LEU B 1 313 ? 13.844 -29.188 -5.953 1 96 313 LEU B O 1
ATOM 5344 N N . ALA B 1 314 ? 13.828 -29.219 -3.707 1 97.31 314 ALA B N 1
ATOM 5345 C CA . ALA B 1 314 ? 14.773 -28.125 -3.533 1 97.31 314 ALA B CA 1
ATOM 5346 C C . ALA B 1 314 ? 15.469 -28.203 -2.176 1 97.31 314 ALA B C 1
ATOM 5348 O O . ALA B 1 314 ? 15.062 -28.984 -1.313 1 97.31 314 ALA B O 1
ATOM 5349 N N . VAL B 1 315 ? 16.531 -27.469 -2.047 1 97.56 315 VAL B N 1
ATOM 5350 C CA . VAL B 1 315 ? 17.078 -27.141 -0.73 1 97.56 315 VAL B CA 1
ATOM 5351 C C . VAL B 1 315 ? 16.766 -25.688 -0.382 1 97.56 315 VAL B C 1
ATOM 5353 O O . VAL B 1 315 ? 16.594 -24.859 -1.272 1 97.56 315 VAL B O 1
ATOM 5356 N N . VAL B 1 316 ? 16.594 -25.438 0.914 1 97.5 316 VAL B N 1
ATOM 5357 C CA . VAL B 1 316 ? 16.266 -24.094 1.367 1 97.5 316 VAL B CA 1
ATOM 5358 C C . VAL B 1 316 ? 17.484 -23.469 2.053 1 97.5 316 VAL B C 1
ATOM 5360 O O . VAL B 1 316 ? 18.109 -24.094 2.912 1 97.5 316 VAL B O 1
ATOM 5363 N N . CYS B 1 317 ? 17.922 -22.312 1.59 1 96.5 317 CYS B N 1
ATOM 5364 C CA . CYS B 1 317 ? 19.031 -21.547 2.166 1 96.5 317 CYS B CA 1
ATOM 5365 C C . CYS B 1 317 ? 18.688 -20.062 2.24 1 96.5 317 CYS B C 1
ATOM 5367 O O . CYS B 1 317 ? 19.031 -19.297 1.338 1 96.5 317 CYS B O 1
ATOM 5369 N N . THR B 1 318 ? 18.188 -19.625 3.371 1 92.19 318 THR B N 1
ATOM 5370 C CA . THR B 1 318 ? 17.734 -18.25 3.496 1 92.19 318 THR B CA 1
ATOM 5371 C C . THR B 1 318 ? 18.844 -17.359 4.039 1 92.19 318 THR B C 1
ATOM 5373 O O . THR B 1 318 ? 18.766 -16.141 3.949 1 92.19 318 THR B O 1
ATOM 5376 N N . ASP B 1 319 ? 19.844 -17.984 4.582 1 93.38 319 ASP B N 1
ATOM 5377 C CA . ASP B 1 319 ? 21 -17.25 5.098 1 93.38 319 ASP B CA 1
ATOM 5378 C C . ASP B 1 319 ? 22.156 -17.297 4.098 1 93.38 319 ASP B C 1
ATOM 5380 O O . ASP B 1 319 ? 22.766 -18.344 3.873 1 93.38 319 ASP B O 1
ATOM 5384 N N . ILE B 1 320 ? 22.531 -16.188 3.631 1 92.25 320 ILE B N 1
ATOM 5385 C CA . ILE B 1 320 ? 23.578 -16.062 2.613 1 92.25 320 ILE B CA 1
ATOM 5386 C C . ILE B 1 320 ? 24.875 -16.641 3.15 1 92.25 320 ILE B C 1
ATOM 5388 O O . ILE B 1 320 ? 25.672 -17.203 2.395 1 92.25 320 ILE B O 1
ATOM 5392 N N . LYS B 1 321 ? 25.109 -16.531 4.461 1 93.88 321 LYS B N 1
ATOM 5393 C CA . LYS B 1 321 ? 26.328 -17.031 5.074 1 93.88 321 LYS B CA 1
ATOM 5394 C C . LYS B 1 321 ? 26.438 -18.547 4.945 1 93.88 321 LYS B C 1
ATOM 5396 O O . LYS B 1 321 ? 27.531 -19.109 5.016 1 93.88 321 LYS B O 1
ATOM 5401 N N . LYS B 1 322 ? 25.344 -19.188 4.723 1 97 322 LYS B N 1
ATOM 5402 C CA . LYS B 1 322 ? 25.312 -20.656 4.645 1 97 322 LYS B CA 1
ATOM 5403 C C . LYS B 1 322 ? 25.297 -21.125 3.193 1 97 322 LYS B C 1
ATOM 5405 O O . LYS B 1 322 ? 25.297 -22.328 2.926 1 97 322 LYS B O 1
ATOM 5410 N N . MET B 1 323 ? 25.312 -20.203 2.262 1 96.44 323 MET B N 1
ATOM 5411 C CA . MET B 1 323 ? 25.188 -20.531 0.843 1 96.44 323 MET B CA 1
ATOM 5412 C C . MET B 1 323 ? 26.344 -21.391 0.372 1 96.44 323 MET B C 1
ATOM 5414 O O . MET B 1 323 ? 26.156 -22.359 -0.358 1 96.44 323 MET B O 1
ATOM 5418 N N . LYS B 1 324 ? 27.547 -21 0.788 1 97.44 324 LYS B N 1
ATOM 5419 C CA . LYS B 1 324 ? 28.719 -21.797 0.401 1 97.44 324 LYS B CA 1
ATOM 5420 C C . LYS B 1 324 ? 28.578 -23.25 0.835 1 97.44 324 LYS B C 1
ATOM 5422 O O . LYS B 1 324 ? 28.75 -24.156 0.028 1 97.44 324 LYS B O 1
ATOM 5427 N N . ASP B 1 325 ? 28.203 -23.391 2.113 1 97.75 325 ASP B N 1
ATOM 5428 C CA . ASP B 1 325 ? 28.062 -24.75 2.656 1 97.75 325 ASP B CA 1
ATOM 5429 C C . ASP B 1 325 ? 26.953 -25.516 1.931 1 97.75 325 ASP B C 1
ATOM 5431 O O . ASP B 1 325 ? 27.094 -26.703 1.677 1 97.75 325 ASP B O 1
ATOM 5435 N N . THR B 1 326 ? 25.891 -24.859 1.659 1 97.56 326 THR B N 1
ATOM 5436 C CA . THR B 1 326 ? 24.75 -25.453 0.979 1 97.56 326 THR B CA 1
ATOM 5437 C C . THR B 1 326 ? 25.156 -25.969 -0.4 1 97.56 326 THR B C 1
ATOM 5439 O O . THR B 1 326 ? 24.844 -27.109 -0.762 1 97.56 326 THR B O 1
ATOM 5442 N N . ILE B 1 327 ? 25.906 -25.188 -1.147 1 96.88 327 ILE B N 1
ATOM 5443 C CA . ILE B 1 327 ? 26.328 -25.547 -2.494 1 96.88 327 ILE B CA 1
ATOM 5444 C C . ILE B 1 327 ? 27.375 -26.672 -2.42 1 96.88 327 ILE B C 1
ATOM 5446 O O . ILE B 1 327 ? 27.328 -27.609 -3.219 1 96.88 327 ILE B O 1
ATOM 5450 N N . GLU B 1 328 ? 28.25 -26.594 -1.473 1 96.12 328 GLU B N 1
ATOM 5451 C CA . GLU B 1 328 ? 29.234 -27.641 -1.276 1 96.12 328 GLU B CA 1
ATOM 5452 C C . GLU B 1 328 ? 28.562 -28.984 -1.033 1 96.12 328 GLU B C 1
ATOM 5454 O O . GLU B 1 328 ? 28.969 -30.016 -1.585 1 96.12 328 GLU B O 1
ATOM 5459 N N . ASN B 1 329 ? 27.594 -28.938 -0.212 1 96.44 329 ASN B N 1
ATOM 5460 C CA . ASN B 1 329 ? 26.859 -30.156 0.11 1 96.44 329 ASN B CA 1
ATOM 5461 C C . ASN B 1 329 ? 26.156 -30.734 -1.115 1 96.44 329 ASN B C 1
ATOM 5463 O O . ASN B 1 329 ? 26.062 -31.953 -1.276 1 96.44 329 ASN B O 1
ATOM 5467 N N . LEU B 1 330 ? 25.641 -29.906 -1.952 1 95.62 330 LEU B N 1
ATOM 5468 C CA . LEU B 1 330 ? 24.953 -30.328 -3.164 1 95.62 330 LEU B CA 1
ATOM 5469 C C . LEU B 1 330 ? 25.922 -30.953 -4.152 1 95.62 330 LEU B C 1
ATOM 5471 O O . LEU B 1 330 ? 25.562 -31.891 -4.871 1 95.62 330 LEU B O 1
ATOM 5475 N N . MET B 1 331 ? 27.172 -30.531 -4.125 1 93.06 331 MET B N 1
ATOM 5476 C CA . MET B 1 331 ? 28.141 -30.953 -5.121 1 93.06 331 MET B CA 1
ATOM 5477 C C . MET B 1 331 ? 28.922 -32.156 -4.641 1 93.06 331 MET B C 1
ATOM 5479 O O . MET B 1 331 ? 29.562 -32.844 -5.434 1 93.06 331 MET B O 1
ATOM 5483 N N . LYS B 1 332 ? 28.797 -32.375 -3.402 1 91.56 332 LYS B N 1
ATOM 5484 C CA . LYS B 1 332 ? 29.578 -33.469 -2.824 1 91.56 332 LYS B CA 1
ATOM 5485 C C . LYS B 1 332 ? 29.281 -34.781 -3.541 1 91.56 332 LYS B C 1
ATOM 5487 O O . LYS B 1 332 ? 28.156 -35.031 -4 1 91.56 332 LYS B O 1
ATOM 5492 N N . ASN B 1 333 ? 30.312 -35.688 -3.555 1 90.56 333 ASN B N 1
ATOM 5493 C CA . ASN B 1 333 ? 30.188 -37.031 -4.137 1 90.56 333 ASN B CA 1
ATOM 5494 C C . ASN B 1 333 ? 29.641 -36.969 -5.555 1 90.56 333 ASN B C 1
ATOM 5496 O O . ASN B 1 333 ? 28.656 -37.656 -5.867 1 90.56 333 ASN B O 1
ATOM 5500 N N . ASN B 1 334 ? 30.172 -36.125 -6.391 1 88.44 334 ASN B N 1
ATOM 5501 C CA . ASN B 1 334 ? 29.844 -35.938 -7.805 1 88.44 334 ASN B CA 1
ATOM 5502 C C . ASN B 1 334 ? 28.391 -35.562 -8 1 88.44 334 ASN B C 1
ATOM 5504 O O . ASN B 1 334 ? 27.703 -36.094 -8.867 1 88.44 334 ASN B O 1
ATOM 5508 N N . GLY B 1 335 ? 27.859 -34.812 -7.039 1 91.44 335 GLY B N 1
ATOM 5509 C CA . GLY B 1 335 ? 26.531 -34.281 -7.172 1 91.44 335 GLY B CA 1
ATOM 5510 C C . GLY B 1 335 ? 25.438 -35.25 -6.742 1 91.44 335 GLY B C 1
ATOM 5511 O O . GLY B 1 335 ? 24.344 -35.25 -7.316 1 91.44 335 GLY B O 1
ATOM 5512 N N . GLU B 1 336 ? 25.688 -36.031 -5.785 1 92.25 336 GLU B N 1
ATOM 5513 C CA . GLU B 1 336 ? 24.719 -37.031 -5.316 1 92.25 336 GLU B CA 1
ATOM 5514 C C . GLU B 1 336 ? 23.406 -36.375 -4.883 1 92.25 336 GLU B C 1
ATOM 5516 O O . GLU B 1 336 ? 22.328 -36.812 -5.254 1 92.25 336 GLU B O 1
ATOM 5521 N N . ASN B 1 337 ? 23.547 -35.344 -4.117 1 94.12 337 ASN B N 1
ATOM 5522 C CA . ASN B 1 337 ? 22.359 -34.656 -3.623 1 94.12 337 ASN B CA 1
ATOM 5523 C C . ASN B 1 337 ? 21.609 -33.938 -4.75 1 94.12 337 ASN B C 1
ATOM 5525 O O . ASN B 1 337 ? 20.391 -33.844 -4.727 1 94.12 337 ASN B O 1
ATOM 5529 N N . LEU B 1 338 ? 22.344 -33.438 -5.738 1 94.19 338 LEU B N 1
ATOM 5530 C CA . LEU B 1 338 ? 21.703 -32.844 -6.918 1 94.19 338 LEU B CA 1
ATOM 5531 C C . LEU B 1 338 ? 20.875 -33.906 -7.652 1 94.19 338 LEU B C 1
ATOM 5533 O O . LEU B 1 338 ? 19.734 -33.625 -8.039 1 94.19 338 LEU B O 1
ATOM 5537 N N . ASN B 1 339 ? 21.453 -35.031 -7.75 1 92.19 339 ASN B N 1
ATOM 5538 C CA . ASN B 1 339 ? 20.781 -36.094 -8.453 1 92.19 339 ASN B CA 1
ATOM 5539 C C . ASN B 1 339 ? 19.547 -36.594 -7.703 1 92.19 339 ASN B C 1
ATOM 5541 O O . ASN B 1 339 ? 18.547 -36.969 -8.32 1 92.19 339 ASN B O 1
ATOM 5545 N N . LYS B 1 340 ? 19.625 -36.594 -6.43 1 95 340 LYS B N 1
ATOM 5546 C CA . LYS B 1 340 ? 18.469 -36.969 -5.621 1 95 340 LYS B CA 1
ATOM 5547 C C . LYS B 1 340 ? 17.312 -36 -5.832 1 95 340 LYS B C 1
ATOM 5549 O O . LYS B 1 340 ? 16.156 -36.438 -5.93 1 95 340 LYS B O 1
ATOM 5554 N N . ILE B 1 341 ? 17.609 -34.781 -5.863 1 96.06 341 ILE B N 1
ATOM 5555 C CA . ILE B 1 341 ? 16.594 -33.75 -6.09 1 96.06 341 ILE B CA 1
ATOM 5556 C C . ILE B 1 341 ? 15.977 -33.938 -7.473 1 96.06 341 ILE B C 1
ATOM 5558 O O . ILE B 1 341 ? 14.75 -33.938 -7.625 1 96.06 341 ILE B O 1
ATOM 5562 N N . LYS B 1 342 ? 16.797 -34.156 -8.469 1 93.88 342 LYS B N 1
ATOM 5563 C CA . LYS B 1 342 ? 16.312 -34.375 -9.836 1 93.88 342 LYS B CA 1
ATOM 5564 C C . LYS B 1 342 ? 15.367 -35.562 -9.914 1 93.88 342 LYS B C 1
ATOM 5566 O O . LYS B 1 342 ? 14.336 -35.5 -10.586 1 93.88 342 LYS B O 1
ATOM 5571 N N . LYS B 1 343 ? 15.742 -36.594 -9.227 1 93.5 343 LYS B N 1
ATOM 5572 C CA . LYS B 1 343 ? 14.898 -37.781 -9.203 1 93.5 343 LYS B CA 1
ATOM 5573 C C . LYS B 1 343 ? 13.539 -37.469 -8.57 1 93.5 343 LYS B C 1
ATOM 5575 O O . LYS B 1 343 ? 12.5 -37.906 -9.094 1 93.5 343 LYS B O 1
ATOM 5580 N N . SER B 1 344 ? 13.555 -36.812 -7.492 1 95.88 344 SER B N 1
ATOM 5581 C CA . SER B 1 344 ? 12.32 -36.438 -6.812 1 95.88 344 SER B CA 1
ATOM 5582 C C . SER B 1 344 ? 11.461 -35.531 -7.695 1 95.88 344 SER B C 1
ATOM 5584 O O . SER B 1 344 ? 10.234 -35.656 -7.707 1 95.88 344 SER B O 1
ATOM 5586 N N . GLN B 1 345 ? 12.133 -34.625 -8.406 1 94.94 345 GLN B N 1
ATOM 5587 C CA . GLN B 1 345 ? 11.414 -33.719 -9.305 1 94.94 345 GLN B CA 1
ATOM 5588 C C . GLN B 1 345 ? 10.727 -34.5 -10.422 1 94.94 345 GLN B C 1
ATOM 5590 O O . GLN B 1 345 ? 9.586 -34.188 -10.773 1 94.94 345 GLN B O 1
ATOM 5595 N N . ARG B 1 346 ? 11.383 -35.438 -10.93 1 92.12 346 ARG B N 1
ATOM 5596 C CA . ARG B 1 346 ? 10.797 -36.281 -11.977 1 92.12 346 ARG B CA 1
ATOM 5597 C C . ARG B 1 346 ? 9.586 -37.031 -11.453 1 92.12 346 ARG B C 1
ATOM 5599 O O . ARG B 1 346 ? 8.578 -37.188 -12.156 1 92.12 346 ARG B O 1
ATOM 5606 N N . ASN B 1 347 ? 9.719 -37.469 -10.25 1 92.56 347 ASN B N 1
ATOM 5607 C CA . ASN B 1 347 ? 8.625 -38.219 -9.641 1 92.56 347 ASN B CA 1
ATOM 5608 C C . ASN B 1 347 ? 7.43 -37.312 -9.336 1 92.56 347 ASN B C 1
ATOM 5610 O O . ASN B 1 347 ? 6.277 -37.75 -9.422 1 92.56 347 ASN B O 1
ATOM 5614 N N . TYR B 1 348 ? 7.73 -36.125 -8.945 1 93 348 TYR B N 1
ATOM 5615 C CA . TYR B 1 348 ? 6.684 -35.188 -8.57 1 93 348 TYR B CA 1
ATOM 5616 C C . TYR B 1 348 ? 5.961 -34.656 -9.797 1 93 348 TYR B C 1
ATOM 5618 O O . TYR B 1 348 ? 4.762 -34.375 -9.742 1 93 348 TYR B O 1
ATOM 5626 N N . ASN B 1 349 ? 6.754 -34.5 -10.828 1 82.94 349 ASN B N 1
ATOM 5627 C CA . ASN B 1 349 ? 6.285 -33.812 -12.031 1 82.94 349 ASN B CA 1
ATOM 5628 C C . ASN B 1 349 ? 5.199 -34.625 -12.742 1 82.94 349 ASN B C 1
ATOM 5630 O O . ASN B 1 349 ? 5.324 -35.844 -12.906 1 82.94 349 ASN B O 1
ATOM 5634 N N . THR B 1 350 ? 4.09 -33.938 -12.867 1 75.25 350 THR B N 1
ATOM 5635 C CA . THR B 1 350 ? 3.055 -34.5 -13.742 1 75.25 350 THR B CA 1
ATOM 5636 C C . THR B 1 350 ? 2.877 -33.625 -14.977 1 75.25 350 THR B C 1
ATOM 5638 O O . THR B 1 350 ? 2.273 -32.531 -14.898 1 75.25 350 THR B O 1
ATOM 5641 N N . ALA B 1 351 ? 3.387 -34 -16.078 1 76.44 351 ALA B N 1
ATOM 5642 C CA . ALA B 1 351 ? 3.352 -33.25 -17.312 1 76.44 351 ALA B CA 1
ATOM 5643 C C . ALA B 1 351 ? 1.922 -33.094 -17.828 1 76.44 351 ALA B C 1
ATOM 5645 O O . ALA B 1 351 ? 1.661 -32.312 -18.75 1 76.44 351 ALA B O 1
ATOM 5646 N N . ASN B 1 352 ? 0.987 -33.562 -17.094 1 90.69 352 ASN B N 1
ATOM 5647 C CA . ASN B 1 352 ? -0.362 -33.594 -17.641 1 90.69 352 ASN B CA 1
ATOM 5648 C C . ASN B 1 352 ? -1.305 -32.656 -16.906 1 90.69 352 ASN B C 1
ATOM 5650 O O . ASN B 1 352 ? -2.506 -32.656 -17.172 1 90.69 352 ASN B O 1
ATOM 5654 N N . SER B 1 353 ? -0.751 -31.844 -16.078 1 95.19 353 SER B N 1
ATOM 5655 C CA . SER B 1 353 ? -1.62 -31 -15.25 1 95.19 353 SER B CA 1
ATOM 5656 C C . SER B 1 353 ? -2.479 -30.078 -16.109 1 95.19 353 SER B C 1
ATOM 5658 O O . SER B 1 353 ? -3.689 -29.984 -15.906 1 95.19 353 SER B O 1
ATOM 5660 N N . ALA B 1 354 ? -1.865 -29.375 -17.062 1 96.88 354 ALA B N 1
ATOM 5661 C CA . ALA B 1 354 ? -2.611 -28.469 -17.938 1 96.88 354 ALA B CA 1
ATOM 5662 C C . ALA B 1 354 ? -3.719 -29.219 -18.672 1 96.88 354 ALA B C 1
ATOM 5664 O O . ALA B 1 354 ? -4.855 -28.75 -18.75 1 96.88 354 ALA B O 1
ATOM 5665 N N . LYS B 1 355 ? -3.43 -30.391 -19.172 1 96.62 355 LYS B N 1
ATOM 5666 C CA . LYS B 1 355 ? -4.395 -31.219 -19.906 1 96.62 355 LYS B CA 1
ATOM 5667 C C . LYS B 1 355 ? -5.527 -31.672 -18.984 1 96.62 355 LYS B C 1
ATOM 5669 O O . LYS B 1 355 ? -6.699 -31.625 -19.375 1 96.62 355 LYS B O 1
ATOM 5674 N N . ASP B 1 356 ? -5.176 -32.156 -17.844 1 97.5 356 ASP B N 1
ATOM 5675 C CA . ASP B 1 356 ? -6.176 -32.594 -16.875 1 97.5 356 ASP B CA 1
ATOM 5676 C C . ASP B 1 356 ? -7.129 -31.469 -16.5 1 97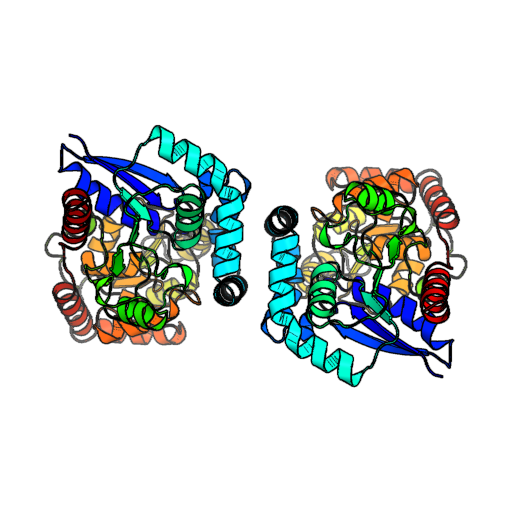.5 356 ASP B C 1
ATOM 5678 O O . ASP B 1 356 ? -8.336 -31.688 -16.391 1 97.5 356 ASP B O 1
ATOM 5682 N N . ILE B 1 357 ? -6.613 -30.297 -16.281 1 98.25 357 ILE B N 1
ATOM 5683 C CA . ILE B 1 357 ? -7.41 -29.141 -15.898 1 98.25 357 ILE B CA 1
ATOM 5684 C C . ILE B 1 357 ? -8.359 -28.781 -17.031 1 98.25 357 ILE B C 1
ATOM 5686 O O . ILE B 1 357 ? -9.555 -28.578 -16.812 1 98.25 357 ILE B O 1
ATOM 5690 N N . VAL B 1 358 ? -7.809 -28.719 -18.25 1 97.75 358 VAL B N 1
ATOM 5691 C CA . VAL B 1 358 ? -8.617 -28.375 -19.406 1 97.75 358 VAL B CA 1
ATOM 5692 C C . VAL B 1 358 ? -9.727 -29.406 -19.594 1 97.75 358 VAL B C 1
ATOM 5694 O O . VAL B 1 358 ? -10.883 -29.047 -19.828 1 97.75 358 VAL B O 1
ATOM 5697 N N . ASN B 1 359 ? -9.359 -30.688 -19.469 1 97 359 ASN B N 1
ATOM 5698 C CA . ASN B 1 359 ? -10.352 -31.75 -19.594 1 97 359 ASN B CA 1
ATOM 5699 C C . ASN B 1 359 ? -11.453 -31.609 -18.531 1 97 359 ASN B C 1
ATOM 5701 O O . ASN B 1 359 ? -12.633 -31.812 -18.828 1 97 359 ASN B O 1
ATOM 5705 N N . PHE B 1 360 ? -11.102 -31.312 -17.422 1 97.88 360 PHE B N 1
ATOM 5706 C CA . PHE B 1 360 ? -12.07 -31.125 -16.344 1 97.88 360 PHE B CA 1
ATOM 5707 C C . PHE B 1 360 ? -13 -29.953 -16.656 1 97.88 360 PHE B C 1
ATOM 5709 O O . PHE B 1 360 ? -14.219 -30.078 -16.516 1 97.88 360 PHE B O 1
ATOM 5716 N N . ILE B 1 361 ? -12.438 -28.828 -17.031 1 97.81 361 ILE B N 1
ATOM 5717 C CA . ILE B 1 361 ? -13.211 -27.641 -17.344 1 97.81 361 ILE B CA 1
ATOM 5718 C C . ILE B 1 361 ? -14.227 -27.953 -18.453 1 97.81 361 ILE B C 1
ATOM 5720 O O . ILE B 1 361 ? -15.391 -27.562 -18.359 1 97.81 361 ILE B O 1
ATOM 5724 N N . LEU B 1 362 ? -13.781 -28.656 -19.469 1 96.12 362 LEU B N 1
ATOM 5725 C CA . LEU B 1 362 ? -14.656 -29.016 -20.578 1 96.12 362 LEU B CA 1
ATOM 5726 C C . LEU B 1 362 ? -15.766 -29.953 -20.109 1 96.12 362 LEU B C 1
ATOM 5728 O O . LEU B 1 362 ? -16.891 -29.891 -20.609 1 96.12 362 LEU B O 1
ATOM 5732 N N . SER B 1 363 ? -15.453 -30.797 -19.141 1 96.56 363 SER B N 1
ATOM 5733 C CA . SER B 1 363 ? -16.469 -31.688 -18.594 1 96.56 363 SER B CA 1
ATOM 5734 C C . SER B 1 363 ? -17.547 -30.922 -17.844 1 96.56 363 SER B C 1
ATOM 5736 O O . SER B 1 363 ? -18.703 -31.328 -17.812 1 96.56 363 SER B O 1
ATOM 5738 N N . VAL B 1 364 ? -17.141 -29.844 -17.188 1 96.06 364 VAL B N 1
ATOM 5739 C CA . VAL B 1 364 ? -18.078 -29 -16.438 1 96.06 364 VAL B CA 1
ATOM 5740 C C . VAL B 1 364 ? -19.062 -28.344 -17.406 1 96.06 364 VAL B C 1
ATOM 5742 O O . VAL B 1 364 ? -20.266 -28.25 -17.109 1 96.06 364 VAL B O 1
ATOM 5745 N N . ILE B 1 365 ? -18.609 -27.891 -18.562 1 93.25 365 ILE B N 1
ATOM 5746 C CA . ILE B 1 365 ? -19.422 -27.234 -19.578 1 93.25 365 ILE B CA 1
ATOM 5747 C C . ILE B 1 365 ? -20.422 -28.219 -20.172 1 93.25 365 ILE B C 1
ATOM 5749 O O . ILE B 1 365 ? -21.578 -27.859 -20.438 1 93.25 365 ILE B O 1
ATOM 5753 N N . SER B 1 366 ? -20 -29.438 -20.406 1 85.56 366 SER B N 1
ATOM 5754 C CA . SER B 1 366 ? -20.844 -30.453 -21.031 1 85.56 366 SER B CA 1
ATOM 5755 C C . SER B 1 366 ? -21.969 -30.891 -20.109 1 85.56 366 SER B C 1
ATOM 5757 O O . SER B 1 366 ? -23.047 -31.281 -20.562 1 85.56 366 SER B O 1
ATOM 5759 N N . ASN B 1 367 ? -21.75 -30.922 -18.875 1 74.69 367 ASN B N 1
ATOM 5760 C CA . ASN B 1 367 ? -22.734 -31.375 -17.891 1 74.69 367 ASN B CA 1
ATOM 5761 C C . ASN B 1 367 ? -23.719 -30.25 -17.531 1 74.69 367 ASN B C 1
ATOM 5763 O O . ASN B 1 367 ? -24.719 -30.484 -16.859 1 74.69 367 ASN B O 1
ATOM 5767 N N . ASP B 1 368 ? -23.406 -29.094 -17.906 1 71.75 368 ASP B N 1
ATOM 5768 C CA . ASP B 1 368 ? -24.328 -27.984 -17.656 1 71.75 368 ASP B CA 1
ATOM 5769 C C . ASP B 1 368 ? -25.297 -27.797 -18.828 1 71.75 368 ASP B C 1
ATOM 5771 O O . ASP B 1 368 ? -24.922 -27.984 -19.984 1 71.75 368 ASP B O 1
#

Radius of gyration: 30.25 Å; Cα contacts (8 Å, |Δi|>4): 1422; chains: 2; bounding box: 64×84×69 Å

Sequence (736 aa):
MTKNILIISSDYTGHGHKSITESLCEVFSQNNNVKIHVVDGFSLGGNTLLKIGKSYGPITRKSESLWELVWNVSTLKPLLVNEFIELIIRDNLLKLIKEVNPDLILSVHPNFNGSVINVLEQNKIKIPFVTLIADLVSIYPLWADTRADYIISPTVEAKDKCIEYGIPEEKIKVLGFPVRSRFYNHEEHSGYKSDEPLKCLIMSGGEGVGNMRKIAEVLLGNFNCIVRIIAGRNTRLRNALTKSLGEKYGDKVEIYGFMENIQELMFSSDIAITRGSPNVMMECTASNIPLVITGALPGQEEGNPKFAENYNLAVVCTDIKKMKDTIENLMKNNGENLNKIKKSQRNYNTANSAKDIVNFILSVISNDMTKNILIISSDYTGHGHKSITESLCEVFSQNNNVKIHVVDGFSLGGNTLLKIGKSYGPITRKSESLWELVWNVSTLKPLLVNEFIELIIRDNLLKLIKEVNPDLILSVHPNFNGSVINVLEQNKIKIPFVTLIADLVSIYPLWADTRADYIISPTVEAKDKCIEYGIPEEKIKVLGFPVRSRFYNHEEHSGYKSDEPLKCLIMSGGEGVGNMRKIAEVLLGNFNCIVRIIAGRNTRLRNALTKSLGEKYGDKVEIYGFMENIQELMFSSDIAITRGSPNVMMECTASNIPLVITGALPGQEEGNPKFAENYNLAVVCTDIKKMKDTIENLMKNNGENLNKIKKSQRNYNTANSAKDIVNFILSVISND

InterPro domains:
  IPR007235 Glycosyl transferase, family 28, C-terminal [PF04101] (228-353)
  IPR009695 Diacylglycerol glucosyltransferase, N-terminal [PF06925] (17-179)
  IPR050519 Glycosyltransferase 28 family, UgtP subfamily [PTHR43025] (2-365)

Solvent-accessible surface area (backbone atoms only — not comparable to full-atom values): 37412 Å² total; per-residue (Å²): 127,72,41,28,36,34,35,35,31,36,74,48,65,62,42,48,38,39,46,39,49,48,18,40,46,61,52,47,68,74,36,89,54,49,46,79,44,80,42,44,52,36,59,38,30,41,71,62,33,36,52,54,38,53,42,44,45,60,38,56,55,73,30,57,64,58,40,35,47,53,48,55,57,52,60,72,45,44,67,60,54,19,50,54,45,25,68,51,20,40,67,50,45,52,52,46,45,68,72,61,56,46,56,29,39,38,26,41,40,46,73,51,40,54,10,48,52,50,49,32,59,78,66,72,51,89,58,56,35,34,34,41,52,74,40,49,36,31,62,61,65,42,61,54,47,74,84,44,66,32,37,37,19,30,26,72,54,24,42,53,47,33,41,75,68,65,34,60,69,90,36,50,43,74,43,43,65,44,60,43,68,73,32,57,71,60,68,88,61,79,69,76,52,86,92,47,65,47,30,35,35,38,38,32,58,51,50,35,45,78,64,60,65,61,53,50,48,54,45,61,71,72,45,68,44,34,41,36,37,36,22,14,69,25,58,71,54,38,51,51,46,44,60,62,46,34,69,73,51,42,91,38,42,47,79,39,52,68,68,91,66,53,51,62,58,47,57,68,29,57,34,33,39,25,42,25,43,53,58,58,48,51,41,31,33,48,43,50,30,30,32,36,29,44,42,50,55,66,62,52,18,59,40,35,52,60,50,31,45,76,58,36,40,33,46,76,48,69,48,74,88,48,42,61,60,53,52,50,57,34,47,39,84,73,24,49,52,42,50,51,20,31,52,32,16,58,70,67,48,61,95,48,16,29,53,51,47,50,51,49,53,54,51,55,51,69,75,96,125,72,40,29,36,35,34,35,29,37,73,48,64,63,42,48,38,40,47,39,50,50,18,39,48,63,50,46,68,73,38,88,51,49,44,81,44,79,42,43,54,36,59,37,29,40,71,63,34,36,51,54,38,53,42,44,44,60,38,57,54,72,29,58,65,58,41,35,47,54,49,54,56,50,61,71,45,45,68,59,54,20,51,54,46,24,67,53,22,39,67,50,46,53,54,47,45,66,71,60,54,46,56,28,39,38,25,41,41,46,76,52,38,51,11,48,51,48,48,30,58,78,65,73,51,90,56,52,35,35,35,40,53,74,39,49,36,31,63,61,64,42,60,54,46,73,84,45,64,32,35,37,19,30,26,70,54,23,43,52,48,34,41,73,69,65,34,60,67,91,36,51,43,74,43,42,65,43,58,44,68,73,32,56,72,61,68,86,63,80,69,77,52,87,91,47,66,46,29,35,34,38,39,33,58,52,52,35,46,78,64,59,64,62,53,50,48,52,47,61,71,72,44,69,42,34,42,36,35,36,22,15,69,26,59,69,54,38,52,50,44,43,60,62,44,33,70,73,51,40,92,38,42,47,80,38,52,68,68,91,68,51,51,61,58,46,58,68,27,57,35,34,38,26,42,24,43,52,58,58,49,52,43,30,34,47,46,50,29,29,33,37,29,43,45,51,55,65,64,52,17,58,40,35,53,59,51,30,46,75,57,34,42,34,46,76,45,70,47,74,87,46,43,63,59,53,52,49,58,33,46,38,83,75,25,49,53,42,50,51,20,31,51,33,16,59,69,66,49,59,94,48,16,26,53,51,46,52,53,49,54,54,52,54,50,68,75,95

pLDDT: mean 92.24, std 7.65, range [56.44, 98.88]

Nearest PDB structures (foldseek):
  4x1t-assembly1_A  TM=8.084E-01  e=3.505E-21  Arabidopsis thaliana
  4wyi-assembly1_A  TM=8.153E-01  e=5.589E-19  Arabidopsis thaliana
  3s2u-assembly1_A  TM=7.983E-01  e=8.879E-13  Pseudomonas aeruginosa PAO1
  1nlm-assembly1_B  TM=7.408E-01  e=5.182E-12  Escherichia coli
  7d1i-assembly1_C-2  TM=6.986E-01  e=2.083E-10  Acinetobacter baumannii

Organism: NCBI:txid2716538

Foldseek 3Di:
DAAEEEEAFAPAQQCLRVQLVVLLCVQVVVPPRYDYHYDHLQCLLPPVSVVVSNVNLVPLAPDLVVVLVVQVVCLVCVVVLLVVSLVRNLPSLVVVCVVRVHQEYEYADLSCQSSVVVSCVVVVHDHQYEYEYSFQAQGRLSSADQPHQAYEHQYPNVLVVSVVSPHDSVRYHHLHRRGHPLLQPADPQPAFFPVAAAEEEEEETQSQHDDSQLLVCLDLVQGRHAYEYERHQPPVVLVVSCVPVCVVPPRSYHYHYHDPPCSVSLSNHQEYEYAQRRRVLLSNLSNLHEYEHQYYRPRRRVCRQVVCVVLLQYHYHNDSVCSNVVVCVCPPPNRPSSVVNSVSSVVVDDNCSSVSVSVVSVVVSVVD/DAAEEEEAFAPAQQCLRVQLVVLLVVQVVVPPRYDYHYDHLQCLLPPVSVVVSNVNLVPLAPDLVVVLVVQVVCLVCVVVLLVVSLVRNLPSLVVVCVVRVHQEYEYADLSCQSSVVVSCVVVVHDHQYEYEYSFQAQGRLSSADQPHQAYEHQYPNVLVVSVVSPHDSVRYHHLHRRGHPLLQPADPQPAFFPVDAAEEEEEETQSQHDDSQLLVCLDLVQGRHAYEYERHQPPVVLVVSCVPVCVVPPRSYHYHYHDPNCSVSLSNHQEYEYAQRRRVLLSNLSNLHEYEHQYYRPRRRVCRQVVCVVLLQYHYHNDSVCSNVVVCVCPPPNRPSSVVNSVSSVVVDDNCSSVSVSVVVVVVSVVD

Secondary structure (DSSP, 8-state):
-PEEEEEEE-SSSSSHHHHHHHHHHHHHTT-TTEEEEEEEGGGGGHHHHHHHHHHHHHHHHH-HHHHHHHHHHHHH-HHHHHHHHHHHHHHHHHHHHHHH--SEEEE-SGGGSHHHHHHHHHTT----EEEE---SSS--GGG--TTSSEEEESSHHHHHHHHHTT--GGGEEE------GGGT---------TTS-EEEEEE-TTTT-S-HHHHHHHHHHHSSEEEEEE-TT-HHHHHHHIIIIIHHHGGGEEEE---S-HHHHHHT-SEEEEE--HHHHHHHHHHT--EEEEE--TTTTTTHHHHHHHTTSEEE---GGGHHHHHHHHHHHHHHHHHHHHHHHHHH--TTHHHHHHHHHHHHHHH-/-PEEEEEEE-SSSSSHHHHHHHHHHHHHTT-TTEEEEEEEGGGGGHHHHHHHHHHHHHHHHH-HHHHHHHHHHHHH-HHHHHHHHHHHHHHHHHHHHHHH--SEEEE-SGGGSHHHHHHHHHTT----EEEE---SSS--GGG--TTSSEEEESSHHHHHHHHHTT--GGGEEE------GGGT---------TTS-EEEEEE-TTTT-S-HHHHHHHHHHHSSEEEEEE-TT-HHHHHHHIIIIIHHHGGGEEEE---S-HHHHHHT-SEEEEE--HHHHHHHHHHT--EEEEE--TTTTTTHHHHHHHTTSEEE---GGGHHHHHHHHHHHHHHHHHHHHHHHHHH--TTHHHHHHHHHHHHHHH-